Protein AF-0000000067862935 (afdb_homodimer)

Foldseek 3Di:
DADDLVNLLVCLLVLLVVCLVCLVVQLVVVCVQLVQDWAEEEEEEDALLLLLCLLQQLLLVVQANHHYHYDHLQCLLPPDDDDLRGAEYEYEDAALWFPSSQNSLQVCVVPHDHAYEYEYCDCPHPSVVSGPYYHHLRSHDDQFPQDHSSSLSSNSSSNLSSLSSSDVNPSDDPVVSVVVSVQSNQLSVLSVVLLVLLVVLCVVCVVLLLQAQEEAEEEARSCQSLLSNLQSLLCVQVVHHYGRDYLVVCVVPVLVVQAQRYAYEYEAFDDPCRVVSVVVLVVSCVGYVRYAYEYEDDDDDSRYRYRDGDDHPSCCSSRSNSSSSSNSRVSSVSNPHDSLDDPCQCPCVVVVGPPPSPNHD/DADDLVNLLVCLLVLLVVCLVCLVVQLVVVCVQLVQDWAEEEEEEDALLLLLCLLQQLLLVVQANHHYHYDHLQCLLPPDDDDLRGAEYEYEDAALWFPSSQNSLQVCVVPHDHAYEYEYCDCPHPSVVSGPYYHHLRSHDDQFPQDHSSSLSSNSSSNLSSLSVSDSNPSDDPVVSVVVSVQSNQLSVLSVVLLVLLVVLCVVCVVLLLQAQEEAEEEARSCQSLLSNLQSLLCVQVVHHYGRDYLVVCVVPVLVVQAQRYAYEYEAFDDPCRVVSVVVLVVSCVGYVRYAYEYEDDDDDSRYRYRDGDDHPSCCSSRSNSSSSSCSRVSSVSNPHDSLDDPCQCPCVVVVGPPPSPNHD

Nearest PDB structures (foldseek):
  2aml-assembly1_B  TM=9.957E-01  e=7.061E-59  Listeria monocytogenes serotype 4b str. F2365
  7dnr-assembly1_B  TM=8.973E-01  e=6.728E-22  Escherichia coli K-12
  3tbf-assembly1_B  TM=8.989E-01  e=2.262E-21  Francisella tularensis subsp. tularensis
  3tbf-assembly4_H  TM=9.120E-01  e=1.965E-20  Francisella tularensis subsp. tularensis
  3tbf-assembly2_D  TM=9.013E-01  e=4.815E-20  Francisella tularensis subsp. tularensis

Solvent-accessible surface area (backbone atoms only — not comparable to full-atom values): 36641 Å² total; per-residue (Å²): 129,83,74,46,66,65,56,38,57,70,42,39,39,62,38,47,50,52,39,69,74,50,44,61,61,48,28,52,54,52,47,64,71,43,72,90,64,60,40,32,36,38,37,27,18,54,50,58,50,32,23,22,49,46,17,21,43,49,34,29,40,71,52,22,83,39,46,75,45,79,43,48,20,59,51,47,64,75,66,49,78,82,66,92,69,52,41,32,36,36,35,43,28,61,72,13,46,45,48,49,40,42,53,29,37,45,48,46,61,72,76,43,96,48,54,34,34,22,37,12,42,37,69,82,30,67,34,38,77,54,27,79,44,62,32,65,30,55,47,54,89,76,39,49,93,59,85,50,41,52,38,46,25,40,21,45,43,50,33,52,32,32,50,49,50,12,41,76,68,64,58,38,49,70,66,60,50,50,52,51,53,49,42,53,51,54,39,37,70,23,40,67,59,28,52,51,45,39,52,52,49,42,68,74,44,43,72,65,56,58,70,43,65,31,41,36,29,36,14,50,75,22,33,28,18,36,16,38,37,45,17,41,46,27,14,50,45,48,42,40,56,42,44,33,29,39,50,69,61,32,71,49,29,56,58,61,40,67,41,65,61,38,35,36,37,36,54,50,49,81,55,97,56,37,65,60,54,53,42,47,51,59,56,49,46,76,52,13,87,42,58,35,35,38,30,59,57,74,65,77,56,94,50,38,47,44,34,69,35,80,61,54,44,47,54,33,35,59,58,65,43,52,54,48,56,52,48,26,54,51,48,9,47,67,66,68,43,60,83,82,54,79,84,71,87,54,51,40,68,64,63,70,38,46,56,56,83,64,79,51,108,129,83,76,45,66,65,55,37,56,71,40,38,39,63,40,47,50,51,39,69,73,48,42,60,62,47,28,51,52,52,42,64,72,46,60,92,62,61,39,34,35,39,36,28,18,53,51,56,50,32,22,20,50,45,17,20,43,47,36,28,39,70,51,21,81,39,47,78,46,78,42,47,20,58,51,47,64,74,64,50,79,82,67,91,70,54,42,34,36,38,34,42,28,62,75,13,46,47,46,49,40,40,52,30,37,44,48,46,61,72,73,42,96,50,56,34,34,22,38,13,40,35,70,83,28,67,35,38,78,53,26,79,45,64,32,66,32,54,48,54,87,76,37,51,93,61,83,51,39,52,37,47,25,42,20,45,44,50,34,52,31,33,50,47,49,11,41,77,66,65,58,37,52,70,66,59,51,51,51,50,53,50,42,53,51,53,38,38,70,23,40,66,59,27,52,52,45,39,52,52,50,42,68,75,42,43,72,63,57,55,69,43,66,30,43,35,29,35,14,50,74,22,32,28,18,36,16,40,39,44,20,40,46,27,14,50,44,47,42,42,58,41,46,33,31,38,50,68,61,33,70,50,31,54,59,60,41,64,40,64,62,38,34,35,39,36,54,50,49,80,55,97,58,36,65,60,53,51,42,49,52,58,56,49,46,76,54,14,86,41,59,34,37,40,32,58,57,76,66,79,56,94,50,38,47,44,34,67,36,81,61,55,44,46,54,34,34,58,57,65,42,53,54,49,56,52,47,25,54,52,49,8,46,68,65,66,42,58,84,82,52,79,86,70,85,52,50,40,68,64,62,69,40,45,54,57,83,63,80,52,110

Radius of gyration: 24.46 Å; Cα contacts (8 Å, |Δi|>4): 1459; chains: 2; bounding box: 57×67×53 Å

Sequence (722 aa):
MKPTMMTYINEEEEMCRAILANFQTNAEKLESLVKNGAKEWLILATGSSLNAAQSAKYYIENIADVRITVEEPFNHLYYEKLSNHLDLVIGISQSGQSTSTISALERVKKEASVPVVALTSDVTSEIAEFADITLDIGSGKERVGYVTKGFTATVLTLMLTGLHFAYKTAQIDETKFNNEINAFSRATNAIPATIAETEAFYERWQEEFATAPKFTAIGYGPTVGTCKEFETKFSETVRVPSQGLDLEAFMHGPYLEVNPQHRIFFLETESAVTERLVALRNYESKYTPFTYTVKFGTAGNDRTLLIPADLDEYQAPFLMILPFQILAHHIAELKGNKLTERIYTDFGVAMKSKTKPGDYAMKPTMMTYINEEEEMCRAILANFQTNAEKLESLVKNGAKEWLILATGSSLNAAQSAKYYIENIADVRITVEEPFNHLYYEKLSNHLDLVIGISQSGQSTSTISALERVKKEASVPVVALTSDVTSEIAEFADITLDIGSGKERVGYVTKGFTATVLTLMLTGLHFAYKTAQIDETKFNNEINAFSRATNAIPATIAETEAFYERWQEEFATAPKFTAIGYGPTVGTCKEFETKFSETVRVPSQGLDLEAFMHGPYLEVNPQHRIFFLETESAVTERLVALRNYESKYTPFTYTVKFGTAGNDRTLLIPADLDEYQAPFLMILPFQILAHHIAELKGNKLTERIYTDFGVAMKSKTKPGDYA

Structure (mmCIF, N/CA/C/O backbone):
data_AF-0000000067862935-model_v1
#
loop_
_entity.id
_entity.type
_entity.pdbx_description
1 polymer 'Lmo0035 protein'
#
loop_
_atom_site.group_PDB
_atom_site.id
_atom_site.type_symbol
_atom_site.label_atom_id
_atom_site.label_alt_id
_atom_site.label_comp_id
_atom_site.label_asym_id
_atom_site.label_entity_id
_atom_site.label_seq_id
_atom_site.pdbx_PDB_ins_code
_atom_site.Cartn_x
_atom_site.Cartn_y
_atom_site.Cartn_z
_atom_site.occupancy
_atom_site.B_iso_or_equiv
_atom_site.auth_seq_id
_atom_site.auth_comp_id
_atom_site.auth_asym_id
_atom_site.auth_atom_id
_atom_site.pdbx_PDB_model_num
ATOM 1 N N . MET A 1 1 ? 19.234 -33 5.562 1 68 1 MET A N 1
ATOM 2 C CA . MET A 1 1 ? 19.719 -31.656 5.316 1 68 1 MET A CA 1
ATOM 3 C C . MET A 1 1 ? 18.625 -30.625 5.637 1 68 1 MET A C 1
ATOM 5 O O . MET A 1 1 ? 17.438 -30.906 5.465 1 68 1 MET A O 1
ATOM 9 N N . LYS A 1 2 ? 19.016 -29.578 6.27 1 85.12 2 LYS A N 1
ATOM 10 C CA . LYS A 1 2 ? 18.062 -28.516 6.582 1 85.12 2 LYS A CA 1
ATOM 11 C C . LYS A 1 2 ? 17.469 -27.922 5.309 1 85.12 2 LYS A C 1
ATOM 13 O O . LYS A 1 2 ? 18.172 -27.703 4.324 1 85.12 2 LYS A O 1
ATOM 18 N N . PRO A 1 3 ? 16.156 -27.812 5.25 1 91.31 3 PRO A N 1
ATOM 19 C CA . PRO A 1 3 ? 15.539 -27.234 4.055 1 91.31 3 PRO A CA 1
ATOM 20 C C . PRO A 1 3 ? 15.977 -25.797 3.795 1 91.31 3 PRO A C 1
ATOM 22 O O . PRO A 1 3 ? 16.297 -25.078 4.738 1 91.31 3 PRO A O 1
ATOM 25 N N . THR A 1 4 ? 16.094 -25.469 2.543 1 93 4 THR A N 1
ATOM 26 C CA . THR A 1 4 ? 16.344 -24.125 2.068 1 93 4 THR A CA 1
ATOM 27 C C . THR A 1 4 ? 15.172 -23.609 1.222 1 93 4 THR A C 1
ATOM 29 O O . THR A 1 4 ? 14.219 -24.359 0.97 1 93 4 THR A O 1
ATOM 32 N N . MET A 1 5 ? 15.234 -22.391 0.824 1 96.06 5 MET A N 1
ATOM 33 C CA . MET A 1 5 ? 14.227 -21.875 -0.094 1 96.06 5 MET A CA 1
ATOM 34 C C . MET A 1 5 ? 14.164 -22.703 -1.369 1 96.06 5 MET A C 1
ATOM 36 O O . MET A 1 5 ? 13.078 -22.984 -1.887 1 96.06 5 MET A O 1
ATOM 40 N N . MET A 1 6 ? 15.367 -23.156 -1.843 1 96.81 6 MET A N 1
ATOM 41 C CA . MET A 1 6 ? 15.414 -23.938 -3.074 1 96.81 6 MET A CA 1
ATOM 42 C C . MET A 1 6 ? 14.734 -25.281 -2.885 1 96.81 6 MET A C 1
ATOM 44 O O . MET A 1 6 ? 14.133 -25.828 -3.816 1 96.81 6 MET A O 1
ATOM 48 N N . THR A 1 7 ? 14.852 -25.812 -1.646 1 96.94 7 THR A N 1
ATOM 49 C CA . THR A 1 7 ? 14.125 -27.047 -1.346 1 96.94 7 THR A CA 1
ATOM 50 C C . THR A 1 7 ? 12.641 -26.875 -1.651 1 96.94 7 THR A C 1
ATOM 52 O O . THR A 1 7 ? 12.047 -27.703 -2.359 1 96.94 7 THR A O 1
ATOM 55 N N . TYR A 1 8 ? 12.07 -25.812 -1.199 1 97.31 8 TYR A N 1
ATOM 56 C CA . TYR A 1 8 ? 10.633 -25.578 -1.329 1 97.31 8 TYR A CA 1
ATOM 57 C C . TYR A 1 8 ? 10.281 -25.141 -2.746 1 97.31 8 TYR A C 1
ATOM 59 O O . TYR A 1 8 ? 9.203 -25.469 -3.248 1 97.31 8 TYR A O 1
ATOM 67 N N . ILE A 1 9 ? 11.164 -24.406 -3.422 1 98.38 9 ILE A N 1
ATOM 68 C CA . ILE A 1 9 ? 10.945 -24.047 -4.812 1 98.38 9 ILE A CA 1
ATOM 69 C C . ILE A 1 9 ? 10.852 -25.297 -5.676 1 98.38 9 ILE A C 1
ATOM 71 O O . ILE A 1 9 ? 9.961 -25.406 -6.523 1 98.38 9 ILE A O 1
ATOM 75 N N . ASN A 1 10 ? 11.633 -26.266 -5.426 1 98.19 10 ASN A N 1
ATOM 76 C CA . ASN A 1 10 ? 11.672 -27.5 -6.195 1 98.19 10 ASN A CA 1
ATOM 77 C C . ASN A 1 10 ? 10.461 -28.391 -5.895 1 98.19 10 ASN A C 1
ATOM 79 O O . ASN A 1 10 ? 10.172 -29.312 -6.641 1 98.19 10 ASN A O 1
ATOM 83 N N . GLU A 1 11 ? 9.773 -28.109 -4.844 1 98.25 11 GLU A N 1
ATOM 84 C CA . GLU A 1 11 ? 8.57 -28.859 -4.484 1 98.25 11 GLU A CA 1
ATOM 85 C C . GLU A 1 11 ? 7.328 -28.266 -5.133 1 98.25 11 GLU A C 1
ATOM 87 O O . GLU A 1 11 ? 6.254 -28.859 -5.102 1 98.25 11 GLU A O 1
ATOM 92 N N . GLU A 1 12 ? 7.434 -27.125 -5.742 1 98.75 12 GLU A N 1
ATOM 93 C CA . GLU A 1 12 ? 6.246 -26.359 -6.113 1 98.75 12 GLU A CA 1
ATOM 94 C C . GLU A 1 12 ? 5.477 -27.031 -7.238 1 98.75 12 GLU A C 1
ATOM 96 O O . GLU A 1 12 ? 4.246 -26.953 -7.289 1 98.75 12 GLU A O 1
ATOM 101 N N . GLU A 1 13 ? 6.199 -27.719 -8.18 1 98.81 13 GLU A N 1
ATOM 102 C CA . GLU A 1 13 ? 5.461 -28.422 -9.227 1 98.81 13 GLU A CA 1
ATOM 103 C C . GLU A 1 13 ? 4.516 -29.453 -8.633 1 98.81 13 GLU A C 1
ATOM 105 O O . GLU A 1 13 ? 3.314 -29.438 -8.914 1 98.81 13 GLU A O 1
ATOM 110 N N . GLU A 1 14 ? 5.078 -30.328 -7.836 1 98.62 14 GLU A N 1
ATOM 111 C CA . GLU A 1 14 ? 4.289 -31.391 -7.234 1 98.62 14 GLU A CA 1
ATOM 112 C C . GLU A 1 14 ? 3.205 -30.828 -6.32 1 98.62 14 GLU A C 1
ATOM 114 O O . GLU A 1 14 ? 2.076 -31.328 -6.305 1 98.62 14 GLU A O 1
ATOM 119 N N . MET A 1 15 ? 3.521 -29.859 -5.539 1 98.62 15 MET A N 1
ATOM 120 C CA . MET A 1 15 ? 2.564 -29.203 -4.652 1 98.62 15 MET A CA 1
ATOM 121 C C . MET A 1 15 ? 1.382 -28.656 -5.441 1 98.62 15 MET A C 1
ATOM 123 O O . MET A 1 15 ? 0.227 -28.875 -5.078 1 98.62 15 MET A O 1
ATOM 127 N N . CYS A 1 16 ? 1.69 -27.922 -6.523 1 98.88 16 CYS A N 1
ATOM 128 C CA . CYS A 1 16 ? 0.64 -27.312 -7.332 1 98.88 16 CYS A CA 1
ATOM 129 C C . CYS A 1 16 ? -0.213 -28.375 -8.008 1 98.88 16 CYS A C 1
ATOM 131 O O . CYS A 1 16 ? -1.428 -28.219 -8.141 1 98.88 16 CYS A O 1
ATOM 133 N N . ARG A 1 17 ? 0.424 -29.453 -8.469 1 98.69 17 ARG A N 1
ATOM 134 C CA . ARG A 1 17 ? -0.327 -30.562 -9.047 1 98.69 17 ARG A CA 1
ATOM 135 C C . ARG A 1 17 ? -1.317 -31.141 -8.031 1 98.69 17 ARG A C 1
ATOM 137 O O . ARG A 1 17 ? -2.453 -31.453 -8.383 1 98.69 17 ARG A O 1
ATOM 144 N N . ALA A 1 18 ? -0.859 -31.312 -6.832 1 98.62 18 ALA A N 1
ATOM 145 C CA . ALA A 1 18 ? -1.716 -31.844 -5.773 1 98.62 18 ALA A CA 1
ATOM 146 C C . ALA A 1 18 ? -2.867 -30.891 -5.473 1 98.62 18 ALA A C 1
ATOM 148 O O . ALA A 1 18 ? -4 -31.312 -5.258 1 98.62 18 ALA A O 1
ATOM 149 N N . ILE A 1 19 ? -2.605 -29.594 -5.43 1 98.69 19 ILE A N 1
ATOM 150 C CA . ILE A 1 19 ? -3.639 -28.594 -5.18 1 98.69 19 ILE A CA 1
ATOM 151 C C . ILE A 1 19 ? -4.68 -28.641 -6.297 1 98.69 19 ILE A C 1
ATOM 153 O O . ILE A 1 19 ? -5.883 -28.641 -6.031 1 98.69 19 ILE A O 1
ATOM 157 N N . LEU A 1 20 ? -4.223 -28.734 -7.547 1 98.62 20 LEU A N 1
ATOM 158 C CA . LEU A 1 20 ? -5.117 -28.781 -8.695 1 98.62 20 LEU A CA 1
ATOM 159 C C . LEU A 1 20 ? -6 -30.016 -8.641 1 98.62 20 LEU A C 1
ATOM 161 O O . LEU A 1 20 ? -7.18 -29.969 -8.992 1 98.62 20 LEU A O 1
ATOM 165 N N . ALA A 1 21 ? -5.438 -31.062 -8.156 1 97.81 21 ALA A N 1
ATOM 166 C CA . ALA A 1 21 ? -6.148 -32.344 -8.133 1 97.81 21 ALA A CA 1
ATOM 167 C C . ALA A 1 21 ? -7.211 -32.375 -7.039 1 97.81 21 ALA A C 1
ATOM 169 O O . ALA A 1 21 ? -8.211 -33.062 -7.148 1 97.81 21 ALA A O 1
ATOM 170 N N . ASN A 1 22 ? -7.035 -31.531 -5.992 1 97.19 22 ASN A N 1
ATOM 171 C CA . ASN A 1 22 ? -7.883 -31.672 -4.812 1 97.19 22 ASN A CA 1
ATOM 172 C C . ASN A 1 22 ? -8.602 -30.375 -4.465 1 97.19 22 ASN A C 1
ATOM 174 O O . ASN A 1 22 ? -9.211 -30.266 -3.398 1 97.19 22 ASN A O 1
ATOM 178 N N . PHE A 1 23 ? -8.531 -29.375 -5.32 1 97.25 23 PHE A N 1
ATOM 179 C CA . PHE A 1 23 ? -9.031 -28.047 -4.988 1 97.25 23 PHE A CA 1
ATOM 180 C C . PHE A 1 23 ? -10.531 -28.078 -4.754 1 97.25 23 PHE A C 1
ATOM 182 O O . PHE A 1 23 ? -11.078 -27.203 -4.086 1 97.25 23 PHE A O 1
ATOM 189 N N . GLN A 1 24 ? -11.273 -29.062 -5.262 1 96.44 24 GLN A N 1
ATOM 190 C CA . GLN A 1 24 ? -12.727 -29.156 -5.117 1 96.44 24 GLN A CA 1
ATOM 191 C C . GLN A 1 24 ? -13.125 -29.328 -3.654 1 96.44 24 GLN A C 1
ATOM 193 O O . GLN A 1 24 ? -14.203 -28.891 -3.244 1 96.44 24 GLN A O 1
ATOM 198 N N . THR A 1 25 ? -12.289 -29.938 -2.881 1 96.62 25 THR A N 1
ATOM 199 C CA . THR A 1 25 ? -12.57 -30.109 -1.46 1 96.62 25 THR A CA 1
ATOM 200 C C . THR A 1 25 ? -12.773 -28.766 -0.772 1 96.62 25 THR A C 1
ATOM 202 O O . THR A 1 25 ? -13.766 -28.562 -0.075 1 96.62 25 THR A O 1
ATOM 205 N N . ASN A 1 26 ? -11.836 -27.844 -0.952 1 96.19 26 ASN A N 1
ATOM 206 C CA . ASN A 1 26 ? -11.953 -26.484 -0.426 1 96.19 26 ASN A CA 1
ATOM 207 C C . ASN A 1 26 ? -13.156 -25.766 -1.025 1 96.19 26 ASN A C 1
ATOM 209 O O . ASN A 1 26 ? -13.93 -25.141 -0.302 1 96.19 26 ASN A O 1
ATOM 213 N N . ALA A 1 27 ? -13.266 -25.906 -2.328 1 95.44 27 ALA A N 1
ATOM 214 C CA . ALA A 1 27 ? -14.273 -25.156 -3.072 1 95.44 27 ALA A CA 1
ATOM 215 C C . ALA A 1 27 ? -15.68 -25.562 -2.65 1 95.44 27 ALA A C 1
ATOM 217 O O . ALA A 1 27 ? -16.562 -24.703 -2.527 1 95.44 27 ALA A O 1
ATOM 218 N N . GLU A 1 28 ? -15.922 -26.797 -2.455 1 95.81 28 GLU A N 1
ATOM 219 C CA . GLU A 1 28 ? -17.234 -27.297 -2.051 1 95.81 28 GLU A CA 1
ATOM 220 C C . GLU A 1 28 ? -17.578 -26.859 -0.63 1 95.81 28 GLU A C 1
ATOM 222 O O . GLU A 1 28 ? -18.734 -26.594 -0.32 1 95.81 28 GLU A O 1
ATOM 227 N N . LYS A 1 29 ? -16.578 -26.828 0.23 1 96.62 29 LYS A N 1
ATOM 228 C CA . LYS A 1 29 ? -16.797 -26.297 1.571 1 96.62 29 LYS A CA 1
ATOM 229 C C . LYS A 1 29 ? -17.266 -24.844 1.517 1 96.62 29 LYS A C 1
ATOM 231 O O . LYS A 1 29 ? -18.234 -24.469 2.191 1 96.62 29 LYS A O 1
ATOM 236 N N . LEU A 1 30 ? -16.609 -24.047 0.741 1 96.81 30 LEU A N 1
ATOM 237 C CA . LEU A 1 30 ? -16.984 -22.656 0.609 1 96.81 30 LEU A CA 1
ATOM 238 C C . LEU A 1 30 ? -18.391 -22.531 0.023 1 96.81 30 LEU A C 1
ATOM 240 O O . LEU A 1 30 ? -19.188 -21.719 0.5 1 96.81 30 LEU A O 1
ATOM 244 N N . GLU A 1 31 ? -18.672 -23.344 -1.03 1 94.75 31 GLU A N 1
ATOM 245 C CA . GLU A 1 31 ? -20 -23.344 -1.658 1 94.75 31 GLU A CA 1
ATOM 246 C C . GLU A 1 31 ? -21.094 -23.609 -0.634 1 94.75 31 GLU A C 1
ATOM 248 O O . GLU A 1 31 ? -22.125 -22.938 -0.632 1 94.75 31 GLU A O 1
ATOM 253 N N . SER A 1 32 ? -20.844 -24.547 0.167 1 95.5 32 SER A N 1
ATOM 254 C CA . SER A 1 32 ? -21.828 -24.922 1.174 1 95.5 32 SER A CA 1
ATOM 255 C C . SER A 1 32 ? -22.047 -23.797 2.184 1 95.5 32 SER A C 1
ATOM 257 O O . SER A 1 32 ? -23.156 -23.609 2.682 1 95.5 32 SER A O 1
ATOM 259 N N . LEU A 1 33 ? -21.031 -23.062 2.492 1 96.19 33 LEU A N 1
ATOM 260 C CA . LEU A 1 33 ? -21.078 -22.016 3.5 1 96.19 33 LEU A CA 1
ATOM 261 C C . LEU A 1 33 ? -21.859 -20.812 2.988 1 96.19 33 LEU A C 1
ATOM 263 O O . LEU A 1 33 ? -22.625 -20.188 3.738 1 96.19 33 LEU A O 1
ATOM 267 N N . VAL A 1 34 ? -21.672 -20.422 1.709 1 93.5 34 VAL A N 1
ATOM 268 C CA . VAL A 1 34 ? -22.234 -19.156 1.226 1 93.5 34 VAL A CA 1
ATOM 269 C C . VAL A 1 34 ? -23.422 -19.438 0.318 1 93.5 34 VAL A C 1
ATOM 271 O O . VAL A 1 34 ? -24.031 -18.516 -0.23 1 93.5 34 VAL A O 1
ATOM 274 N N . LYS A 1 35 ? -24.078 -20.703 0.174 1 76.12 35 LYS A N 1
ATOM 275 C CA . LYS A 1 35 ? -25.219 -21.25 -0.567 1 76.12 35 LYS A CA 1
ATOM 276 C C . LYS A 1 35 ? -25.594 -20.344 -1.734 1 76.12 35 LYS A C 1
ATOM 278 O O . LYS A 1 35 ? -25.625 -20.781 -2.885 1 76.12 35 LYS A O 1
ATOM 283 N N . ASN A 1 36 ? -26.297 -19.109 -1.335 1 65.56 36 ASN A N 1
ATOM 284 C CA . ASN A 1 36 ? -27 -18.25 -2.283 1 65.56 36 ASN A CA 1
ATOM 285 C C . ASN A 1 36 ? -26.062 -17.203 -2.893 1 65.56 36 ASN A C 1
ATOM 287 O O . ASN A 1 36 ? -26.516 -16.281 -3.576 1 65.56 36 ASN A O 1
ATOM 291 N N . GLY A 1 37 ? -24.766 -17.344 -2.631 1 85.81 37 GLY A N 1
ATOM 292 C CA . GLY A 1 37 ? -23.875 -16.391 -3.268 1 85.81 37 GLY A CA 1
ATOM 293 C C . GLY A 1 37 ? -23.281 -15.391 -2.295 1 85.81 37 GLY A C 1
ATOM 294 O O . GLY A 1 37 ? -23.859 -15.125 -1.236 1 85.81 37 GLY A O 1
ATOM 295 N N . ALA A 1 38 ? -22.125 -14.922 -2.473 1 93.94 38 ALA A N 1
ATOM 296 C CA . ALA A 1 38 ? -21.391 -13.891 -1.755 1 93.94 38 ALA A CA 1
ATOM 297 C C . ALA A 1 38 ? -20.688 -12.938 -2.725 1 93.94 38 ALA A C 1
ATOM 299 O O . ALA A 1 38 ? -19.906 -13.375 -3.568 1 93.94 38 ALA A O 1
ATOM 300 N N . LYS A 1 39 ? -21 -11.664 -2.547 1 96.06 39 LYS A N 1
ATOM 301 C CA . LYS A 1 39 ? -20.469 -10.734 -3.537 1 96.06 39 LYS A CA 1
ATOM 302 C C . LYS A 1 39 ? -19.375 -9.852 -2.936 1 96.06 39 LYS A C 1
ATOM 304 O O . LYS A 1 39 ? -18.406 -9.523 -3.609 1 96.06 39 LYS A O 1
ATOM 309 N N . GLU A 1 40 ? -19.547 -9.43 -1.704 1 96.5 40 GLU A N 1
ATOM 310 C CA . GLU A 1 40 ? -18.594 -8.562 -1.025 1 96.5 40 GLU A CA 1
ATOM 311 C C . GLU A 1 40 ? -17.703 -9.359 -0.076 1 96.5 40 GLU A C 1
ATOM 313 O O . GLU A 1 40 ? -18.125 -9.734 1.018 1 96.5 40 GLU A O 1
ATOM 318 N N . TRP A 1 41 ? -16.391 -9.562 -0.448 1 97.38 41 TRP A N 1
ATOM 319 C CA . TRP A 1 41 ? -15.438 -10.344 0.344 1 97.38 41 TRP A CA 1
ATOM 320 C C . TRP A 1 41 ? -14.438 -9.43 1.038 1 97.38 41 TRP A C 1
ATOM 322 O O . TRP A 1 41 ? -13.93 -8.484 0.437 1 97.38 41 TRP A O 1
ATOM 332 N N . LEU A 1 42 ? -14.195 -9.68 2.281 1 97.81 42 LEU A N 1
ATOM 333 C CA . LEU A 1 42 ? -13.07 -9.094 3.006 1 97.81 42 LEU A CA 1
ATOM 334 C C . LEU A 1 42 ? -12.031 -10.156 3.338 1 97.81 42 LEU A C 1
ATOM 336 O O . LEU A 1 42 ? -12.344 -11.172 3.971 1 97.81 42 LEU A O 1
ATOM 340 N N . ILE A 1 43 ? -10.82 -9.945 2.881 1 98.69 43 ILE A N 1
ATOM 341 C CA . ILE A 1 43 ? -9.719 -10.844 3.221 1 98.69 43 ILE A CA 1
ATOM 342 C C . ILE A 1 43 ? -8.773 -10.148 4.195 1 98.69 43 ILE A C 1
ATOM 344 O O . ILE A 1 43 ? -8.297 -9.039 3.928 1 98.69 43 ILE A O 1
ATOM 348 N N . LEU A 1 44 ? -8.539 -10.781 5.312 1 98.31 44 LEU A N 1
ATOM 349 C CA . LEU A 1 44 ? -7.645 -10.297 6.355 1 98.31 44 LEU A CA 1
ATOM 350 C C . LEU A 1 44 ? -6.359 -11.109 6.391 1 98.31 44 LEU A C 1
ATOM 352 O O . LEU A 1 44 ? -6.395 -12.32 6.633 1 98.31 44 LEU A O 1
ATOM 356 N N . ALA A 1 45 ? -5.273 -10.477 6.098 1 97.62 45 ALA A N 1
ATOM 357 C CA . ALA A 1 45 ? -3.984 -11.156 6.055 1 97.62 45 ALA A CA 1
ATOM 358 C C . ALA A 1 45 ? -2.838 -10.172 6.27 1 97.62 45 ALA A C 1
ATOM 360 O O . ALA A 1 45 ? -3.043 -8.953 6.242 1 97.62 45 ALA A O 1
ATOM 361 N N . THR A 1 46 ? -1.633 -10.711 6.484 1 94.75 46 THR A N 1
ATOM 362 C CA . THR A 1 46 ? -0.43 -9.906 6.652 1 94.75 46 THR A CA 1
ATOM 363 C C . THR A 1 46 ? 0.715 -10.461 5.809 1 94.75 46 THR A C 1
ATOM 365 O O . THR A 1 46 ? 0.684 -11.617 5.395 1 94.75 46 THR A O 1
ATOM 368 N N . GLY A 1 47 ? 1.664 -9.641 5.477 1 94.81 47 GLY A N 1
ATOM 369 C CA . GLY A 1 47 ? 2.893 -10.062 4.824 1 94.81 47 GLY A CA 1
ATOM 370 C C . GLY A 1 47 ? 2.648 -10.812 3.525 1 94.81 47 GLY A C 1
ATOM 371 O O . GLY A 1 47 ? 1.921 -10.336 2.654 1 94.81 47 GLY A O 1
ATOM 372 N N . SER A 1 48 ? 3.287 -11.984 3.453 1 96.94 48 SER A N 1
ATOM 373 C CA . SER A 1 48 ? 3.205 -12.773 2.23 1 96.94 48 SER A CA 1
ATOM 374 C C . SER A 1 48 ? 1.775 -13.234 1.969 1 96.94 48 SER A C 1
ATOM 376 O O . SER A 1 48 ? 1.355 -13.352 0.815 1 96.94 48 SER A O 1
ATOM 378 N N . SER A 1 49 ? 1.032 -13.492 3.021 1 97.69 49 SER A N 1
ATOM 379 C CA . SER A 1 49 ? -0.36 -13.898 2.852 1 97.69 49 SER A CA 1
ATOM 380 C C . SER A 1 49 ? -1.188 -12.773 2.236 1 97.69 49 SER A C 1
ATOM 382 O O . SER A 1 49 ? -2.041 -13.023 1.381 1 97.69 49 SER A O 1
ATOM 384 N N . LEU A 1 50 ? -0.939 -11.586 2.719 1 98.06 50 LEU A N 1
ATOM 385 C CA . LEU A 1 50 ? -1.62 -10.43 2.146 1 98.06 50 LEU A CA 1
ATOM 386 C C . LEU A 1 50 ? -1.251 -10.25 0.677 1 98.06 50 LEU A C 1
ATOM 388 O O . LEU A 1 50 ? -2.123 -10.008 -0.161 1 98.06 50 LEU A O 1
ATOM 392 N N . ASN A 1 51 ? 0.033 -10.336 0.374 1 98.56 51 ASN A N 1
ATOM 393 C CA . ASN A 1 51 ? 0.496 -10.227 -1.005 1 98.56 51 ASN A CA 1
ATOM 394 C C . ASN A 1 51 ? -0.134 -11.289 -1.896 1 98.56 51 ASN A C 1
ATOM 396 O O . ASN A 1 51 ? -0.463 -11.023 -3.053 1 98.56 51 ASN A O 1
ATOM 400 N N . ALA A 1 52 ? -0.253 -12.461 -1.349 1 98.88 52 ALA A N 1
ATOM 401 C CA . ALA A 1 52 ? -0.867 -13.555 -2.098 1 98.88 52 ALA A CA 1
ATOM 402 C C . ALA A 1 52 ? -2.336 -13.258 -2.395 1 98.88 52 ALA A C 1
ATOM 404 O O . ALA A 1 52 ? -2.812 -13.508 -3.504 1 98.88 52 ALA A O 1
ATOM 405 N N . ALA A 1 53 ? -3.027 -12.766 -1.388 1 98.88 53 ALA A N 1
ATOM 406 C CA . ALA A 1 53 ? -4.422 -12.391 -1.584 1 98.88 53 ALA A CA 1
ATOM 407 C C . ALA A 1 53 ? -4.555 -11.328 -2.674 1 98.88 53 ALA A C 1
ATOM 409 O O . ALA A 1 53 ? -5.426 -11.422 -3.541 1 98.88 53 ALA A O 1
ATOM 410 N N . GLN A 1 54 ? -3.662 -10.375 -2.629 1 98.69 54 GLN A N 1
ATOM 411 C CA . GLN A 1 54 ? -3.66 -9.336 -3.656 1 98.69 54 GLN A CA 1
ATOM 412 C C . GLN A 1 54 ? -3.375 -9.93 -5.035 1 98.69 54 GLN A C 1
ATOM 414 O O . GLN A 1 54 ? -3.92 -9.469 -6.039 1 98.69 54 GLN A O 1
ATOM 419 N N . SER A 1 55 ? -2.592 -10.891 -5.09 1 98.88 55 SER A N 1
ATOM 420 C CA . SER A 1 55 ? -2.191 -11.531 -6.34 1 98.88 55 SER A CA 1
ATOM 421 C C . SER A 1 55 ? -3.342 -12.336 -6.941 1 98.88 55 SER A C 1
ATOM 423 O O . SER A 1 55 ? -3.393 -12.539 -8.156 1 98.88 55 SER A O 1
ATOM 425 N N . ALA A 1 56 ? -4.246 -12.797 -6.109 1 98.88 56 ALA A N 1
ATOM 426 C CA . ALA A 1 56 ? -5.359 -13.617 -6.582 1 98.88 56 ALA A CA 1
ATOM 427 C C . ALA A 1 56 ? -6.598 -12.758 -6.844 1 98.88 56 ALA A C 1
ATOM 429 O O . ALA A 1 56 ? -7.516 -13.188 -7.551 1 98.88 56 ALA A O 1
ATOM 430 N N . LYS A 1 57 ? -6.648 -11.602 -6.273 1 98.69 57 LYS A N 1
ATOM 431 C CA . LYS A 1 57 ? -7.832 -10.75 -6.191 1 98.69 57 LYS A CA 1
ATOM 432 C C . LYS A 1 57 ? -8.422 -10.5 -7.574 1 98.69 57 LYS A C 1
ATOM 434 O O . LYS A 1 57 ? -9.594 -10.805 -7.82 1 98.69 57 LYS A O 1
ATOM 439 N N . TYR A 1 58 ? -7.582 -10.016 -8.492 1 98.44 58 TYR A N 1
ATOM 440 C CA . TYR A 1 58 ? -8.125 -9.547 -9.758 1 98.44 58 TYR A CA 1
ATOM 441 C C . TYR A 1 58 ? -8.523 -10.719 -10.648 1 98.44 58 TYR A C 1
ATOM 443 O O . TYR A 1 58 ? -9.438 -10.602 -11.469 1 98.44 58 TYR A O 1
ATOM 451 N N . TYR A 1 59 ? -7.867 -11.852 -10.469 1 98.81 59 TYR A N 1
ATOM 452 C CA . TYR A 1 59 ? -8.328 -13.039 -11.18 1 98.81 59 TYR A CA 1
ATOM 453 C C . TYR A 1 59 ? -9.75 -13.414 -10.766 1 98.81 59 TYR A C 1
ATOM 455 O O . TYR A 1 59 ? -10.617 -13.602 -11.617 1 98.81 59 TYR A O 1
ATOM 463 N N . ILE A 1 60 ? -9.969 -13.5 -9.469 1 98.56 60 ILE A N 1
ATOM 464 C CA . ILE A 1 60 ? -11.266 -13.898 -8.93 1 98.56 60 ILE A CA 1
ATOM 465 C C . ILE A 1 60 ? -12.328 -12.875 -9.344 1 98.56 60 ILE A C 1
ATOM 467 O O . ILE A 1 60 ? -13.398 -13.242 -9.828 1 98.56 60 ILE A O 1
ATOM 471 N N . GLU A 1 61 ? -12.008 -11.617 -9.227 1 98.06 61 GLU A N 1
ATOM 472 C CA . GLU A 1 61 ? -12.969 -10.562 -9.555 1 98.06 61 GLU A CA 1
ATOM 473 C C . GLU A 1 61 ? -13.297 -10.562 -11.039 1 98.06 61 GLU A C 1
ATOM 475 O O . GLU A 1 61 ? -14.398 -10.172 -11.438 1 98.06 61 GLU A O 1
ATOM 480 N N . ASN A 1 62 ? -12.383 -10.992 -11.867 1 97.56 62 ASN A N 1
ATOM 481 C CA . ASN A 1 62 ? -12.578 -10.992 -13.312 1 97.56 62 ASN A CA 1
ATOM 482 C C . ASN A 1 62 ? -13.562 -12.07 -13.742 1 97.56 62 ASN A C 1
ATOM 484 O O . ASN A 1 62 ? -14.289 -11.898 -14.727 1 97.56 62 ASN A O 1
ATOM 488 N N . ILE A 1 63 ? -13.625 -13.164 -13.031 1 97.69 63 ILE A N 1
ATOM 489 C CA . ILE A 1 63 ? -14.406 -14.289 -13.523 1 97.69 63 ILE A CA 1
ATOM 490 C C . ILE A 1 63 ? -15.664 -14.461 -12.672 1 97.69 63 ILE A C 1
ATOM 492 O O . ILE A 1 63 ? -16.609 -15.125 -13.086 1 97.69 63 ILE A O 1
ATOM 496 N N . ALA A 1 64 ? -15.633 -13.93 -11.453 1 96.12 64 ALA A N 1
ATOM 497 C CA . ALA A 1 64 ? -16.766 -14.039 -10.547 1 96.12 64 ALA A CA 1
ATOM 498 C C . ALA A 1 64 ? -17.406 -12.672 -10.289 1 96.12 64 ALA A C 1
ATOM 500 O O . ALA A 1 64 ? -16.766 -11.641 -10.5 1 96.12 64 ALA A O 1
ATOM 501 N N . ASP A 1 65 ? -18.656 -12.672 -9.945 1 95 65 ASP A N 1
ATOM 502 C CA . ASP A 1 65 ? -19.328 -11.445 -9.531 1 95 65 ASP A CA 1
ATOM 503 C C . ASP A 1 65 ? -19.078 -11.148 -8.055 1 95 65 ASP A C 1
ATOM 505 O O . ASP A 1 65 ? -20 -11.188 -7.242 1 95 65 ASP A O 1
ATOM 509 N N . VAL A 1 66 ? -17.781 -10.836 -7.754 1 96.31 66 VAL A N 1
ATOM 510 C CA . VAL A 1 66 ? -17.359 -10.57 -6.383 1 96.31 66 VAL A CA 1
ATOM 511 C C . VAL A 1 66 ? -16.469 -9.336 -6.348 1 96.31 66 VAL A C 1
ATOM 513 O O . VAL A 1 66 ? -15.852 -8.977 -7.355 1 96.31 66 VAL A O 1
ATOM 516 N N . ARG A 1 67 ? -16.484 -8.625 -5.305 1 96.44 67 ARG A N 1
ATOM 517 C CA . ARG A 1 67 ? -15.531 -7.578 -4.941 1 96.44 67 ARG A CA 1
ATOM 518 C C . ARG A 1 67 ? -14.727 -7.973 -3.703 1 96.44 67 ARG A C 1
ATOM 520 O O . ARG A 1 67 ? -15.305 -8.398 -2.699 1 96.44 67 ARG A O 1
ATOM 527 N N . ILE A 1 68 ? -13.453 -7.852 -3.816 1 97.56 68 ILE A N 1
ATOM 528 C CA . ILE A 1 68 ? -12.586 -8.312 -2.736 1 97.56 68 ILE A CA 1
ATOM 529 C C . ILE A 1 68 ? -11.82 -7.125 -2.152 1 97.56 68 ILE A C 1
ATOM 531 O O . ILE A 1 68 ? -11.172 -6.379 -2.885 1 97.56 68 ILE A O 1
ATOM 535 N N . THR A 1 69 ? -11.945 -6.895 -0.905 1 96.62 69 THR A N 1
ATOM 536 C CA . THR A 1 69 ? -11.094 -5.984 -0.15 1 96.62 69 THR A CA 1
ATOM 537 C C . THR A 1 69 ? -10.062 -6.758 0.667 1 96.62 69 THR A C 1
ATOM 539 O O . THR A 1 69 ? -10.398 -7.727 1.346 1 96.62 69 THR A O 1
ATOM 542 N N . VAL A 1 70 ? -8.812 -6.406 0.552 1 97.56 70 VAL A N 1
ATOM 543 C CA . VAL A 1 70 ? -7.742 -7.031 1.325 1 97.56 70 VAL A CA 1
ATOM 544 C C . VAL A 1 70 ? -7.207 -6.039 2.357 1 97.56 70 VAL A C 1
ATOM 546 O O . VAL A 1 70 ? -6.84 -4.914 2.014 1 97.56 70 VAL A O 1
ATOM 549 N N . GLU A 1 71 ? -7.16 -6.449 3.609 1 96.38 71 GLU A N 1
ATOM 550 C CA . GLU A 1 71 ? -6.742 -5.547 4.68 1 96.38 71 GLU A CA 1
ATOM 551 C C . GLU A 1 71 ? -5.852 -6.266 5.688 1 96.38 71 GLU A C 1
ATOM 553 O O . GLU A 1 71 ? -5.949 -7.484 5.855 1 96.38 71 GLU A O 1
ATOM 558 N N . GLU A 1 72 ? -5.023 -5.465 6.324 1 96.31 72 GLU A N 1
ATOM 559 C CA . GLU A 1 72 ? -4.258 -5.961 7.465 1 96.31 72 GLU A CA 1
ATOM 560 C C . GLU A 1 72 ? -5.152 -6.152 8.688 1 96.31 72 GLU A C 1
ATOM 562 O O . GLU A 1 72 ? -5.852 -5.227 9.102 1 96.31 72 GLU A O 1
ATOM 567 N N . PRO A 1 73 ? -5.023 -7.305 9.328 1 96.69 73 PRO A N 1
ATOM 568 C CA . PRO A 1 73 ? -5.891 -7.574 10.484 1 96.69 73 PRO A CA 1
ATOM 569 C C . PRO A 1 73 ? -5.68 -6.578 11.617 1 96.69 73 PRO A C 1
ATOM 571 O O . PRO A 1 73 ? -6.633 -6.227 12.32 1 96.69 73 PRO A O 1
ATOM 574 N N . PHE A 1 74 ? -4.488 -6.141 11.789 1 93.5 74 PHE A N 1
ATOM 575 C CA . PHE A 1 74 ? -4.164 -5.176 12.828 1 93.5 74 PHE A CA 1
ATOM 576 C C . PHE A 1 74 ? -4.953 -3.889 12.641 1 93.5 74 PHE A C 1
ATOM 578 O O . PHE A 1 74 ? -5.543 -3.369 13.594 1 93.5 74 PHE A O 1
ATOM 585 N N . ASN A 1 75 ? -4.977 -3.35 11.445 1 93.94 75 ASN A N 1
ATOM 586 C CA . ASN A 1 75 ? -5.73 -2.139 11.141 1 93.94 75 ASN A CA 1
ATOM 587 C C . ASN A 1 75 ? -7.234 -2.369 11.266 1 93.94 75 ASN A C 1
ATOM 589 O O . ASN A 1 75 ? -7.969 -1.484 11.703 1 93.94 75 ASN A O 1
ATOM 593 N N . HIS A 1 76 ? -7.629 -3.494 10.852 1 93.06 76 HIS A N 1
ATOM 594 C CA . HIS A 1 76 ? -9.031 -3.855 11 1 93.06 76 HIS A CA 1
ATOM 595 C C . HIS A 1 76 ? -9.453 -3.855 12.469 1 93.06 76 HIS A C 1
ATOM 597 O O . HIS A 1 76 ? -10.539 -3.385 12.812 1 93.06 76 HIS A O 1
ATOM 603 N N . LEU A 1 77 ? -8.578 -4.41 13.281 1 93.44 77 LEU A N 1
ATOM 604 C CA . LEU A 1 77 ? -8.859 -4.578 14.703 1 93.44 77 LEU A CA 1
ATOM 605 C C . LEU A 1 77 ? -8.938 -3.227 15.406 1 93.44 77 LEU A C 1
ATOM 607 O O . LEU A 1 77 ? -9.812 -3.012 16.25 1 93.44 77 LEU A O 1
ATOM 611 N N . TYR A 1 78 ? -8.141 -2.287 14.977 1 94.25 78 TYR A N 1
ATOM 612 C CA . TYR A 1 78 ? -7.98 -1.111 15.82 1 94.25 78 TYR A CA 1
ATOM 613 C C . TYR A 1 78 ? -8.586 0.124 15.164 1 94.25 78 TYR A C 1
ATOM 615 O O . TYR A 1 78 ? -8.938 1.089 15.844 1 94.25 78 TYR A O 1
ATOM 623 N N . TYR A 1 79 ? -8.789 0.071 13.844 1 95.19 79 TYR A N 1
ATOM 624 C CA . TYR A 1 79 ? -9.07 1.364 13.234 1 95.19 79 TYR A CA 1
ATOM 625 C C . TYR A 1 79 ? -10.195 1.252 12.211 1 95.19 79 TYR A C 1
ATOM 627 O O . TYR A 1 79 ? -10.883 2.238 11.922 1 95.19 79 TYR A O 1
ATOM 635 N N . GLU A 1 80 ? -10.438 0.048 11.711 1 93.38 80 GLU A N 1
ATOM 636 C CA . GLU A 1 80 ? -11.398 -0.07 10.625 1 93.38 80 GLU A CA 1
ATOM 637 C C . GLU A 1 80 ? -12.797 -0.38 11.156 1 93.38 80 GLU A C 1
ATOM 639 O O . GLU A 1 80 ? -12.938 -1.028 12.195 1 93.38 80 GLU A O 1
ATOM 644 N N . LYS A 1 81 ? -13.773 0.148 10.414 1 90.44 81 LYS A N 1
ATOM 645 C CA . LYS A 1 81 ? -15.164 -0.237 10.664 1 90.44 81 LYS A CA 1
ATOM 646 C C . LYS A 1 81 ? -15.586 -1.385 9.75 1 90.44 81 LYS A C 1
ATOM 648 O O . LYS A 1 81 ? -15.211 -1.425 8.578 1 90.44 81 LYS A O 1
ATOM 653 N N . LEU A 1 82 ? -16.281 -2.289 10.32 1 91.19 82 LEU A N 1
ATOM 654 C CA . LEU A 1 82 ? -16.812 -3.389 9.516 1 91.19 82 LEU A CA 1
ATOM 655 C C . LEU A 1 82 ? -17.984 -2.926 8.656 1 91.19 82 LEU A C 1
ATOM 657 O O . LEU A 1 82 ? -18.922 -2.318 9.172 1 91.19 82 LEU A O 1
ATOM 661 N N . SER A 1 83 ? -17.891 -3.201 7.398 1 92.5 83 SER A N 1
ATOM 662 C CA . SER A 1 83 ? -18.984 -2.854 6.504 1 92.5 83 SER A CA 1
ATOM 663 C C . SER A 1 83 ? -20.203 -3.746 6.75 1 92.5 83 SER A C 1
ATOM 665 O O . SER A 1 83 ? -20.062 -4.957 6.934 1 92.5 83 SER A O 1
ATOM 667 N N . ASN A 1 84 ? -21.391 -3.141 6.676 1 92.44 84 ASN A N 1
ATOM 668 C CA . ASN A 1 84 ? -22.625 -3.91 6.797 1 92.44 84 ASN A CA 1
ATOM 669 C C . ASN A 1 84 ? -22.984 -4.621 5.492 1 92.44 84 ASN A C 1
ATOM 671 O O . ASN A 1 84 ? -23.953 -5.371 5.434 1 92.44 84 ASN A O 1
ATOM 675 N N . HIS A 1 85 ? -22.109 -4.457 4.512 1 94.12 85 HIS A N 1
ATOM 676 C CA . HIS A 1 85 ? -22.406 -5.02 3.201 1 94.12 85 HIS A CA 1
ATOM 677 C C . HIS A 1 85 ? -21.562 -6.258 2.926 1 94.12 85 HIS A C 1
ATOM 679 O O . HIS A 1 85 ? -21.672 -6.863 1.856 1 94.12 85 HIS A O 1
ATOM 685 N N . LEU A 1 86 ? -20.812 -6.684 3.92 1 94.88 86 LEU A N 1
ATOM 686 C CA . LEU A 1 86 ? -19.953 -7.852 3.752 1 94.88 86 LEU A CA 1
ATOM 687 C C . LEU A 1 86 ? -20.781 -9.125 3.66 1 94.88 86 LEU A C 1
ATOM 689 O O . LEU A 1 86 ? -21.766 -9.281 4.387 1 94.88 86 LEU A O 1
ATOM 693 N N . ASP A 1 87 ? -20.328 -9.961 2.77 1 96.5 87 ASP A N 1
ATOM 694 C CA . ASP A 1 87 ? -21 -11.25 2.605 1 96.5 87 ASP A CA 1
ATOM 695 C C . ASP A 1 87 ? -20.109 -12.398 3.055 1 96.5 87 ASP A C 1
ATOM 697 O O . ASP A 1 87 ? -20.578 -13.508 3.287 1 96.5 87 ASP A O 1
ATOM 701 N N . LEU A 1 88 ? -18.828 -12.141 3.154 1 97.56 88 LEU A N 1
ATOM 702 C CA . LEU A 1 88 ? -17.844 -13.18 3.467 1 97.56 88 LEU A CA 1
ATOM 703 C C . LEU A 1 88 ? -16.562 -12.578 4 1 97.56 88 LEU A C 1
ATOM 705 O O . LEU A 1 88 ? -16.078 -11.57 3.475 1 97.56 88 LEU A O 1
ATOM 709 N N . VAL A 1 89 ? -16.016 -13.109 5.059 1 98.12 89 VAL A N 1
ATOM 710 C CA . VAL A 1 89 ? -14.711 -12.719 5.574 1 98.12 89 VAL A CA 1
ATOM 711 C C . VAL A 1 89 ? -13.773 -13.922 5.566 1 98.12 89 VAL A C 1
ATOM 713 O O . VAL A 1 89 ? -14.133 -15.008 6.023 1 98.12 89 VAL A O 1
ATOM 716 N N . ILE A 1 90 ? -12.562 -13.766 5 1 98.69 90 ILE A N 1
ATOM 717 C CA . ILE A 1 90 ? -11.539 -14.805 4.961 1 98.69 90 ILE A CA 1
ATOM 718 C C . ILE A 1 90 ? -10.297 -14.328 5.703 1 98.69 90 ILE A C 1
ATOM 720 O O . ILE A 1 90 ? -9.75 -13.266 5.398 1 98.69 90 ILE A O 1
ATOM 724 N N . GLY A 1 91 ? -9.898 -15.031 6.73 1 98.69 91 GLY A N 1
ATOM 725 C CA . GLY A 1 91 ? -8.609 -14.805 7.367 1 98.69 91 GLY A CA 1
ATOM 726 C C . GLY A 1 91 ? -7.535 -15.773 6.891 1 98.69 91 GLY A C 1
ATOM 727 O O . GLY A 1 91 ? -7.762 -16.984 6.836 1 98.69 91 GLY A O 1
ATOM 728 N N . ILE A 1 92 ? -6.348 -15.266 6.488 1 98.69 92 ILE A N 1
ATOM 729 C CA . ILE A 1 92 ? -5.281 -16.125 5.996 1 98.69 92 ILE A CA 1
ATOM 730 C C . ILE A 1 92 ? -4.102 -16.094 6.961 1 98.69 92 ILE A C 1
ATOM 732 O O . ILE A 1 92 ? -3.584 -15.016 7.285 1 98.69 92 ILE A O 1
ATOM 736 N N . SER A 1 93 ? -3.662 -17.156 7.406 1 96.5 93 SER A N 1
ATOM 737 C CA . SER A 1 93 ? -2.443 -17.375 8.172 1 96.5 93 SER A CA 1
ATOM 738 C C . SER A 1 93 ? -1.826 -18.734 7.84 1 96.5 93 SER A C 1
ATOM 740 O O . SER A 1 93 ? -2.383 -19.781 8.188 1 96.5 93 SER A O 1
ATOM 742 N N . GLN A 1 94 ? -0.716 -18.688 7.188 1 94.94 94 GLN A N 1
ATOM 743 C CA . GLN A 1 94 ? -0.117 -19.953 6.785 1 94.94 94 GLN A CA 1
ATOM 744 C C . GLN A 1 94 ? 0.119 -20.859 7.988 1 94.94 94 GLN A C 1
ATOM 746 O O . GLN A 1 94 ? -0.173 -22.062 7.938 1 94.94 94 GLN A O 1
ATOM 751 N N . SER A 1 95 ? 0.627 -20.297 9.07 1 91.69 95 SER A N 1
ATOM 752 C CA . SER A 1 95 ? 0.896 -21.078 10.266 1 91.69 95 SER A CA 1
ATOM 753 C C . SER A 1 95 ? -0.391 -21.406 11.016 1 91.69 95 SER A C 1
ATOM 755 O O . SER A 1 95 ? -0.426 -22.328 11.828 1 91.69 95 SER A O 1
ATOM 757 N N . GLY A 1 96 ? -1.342 -20.578 10.852 1 94.44 96 GLY A N 1
ATOM 758 C CA . GLY A 1 96 ? -2.594 -20.688 11.586 1 94.44 96 GLY A CA 1
ATOM 759 C C . GLY A 1 96 ? -2.512 -20.141 12.992 1 94.44 96 GLY A C 1
ATOM 760 O O . GLY A 1 96 ? -3.406 -20.375 13.812 1 94.44 96 GLY A O 1
ATOM 761 N N . GLN A 1 97 ? -1.427 -19.328 13.211 1 91.81 97 GLN A N 1
ATOM 762 C CA . GLN A 1 97 ? -1.195 -18.906 14.586 1 91.81 97 GLN A CA 1
ATOM 763 C C . GLN A 1 97 ? -1.028 -17.391 14.664 1 91.81 97 GLN A C 1
ATOM 765 O O . GLN A 1 97 ? -0.686 -16.844 15.719 1 91.81 97 GLN A O 1
ATOM 770 N N . SER A 1 98 ? -1.22 -16.703 13.562 1 91.12 98 SER A N 1
ATOM 771 C CA . SER A 1 98 ? -1.091 -15.25 13.578 1 91.12 98 SER A CA 1
ATOM 772 C C . SER A 1 98 ? -2.076 -14.609 14.547 1 91.12 98 SER A C 1
ATOM 774 O O . SER A 1 98 ? -3.283 -14.609 14.305 1 91.12 98 SER A O 1
ATOM 776 N N . THR A 1 99 ? -1.572 -14 15.586 1 90.62 99 THR A N 1
ATOM 777 C CA . THR A 1 99 ? -2.4 -13.453 16.656 1 90.62 99 THR A CA 1
ATOM 778 C C . THR A 1 99 ? -3.295 -12.336 16.125 1 90.62 99 THR A C 1
ATOM 780 O O . THR A 1 99 ? -4.469 -12.25 16.484 1 90.62 99 THR A O 1
ATOM 783 N N . SER A 1 100 ? -2.729 -11.523 15.305 1 91.94 100 SER A N 1
ATOM 784 C CA . SER A 1 100 ? -3.506 -10.406 14.773 1 91.94 100 SER A CA 1
ATOM 785 C C . SER A 1 100 ? -4.66 -10.906 13.906 1 91.94 100 SER A C 1
ATOM 787 O O . SER A 1 100 ? -5.77 -10.375 13.984 1 91.94 100 SER A O 1
ATOM 789 N N . THR A 1 101 ? -4.406 -11.906 13.094 1 96.06 101 THR A N 1
ATOM 790 C CA . THR A 1 101 ? -5.449 -12.453 12.227 1 96.06 101 THR A CA 1
ATOM 791 C C . THR A 1 101 ? -6.535 -13.133 13.055 1 96.06 101 THR A C 1
ATOM 793 O O . THR A 1 101 ? -7.727 -12.922 12.812 1 96.06 101 THR A O 1
ATOM 796 N N . ILE A 1 102 ? -6.102 -13.852 14.031 1 96.75 102 ILE A N 1
ATOM 797 C CA . ILE A 1 102 ? -7.035 -14.57 14.891 1 96.75 102 ILE A CA 1
ATOM 798 C C . ILE A 1 102 ? -7.91 -13.562 15.648 1 96.75 102 ILE A C 1
ATOM 800 O O . ILE A 1 102 ? -9.141 -13.695 15.664 1 96.75 102 ILE A O 1
ATOM 804 N N . SER A 1 103 ? -7.301 -12.57 16.219 1 95.88 103 SER A N 1
ATOM 805 C CA . SER A 1 103 ? -8.047 -11.547 16.953 1 95.88 103 SER A CA 1
ATOM 806 C C . SER A 1 103 ? -9.039 -10.836 16.047 1 95.88 103 SER A C 1
ATOM 808 O O . SER A 1 103 ? -10.156 -10.516 16.469 1 95.88 103 SER A O 1
ATOM 810 N N . ALA A 1 104 ? -8.625 -10.555 14.844 1 96.69 104 ALA A N 1
ATOM 811 C CA . ALA A 1 104 ? -9.508 -9.883 13.891 1 96.69 104 ALA A CA 1
ATOM 812 C C . ALA A 1 104 ? -10.703 -10.766 13.539 1 96.69 104 ALA A C 1
ATOM 814 O O . ALA A 1 104 ? -11.836 -10.273 13.453 1 96.69 104 ALA A O 1
ATOM 815 N N . LEU A 1 105 ? -10.477 -12.031 13.305 1 97.5 105 LEU A N 1
ATOM 816 C CA . LEU A 1 105 ? -11.578 -12.945 13.016 1 97.5 105 LEU A CA 1
ATOM 817 C C . LEU A 1 105 ? -12.539 -13.031 14.195 1 97.5 105 LEU A C 1
ATOM 819 O O . LEU A 1 105 ? -13.758 -13.07 14.016 1 97.5 105 LEU A O 1
ATOM 823 N N . GLU A 1 106 ? -11.961 -13.117 15.359 1 96.88 106 GLU A N 1
ATOM 824 C CA . GLU A 1 106 ? -12.781 -13.133 16.562 1 96.88 106 GLU A CA 1
ATOM 825 C C . GLU A 1 106 ? -13.688 -11.906 16.641 1 96.88 106 GLU A C 1
ATOM 827 O O . GLU A 1 106 ? -14.875 -12.023 16.953 1 96.88 106 GLU A O 1
ATOM 832 N N . ARG A 1 107 ? -13.133 -10.797 16.344 1 96.25 107 ARG A N 1
ATOM 833 C CA . ARG A 1 107 ? -13.914 -9.562 16.328 1 96.25 107 ARG A CA 1
ATOM 834 C C . ARG A 1 107 ? -15.055 -9.641 15.32 1 96.25 107 ARG A C 1
ATOM 836 O O . ARG A 1 107 ? -16.188 -9.258 15.625 1 96.25 107 ARG A O 1
ATOM 843 N N . VAL A 1 108 ? -14.742 -10.117 14.141 1 96.44 108 VAL A N 1
ATOM 844 C CA . VAL A 1 108 ? -15.75 -10.227 13.086 1 96.44 108 VAL A CA 1
ATOM 845 C C . VAL A 1 108 ? -16.906 -11.109 13.57 1 96.44 108 VAL A C 1
ATOM 847 O O . VAL A 1 108 ? -18.062 -10.742 13.43 1 96.44 108 VAL A O 1
ATOM 850 N N . LYS A 1 109 ? -16.594 -12.156 14.148 1 95.06 109 LYS A N 1
ATOM 851 C CA . LYS A 1 109 ? -17.609 -13.102 14.625 1 95.06 109 LYS A CA 1
ATOM 852 C C . LYS A 1 109 ? -18.484 -12.469 15.695 1 95.06 109 LYS A C 1
ATOM 854 O O . LYS A 1 109 ? -19.672 -12.758 15.781 1 95.06 109 LYS A O 1
ATOM 859 N N . LYS A 1 110 ? -17.906 -11.672 16.453 1 94 110 LYS A N 1
ATOM 860 C CA . LYS A 1 110 ? -18.625 -11.023 17.547 1 94 110 LYS A CA 1
ATOM 861 C C . LYS A 1 110 ? -19.5 -9.883 17.031 1 94 110 LYS A C 1
ATOM 863 O O . LYS A 1 110 ? -20.609 -9.672 17.547 1 94 110 LYS A O 1
ATOM 868 N N . GLU A 1 111 ? -19.062 -9.219 16.031 1 93.25 111 GLU A N 1
ATOM 869 C CA . GLU A 1 111 ? -19.688 -7.941 15.672 1 93.25 111 GLU A CA 1
ATOM 870 C C . GLU A 1 111 ? -20.594 -8.094 14.461 1 93.25 111 GLU A C 1
ATOM 872 O O . GLU A 1 111 ? -21.438 -7.223 14.195 1 93.25 111 GLU A O 1
ATOM 877 N N . ALA A 1 112 ? -20.391 -9.109 13.703 1 91.5 112 ALA A N 1
ATOM 878 C CA . ALA A 1 112 ? -21.141 -9.227 12.461 1 91.5 112 ALA A CA 1
ATOM 879 C C . ALA A 1 112 ? -21.672 -10.648 12.273 1 91.5 112 ALA A C 1
ATOM 881 O O . ALA A 1 112 ? -21.078 -11.609 12.766 1 91.5 112 ALA A O 1
ATOM 882 N N . SER A 1 113 ? -22.828 -10.719 11.602 1 92 113 SER A N 1
ATOM 883 C CA . SER A 1 113 ? -23.375 -12.016 11.195 1 92 113 SER A CA 1
ATOM 884 C C . SER A 1 113 ? -23.016 -12.336 9.75 1 92 113 SER A C 1
ATOM 886 O O . SER A 1 113 ? -23.875 -12.328 8.867 1 92 113 SER A O 1
ATOM 888 N N . VAL A 1 114 ? -21.812 -12.617 9.492 1 95.38 114 VAL A N 1
ATOM 889 C CA . VAL A 1 114 ? -21.281 -12.938 8.172 1 95.38 114 VAL A CA 1
ATOM 890 C C . VAL A 1 114 ? -20.453 -14.219 8.242 1 95.38 114 VAL A C 1
ATOM 892 O O . VAL A 1 114 ? -19.797 -14.484 9.242 1 95.38 114 VAL A O 1
ATOM 895 N N . PRO A 1 115 ? -20.547 -15.07 7.223 1 96.88 115 PRO A N 1
ATOM 896 C CA . PRO A 1 115 ? -19.688 -16.25 7.211 1 96.88 115 PRO A CA 1
ATOM 897 C C . PRO A 1 115 ? -18.203 -15.906 7.312 1 96.88 115 PRO A C 1
ATOM 899 O O . PRO A 1 115 ? -17.75 -14.945 6.688 1 96.88 115 PRO A O 1
ATOM 902 N N . VAL A 1 116 ? -17.484 -16.672 8.125 1 97.94 116 VAL A N 1
ATOM 903 C CA . VAL A 1 116 ? -16.062 -16.453 8.352 1 97.94 116 VAL A CA 1
ATOM 904 C C . VAL A 1 116 ? -15.273 -17.719 7.973 1 97.94 116 VAL A C 1
ATOM 906 O O . VAL A 1 116 ? -15.594 -18.812 8.43 1 97.94 116 VAL A O 1
ATOM 909 N N . VAL A 1 117 ? -14.234 -17.562 7.145 1 98.44 117 VAL A N 1
ATOM 910 C CA . VAL A 1 117 ? -13.414 -18.656 6.652 1 98.44 117 VAL A CA 1
ATOM 911 C C . VAL A 1 117 ? -11.961 -18.453 7.098 1 98.44 117 VAL A C 1
ATOM 913 O O . VAL A 1 117 ? -11.438 -17.344 7.059 1 98.44 117 VAL A O 1
ATOM 916 N N . ALA A 1 118 ? -11.32 -19.516 7.582 1 98.62 118 ALA A N 1
ATOM 917 C CA . ALA A 1 118 ? -9.875 -19.531 7.793 1 98.62 118 ALA A CA 1
ATOM 918 C C . ALA A 1 118 ? -9.164 -20.281 6.668 1 98.62 118 ALA A C 1
ATOM 920 O O . ALA A 1 118 ? -9.602 -21.344 6.246 1 98.62 118 ALA A O 1
ATOM 921 N N . LEU A 1 119 ? -8.164 -19.734 6.109 1 98.69 119 LEU A N 1
ATOM 922 C CA . LEU A 1 119 ? -7.266 -20.359 5.148 1 98.69 119 LEU A CA 1
ATOM 923 C C . LEU A 1 119 ? -5.875 -20.531 5.746 1 98.69 119 LEU A C 1
ATOM 925 O O . LEU A 1 119 ? -5.215 -19.562 6.098 1 98.69 119 LEU A O 1
ATOM 929 N N . THR A 1 120 ? -5.402 -21.781 5.871 1 98.19 120 THR A N 1
ATOM 930 C CA . THR A 1 120 ? -4.16 -22.062 6.582 1 98.19 120 THR A CA 1
ATOM 931 C C . THR A 1 120 ? -3.525 -23.344 6.055 1 98.19 120 THR A C 1
ATOM 933 O O . THR A 1 120 ? -4.18 -24.141 5.363 1 98.19 120 THR A O 1
ATOM 936 N N . SER A 1 121 ? -2.18 -23.484 6.293 1 96.94 121 SER A N 1
ATOM 937 C CA . SER A 1 121 ? -1.499 -24.719 5.918 1 96.94 121 SER A CA 1
ATOM 938 C C . SER A 1 121 ? -1.714 -25.812 6.961 1 96.94 121 SER A C 1
ATOM 940 O O . SER A 1 121 ? -1.468 -26.984 6.695 1 96.94 121 SER A O 1
ATOM 942 N N . ASP A 1 122 ? -2.139 -25.438 8.141 1 95.81 122 ASP A N 1
ATOM 943 C CA . ASP A 1 122 ? -2.453 -26.359 9.234 1 95.81 122 ASP A CA 1
ATOM 944 C C . ASP A 1 122 ? -3.895 -26.172 9.703 1 95.81 122 ASP A C 1
ATOM 946 O O . ASP A 1 122 ? -4.164 -25.375 10.602 1 95.81 122 ASP A O 1
ATOM 950 N N . VAL A 1 123 ? -4.758 -27.047 9.258 1 96.12 123 VAL A N 1
ATOM 951 C CA . VAL A 1 123 ? -6.195 -26.891 9.453 1 96.12 123 VAL A CA 1
ATOM 952 C C . VAL A 1 123 ? -6.562 -27.203 10.898 1 96.12 123 VAL A C 1
ATOM 954 O O . VAL A 1 123 ? -7.699 -26.984 11.32 1 96.12 123 VAL A O 1
ATOM 957 N N . THR A 1 124 ? -5.613 -27.641 11.664 1 95.31 124 THR A N 1
ATOM 958 C CA . THR A 1 124 ? -5.863 -27.953 13.07 1 95.31 124 THR A CA 1
ATOM 959 C C . THR A 1 124 ? -5.34 -26.844 13.969 1 95.31 124 THR A C 1
ATOM 961 O O . THR A 1 124 ? -5.461 -26.906 15.195 1 95.31 124 THR A O 1
ATOM 964 N N . SER A 1 125 ? -4.758 -25.875 13.344 1 95.06 125 SER A N 1
ATOM 965 C CA . SER A 1 125 ? -4.156 -24.781 14.109 1 95.06 125 SER A CA 1
ATOM 966 C C . SER A 1 125 ? -5.227 -23.906 14.75 1 95.06 125 SER A C 1
ATOM 968 O O . SER A 1 125 ? -6.418 -24.094 14.508 1 95.06 125 SER A O 1
ATOM 970 N N . GLU A 1 126 ? -4.816 -22.938 15.57 1 95.31 126 GLU A N 1
ATOM 971 C CA . GLU A 1 126 ? -5.664 -22.094 16.406 1 95.31 126 GLU A CA 1
ATOM 972 C C . GLU A 1 126 ? -6.672 -21.312 15.57 1 95.31 126 GLU A C 1
ATOM 974 O O . GLU A 1 126 ? -7.816 -21.125 15.992 1 95.31 126 GLU A O 1
ATOM 979 N N . ILE A 1 127 ? -6.348 -20.891 14.398 1 97.06 127 ILE A N 1
ATOM 980 C CA . ILE A 1 127 ? -7.184 -20.016 13.586 1 97.06 127 ILE A CA 1
ATOM 981 C C . ILE A 1 127 ? -8.484 -20.719 13.227 1 97.06 127 ILE A C 1
ATOM 983 O O . ILE A 1 127 ? -9.516 -20.078 13 1 97.06 127 ILE A O 1
ATOM 987 N N . ALA A 1 128 ? -8.469 -22.016 13.188 1 97 128 ALA A N 1
ATOM 988 C CA . ALA A 1 128 ? -9.633 -22.812 12.828 1 97 128 ALA A CA 1
ATOM 989 C C . ALA A 1 128 ? -10.766 -22.641 13.836 1 97 128 ALA A C 1
ATOM 991 O O . ALA A 1 128 ? -11.945 -22.734 13.484 1 97 128 ALA A O 1
ATOM 992 N N . GLU A 1 129 ? -10.453 -22.312 15.039 1 96.75 129 GLU A N 1
ATOM 993 C CA . GLU A 1 129 ? -11.438 -22.156 16.109 1 96.75 129 GLU A CA 1
ATOM 994 C C . GLU A 1 129 ? -12.258 -20.875 15.914 1 96.75 129 GLU A C 1
ATOM 996 O O . GLU A 1 129 ? -13.328 -20.734 16.5 1 96.75 129 GLU A O 1
ATOM 1001 N N . PHE A 1 130 ? -11.805 -20.047 15.117 1 96.62 130 PHE A N 1
ATOM 1002 C CA . PHE A 1 130 ? -12.445 -18.75 14.992 1 96.62 130 PHE A CA 1
ATOM 1003 C C . PHE A 1 130 ? -13.078 -18.578 13.617 1 96.62 130 PHE A C 1
ATOM 1005 O O . PHE A 1 130 ? -13.328 -17.469 13.172 1 96.62 130 PHE A O 1
ATOM 1012 N N . ALA A 1 131 ? -13.305 -19.656 12.914 1 97.75 131 ALA A N 1
ATOM 1013 C CA . ALA A 1 131 ? -13.906 -19.641 11.578 1 97.75 131 ALA A CA 1
ATOM 1014 C C . ALA A 1 131 ? -15.047 -20.641 11.484 1 97.75 131 ALA A C 1
ATOM 1016 O O . ALA A 1 131 ? -15.117 -21.594 12.273 1 97.75 131 ALA A O 1
ATOM 1017 N N . ASP A 1 132 ? -15.969 -20.422 10.594 1 97.69 132 ASP A N 1
ATOM 1018 C CA . ASP A 1 132 ? -17.047 -21.359 10.344 1 97.69 132 ASP A CA 1
ATOM 1019 C C . ASP A 1 132 ? -16.547 -22.594 9.594 1 97.69 132 ASP A C 1
ATOM 1021 O O . ASP A 1 132 ? -17.016 -23.703 9.82 1 97.69 132 ASP A O 1
ATOM 1025 N N . ILE A 1 133 ? -15.617 -22.375 8.695 1 97.81 133 ILE A N 1
ATOM 1026 C CA . ILE A 1 133 ? -14.914 -23.453 8.023 1 97.81 133 ILE A CA 1
ATOM 1027 C C . ILE A 1 133 ? -13.43 -23.109 7.879 1 97.81 133 ILE A C 1
ATOM 1029 O O . ILE A 1 133 ? -13.055 -21.938 7.988 1 97.81 133 ILE A O 1
ATOM 1033 N N . THR A 1 134 ? -12.664 -24.125 7.68 1 98.44 134 THR A N 1
ATOM 1034 C CA . THR A 1 134 ? -11.234 -23.969 7.445 1 98.44 134 THR A CA 1
ATOM 1035 C C . THR A 1 134 ? -10.828 -24.609 6.121 1 98.44 134 THR A C 1
ATOM 1037 O O . THR A 1 134 ? -11.195 -25.75 5.844 1 98.44 134 THR A O 1
ATOM 1040 N N . LEU A 1 135 ? -10.156 -23.844 5.312 1 98.56 135 LEU A N 1
ATOM 1041 C CA . LEU A 1 135 ? -9.633 -24.312 4.031 1 98.56 135 LEU A CA 1
ATOM 1042 C C . LEU A 1 135 ? -8.125 -24.531 4.109 1 98.56 135 LEU A C 1
ATOM 1044 O O . LEU A 1 135 ? -7.41 -23.766 4.758 1 98.56 135 LEU A O 1
ATOM 1048 N N . ASP A 1 136 ? -7.688 -25.547 3.416 1 98.5 136 ASP A N 1
ATOM 1049 C CA . ASP A 1 136 ? -6.27 -25.906 3.391 1 98.5 136 ASP A CA 1
ATOM 1050 C C . ASP A 1 136 ? -5.551 -25.203 2.24 1 98.5 136 ASP A C 1
ATOM 1052 O O . ASP A 1 136 ? -5.926 -25.359 1.077 1 98.5 136 ASP A O 1
ATOM 1056 N N . ILE A 1 137 ? -4.531 -24.5 2.568 1 97.94 137 ILE A N 1
ATOM 1057 C CA . ILE A 1 137 ? -3.715 -23.828 1.56 1 97.94 137 ILE A CA 1
ATOM 1058 C C . ILE A 1 137 ? -3.111 -24.859 0.614 1 97.94 137 ILE A C 1
ATOM 1060 O O . ILE A 1 137 ? -2.959 -24.609 -0.583 1 97.94 137 ILE A O 1
ATOM 1064 N N . GLY A 1 138 ? -2.699 -26 1.183 1 97.44 138 GLY A N 1
ATOM 1065 C CA . GLY A 1 138 ? -2.174 -27.078 0.372 1 97.44 138 GLY A CA 1
ATOM 1066 C C . GLY A 1 138 ? -0.661 -27.078 0.277 1 97.44 138 GLY A C 1
ATOM 1067 O O . GLY A 1 138 ? -0.076 -27.906 -0.431 1 97.44 138 GLY A O 1
ATOM 1068 N N . SER A 1 139 ? 0.013 -26.203 0.988 1 96.75 139 SER A N 1
ATOM 1069 C CA . SER A 1 139 ? 1.462 -26.078 0.863 1 96.75 139 SER A CA 1
ATOM 1070 C C . SER A 1 139 ? 2.18 -27.125 1.711 1 96.75 139 SER A C 1
ATOM 1072 O O . SER A 1 139 ? 3.379 -27.359 1.537 1 96.75 139 SER A O 1
ATOM 1074 N N . GLY A 1 140 ? 1.487 -27.719 2.639 1 93 140 GLY A N 1
ATOM 1075 C CA . GLY A 1 140 ? 2.193 -28.5 3.639 1 93 140 GLY A CA 1
ATOM 1076 C C . GLY A 1 140 ? 3.082 -27.656 4.539 1 93 140 GLY A C 1
ATOM 1077 O O . GLY A 1 140 ? 2.84 -26.469 4.719 1 93 140 GLY A O 1
ATOM 1078 N N . LYS A 1 141 ? 4.031 -28.375 5.145 1 89.75 141 LYS A N 1
ATOM 1079 C CA . LYS A 1 141 ? 4.898 -27.688 6.102 1 89.75 141 LYS A CA 1
ATOM 1080 C C . LYS A 1 141 ? 6.027 -26.953 5.391 1 89.75 141 LYS A C 1
ATOM 1082 O O . LYS A 1 141 ? 6.613 -27.469 4.438 1 89.75 141 LYS A O 1
ATOM 1087 N N . GLU A 1 142 ? 6.203 -25.766 5.695 1 91.44 142 GLU A N 1
ATOM 1088 C CA . GLU A 1 142 ? 7.336 -24.922 5.297 1 91.44 142 GLU A CA 1
ATOM 1089 C C . GLU A 1 142 ? 8.109 -24.422 6.512 1 91.44 142 GLU A C 1
ATOM 1091 O O . GLU A 1 142 ? 7.574 -23.656 7.316 1 91.44 142 GLU A O 1
ATOM 1096 N N . ARG A 1 143 ? 9.367 -24.781 6.605 1 87.56 143 ARG A N 1
ATOM 1097 C CA . ARG A 1 143 ? 10.086 -24.578 7.855 1 87.56 143 ARG A CA 1
ATOM 1098 C C . ARG A 1 143 ? 11.203 -23.547 7.68 1 87.56 143 ARG A C 1
ATOM 1100 O O . ARG A 1 143 ? 12 -23.328 8.594 1 87.56 143 ARG A O 1
ATOM 1107 N N . VAL A 1 144 ? 11.367 -23.094 6.484 1 86.25 144 VAL A N 1
ATOM 1108 C CA . VAL A 1 144 ? 12.281 -21.969 6.27 1 86.25 144 VAL A CA 1
ATOM 1109 C C . VAL A 1 144 ? 11.578 -20.656 6.609 1 86.25 144 VAL A C 1
ATOM 1111 O O . VAL A 1 144 ? 10.391 -20.5 6.328 1 86.25 144 VAL A O 1
ATOM 1114 N N . GLY A 1 145 ? 12.195 -19.75 7.27 1 81.94 145 GLY A N 1
ATOM 1115 C CA . GLY A 1 145 ? 11.625 -18.516 7.824 1 81.94 145 GLY A CA 1
ATOM 1116 C C . GLY A 1 145 ? 11.18 -17.531 6.758 1 81.94 145 GLY A C 1
ATOM 1117 O O . GLY A 1 145 ? 10.578 -16.516 7.07 1 81.94 145 GLY A O 1
ATOM 1118 N N . TYR A 1 146 ? 11.484 -17.828 5.512 1 90.62 146 TYR A N 1
ATOM 1119 C CA . TYR A 1 146 ? 11.078 -17 4.387 1 90.62 146 TYR A CA 1
ATOM 1120 C C . TYR A 1 146 ? 10.016 -17.688 3.549 1 90.62 146 TYR A C 1
ATOM 1122 O O . TYR A 1 146 ? 10.312 -18.625 2.797 1 90.62 146 TYR A O 1
ATOM 1130 N N . VAL A 1 147 ? 8.781 -17.234 3.668 1 94.06 147 VAL A N 1
ATOM 1131 C CA . VAL A 1 147 ? 7.68 -17.859 2.943 1 94.06 147 VAL A CA 1
ATOM 1132 C C . VAL A 1 147 ? 8.055 -18.016 1.473 1 94.06 147 VAL A C 1
ATOM 1134 O O . VAL A 1 147 ? 8.5 -17.062 0.829 1 94.06 147 VAL A O 1
ATOM 1137 N N . THR A 1 148 ? 7.977 -19.234 0.95 1 96.94 148 THR A N 1
ATOM 1138 C CA . THR A 1 148 ? 8.344 -19.547 -0.426 1 96.94 148 THR A CA 1
ATOM 1139 C C . THR A 1 148 ? 7.203 -20.266 -1.136 1 96.94 148 THR A C 1
ATOM 1141 O O . THR A 1 148 ? 6.348 -19.641 -1.755 1 96.94 148 THR A O 1
ATOM 1144 N N . LYS A 1 149 ? 7.133 -21.609 -0.946 1 98.06 149 LYS A N 1
ATOM 1145 C CA . LYS A 1 149 ? 6.078 -22.344 -1.632 1 98.06 149 LYS A CA 1
ATOM 1146 C C . LYS A 1 149 ? 4.707 -22.016 -1.058 1 98.06 149 LYS A C 1
ATOM 1148 O O . LYS A 1 149 ? 3.695 -22.109 -1.756 1 98.06 149 LYS A O 1
ATOM 1153 N N . GLY A 1 150 ? 4.645 -21.562 0.196 1 98 150 GLY A N 1
ATOM 1154 C CA . GLY A 1 150 ? 3.396 -21.141 0.814 1 98 150 GLY A CA 1
ATOM 1155 C C . GLY A 1 150 ? 2.707 -20.016 0.075 1 98 150 GLY A C 1
ATOM 1156 O O . GLY A 1 150 ? 1.478 -19.953 0.02 1 98 150 GLY A O 1
ATOM 1157 N N . PHE A 1 151 ? 3.51 -19.078 -0.455 1 98.5 151 PHE A N 1
ATOM 1158 C CA . PHE A 1 151 ? 2.947 -17.984 -1.242 1 98.5 151 PHE A CA 1
ATOM 1159 C C . PHE A 1 151 ? 2.24 -18.531 -2.482 1 98.5 151 PHE A C 1
ATOM 1161 O O . PHE A 1 151 ? 1.074 -18.203 -2.725 1 98.5 151 PHE A O 1
ATOM 1168 N N . THR A 1 152 ? 2.932 -19.328 -3.254 1 98.88 152 THR A N 1
ATOM 1169 C CA . THR A 1 152 ? 2.398 -19.891 -4.492 1 98.88 152 THR A CA 1
ATOM 1170 C C . THR A 1 152 ? 1.153 -20.719 -4.219 1 98.88 152 THR A C 1
ATOM 1172 O O . THR A 1 152 ? 0.161 -20.625 -4.941 1 98.88 152 THR A O 1
ATOM 1175 N N . ALA A 1 153 ? 1.236 -21.484 -3.197 1 98.81 153 ALA A N 1
ATOM 1176 C CA . ALA A 1 153 ? 0.101 -22.312 -2.818 1 98.81 153 ALA A CA 1
ATOM 1177 C C . ALA A 1 153 ? -1.121 -21.469 -2.486 1 98.81 153 ALA A C 1
ATOM 1179 O O . ALA A 1 153 ? -2.238 -21.781 -2.904 1 98.81 153 ALA A O 1
ATOM 1180 N N . THR A 1 154 ? -0.917 -20.438 -1.683 1 98.88 154 THR A N 1
ATOM 1181 C CA . THR A 1 154 ? -2.016 -19.562 -1.289 1 98.88 154 THR A CA 1
ATOM 1182 C C . THR A 1 154 ? -2.652 -18.922 -2.514 1 98.88 154 THR A C 1
ATOM 1184 O O . THR A 1 154 ? -3.879 -18.875 -2.633 1 98.88 154 THR A O 1
ATOM 1187 N N . VAL A 1 155 ? -1.825 -18.406 -3.463 1 98.94 155 VAL A N 1
ATOM 1188 C CA . VAL A 1 155 ? -2.318 -17.766 -4.68 1 98.94 155 VAL A CA 1
ATOM 1189 C C . VAL A 1 155 ? -3.166 -18.75 -5.477 1 98.94 155 VAL A C 1
ATOM 1191 O O . VAL A 1 155 ? -4.312 -18.469 -5.82 1 98.94 155 VAL A O 1
ATOM 1194 N N . LEU A 1 156 ? -2.619 -19.906 -5.707 1 98.94 156 LEU A N 1
ATOM 1195 C CA . LEU A 1 156 ? -3.295 -20.906 -6.535 1 98.94 156 LEU A CA 1
ATOM 1196 C C . LEU A 1 156 ? -4.59 -21.375 -5.879 1 98.94 156 LEU A C 1
ATOM 1198 O O . LEU A 1 156 ? -5.629 -21.453 -6.535 1 98.94 156 LEU A O 1
ATOM 1202 N N . THR A 1 157 ? -4.535 -21.656 -4.609 1 98.88 157 THR A N 1
ATOM 1203 C CA . THR A 1 157 ? -5.711 -22.125 -3.885 1 98.88 157 THR A CA 1
ATOM 1204 C C . THR A 1 157 ? -6.824 -21.078 -3.932 1 98.88 157 THR A C 1
ATOM 1206 O O . THR A 1 157 ? -7.984 -21.406 -4.172 1 98.88 157 THR A O 1
ATOM 1209 N N . LEU A 1 158 ? -6.484 -19.828 -3.713 1 98.81 158 LEU A N 1
ATOM 1210 C CA . LEU A 1 158 ? -7.477 -18.766 -3.795 1 98.81 158 LEU A CA 1
ATOM 1211 C C . LEU A 1 158 ? -8.062 -18.672 -5.199 1 98.81 158 LEU A C 1
ATOM 1213 O O . LEU A 1 158 ? -9.281 -18.562 -5.363 1 98.81 158 LEU A O 1
ATOM 1217 N N . MET A 1 159 ? -7.215 -18.703 -6.227 1 98.88 159 MET A N 1
ATOM 1218 C CA . MET A 1 159 ? -7.672 -18.594 -7.609 1 98.88 159 MET A CA 1
ATOM 1219 C C . MET A 1 159 ? -8.609 -19.734 -7.973 1 98.88 159 MET A C 1
ATOM 1221 O O . MET A 1 159 ? -9.672 -19.516 -8.547 1 98.88 159 MET A O 1
ATOM 1225 N N . LEU A 1 160 ? -8.25 -20.953 -7.57 1 98.81 160 LEU A N 1
ATOM 1226 C CA . LEU A 1 160 ? -9.055 -22.125 -7.902 1 98.81 160 LEU A CA 1
ATOM 1227 C C . LEU A 1 160 ? -10.375 -22.109 -7.133 1 98.81 160 LEU A C 1
ATOM 1229 O O . LEU A 1 160 ? -11.406 -22.516 -7.668 1 98.81 160 LEU A O 1
ATOM 1233 N N . THR A 1 161 ? -10.312 -21.703 -5.875 1 97.69 161 THR A N 1
ATOM 1234 C CA . THR A 1 161 ? -11.539 -21.578 -5.098 1 97.69 161 THR A CA 1
ATOM 1235 C C . THR A 1 161 ? -12.469 -20.547 -5.73 1 97.69 161 THR A C 1
ATOM 1237 O O . THR A 1 161 ? -13.672 -20.781 -5.852 1 97.69 161 THR A O 1
ATOM 1240 N N . GLY A 1 162 ? -11.914 -19.375 -6.168 1 97.31 162 GLY A N 1
ATOM 1241 C CA . GLY A 1 162 ? -12.688 -18.375 -6.879 1 97.31 162 GLY A CA 1
ATOM 1242 C C . GLY A 1 162 ? -13.25 -18.875 -8.195 1 97.31 162 GLY A C 1
ATOM 1243 O O . GLY A 1 162 ? -14.383 -18.562 -8.555 1 97.31 162 GLY A O 1
ATOM 1244 N N . LEU A 1 163 ? -12.461 -19.672 -8.914 1 98.31 163 LEU A N 1
ATOM 1245 C CA . LEU A 1 163 ? -12.883 -20.25 -10.188 1 98.31 163 LEU A CA 1
ATOM 1246 C C . LEU A 1 163 ? -14.094 -21.156 -10 1 98.31 163 LEU A C 1
ATOM 1248 O O . LEU A 1 163 ? -15.078 -21.047 -10.742 1 98.31 163 LEU A O 1
ATOM 1252 N N . HIS A 1 164 ? -14.008 -22.016 -9.023 1 97.25 164 HIS A N 1
ATOM 1253 C CA . HIS A 1 164 ? -15.133 -22.891 -8.719 1 97.25 164 HIS A CA 1
ATOM 1254 C C . HIS A 1 164 ? -16.359 -22.094 -8.305 1 97.25 164 HIS A C 1
ATOM 1256 O O . HIS A 1 164 ? -17.484 -22.406 -8.719 1 97.25 164 HIS A O 1
ATOM 1262 N N . PHE A 1 165 ? -16.156 -21.109 -7.5 1 96.69 165 PHE A N 1
ATOM 1263 C CA . PHE A 1 165 ? -17.25 -20.234 -7.074 1 96.69 165 PHE A CA 1
ATOM 1264 C C . PHE A 1 165 ? -17.922 -19.594 -8.273 1 96.69 165 PHE A C 1
ATOM 1266 O O . PHE A 1 165 ? -19.156 -19.562 -8.352 1 96.69 165 PHE A O 1
ATOM 1273 N N . ALA A 1 166 ? -17.141 -19.062 -9.219 1 97 166 ALA A N 1
ATOM 1274 C CA . ALA A 1 166 ? -17.672 -18.438 -10.43 1 97 166 ALA A CA 1
ATOM 1275 C C . ALA A 1 166 ? -18.5 -19.438 -11.242 1 97 166 ALA A C 1
ATOM 1277 O O . ALA A 1 166 ? -19.562 -19.078 -11.773 1 97 166 ALA A O 1
ATOM 1278 N N . TYR A 1 167 ? -18.031 -20.609 -11.344 1 96.81 167 TYR A N 1
ATOM 1279 C CA . TYR A 1 167 ? -18.734 -21.656 -12.078 1 96.81 167 TYR A CA 1
ATOM 1280 C C . TYR A 1 167 ? -20.062 -22 -11.414 1 96.81 167 TYR A C 1
ATOM 1282 O O . TYR A 1 167 ? -21.094 -22.047 -12.07 1 96.81 167 TYR A O 1
ATOM 1290 N N . LYS A 1 168 ? -20.062 -22.172 -10.109 1 94.81 168 LYS A N 1
ATOM 1291 C CA . LYS A 1 168 ? -21.234 -22.625 -9.375 1 94.81 168 LYS A CA 1
ATOM 1292 C C . LYS A 1 168 ? -22.281 -21.516 -9.289 1 94.81 168 LYS A C 1
ATOM 1294 O O . LYS A 1 168 ? -23.469 -21.797 -9.125 1 94.81 168 LYS A O 1
ATOM 1299 N N . THR A 1 169 ? -21.828 -20.312 -9.391 1 94.56 169 THR A N 1
ATOM 1300 C CA . THR A 1 169 ? -22.766 -19.203 -9.375 1 94.56 169 THR A CA 1
ATOM 1301 C C . THR A 1 169 ? -23.141 -18.781 -10.797 1 94.56 169 THR A C 1
ATOM 1303 O O . THR A 1 169 ? -23.672 -17.703 -11.016 1 94.56 169 THR A O 1
ATOM 1306 N N . ALA A 1 170 ? -22.703 -19.531 -11.812 1 95.31 170 ALA A N 1
ATOM 1307 C CA . ALA A 1 170 ? -23.109 -19.438 -13.219 1 95.31 170 ALA A CA 1
ATOM 1308 C C . ALA A 1 170 ? -22.547 -18.188 -13.875 1 95.31 170 ALA A C 1
ATOM 1310 O O . ALA A 1 170 ? -23.156 -17.625 -14.781 1 95.31 170 ALA A O 1
ATOM 1311 N N . GLN A 1 171 ? -21.453 -17.703 -13.32 1 96.19 171 GLN A N 1
ATOM 1312 C CA . GLN A 1 171 ? -20.781 -16.578 -13.961 1 96.19 171 GLN A CA 1
ATOM 1313 C C . GLN A 1 171 ? -19.984 -17.031 -15.172 1 96.19 171 GLN A C 1
ATOM 1315 O O . GLN A 1 171 ? -19.688 -16.234 -16.062 1 96.19 171 GLN A O 1
ATOM 1320 N N . ILE A 1 172 ? -19.547 -18.266 -15.141 1 97.75 172 ILE A N 1
ATOM 1321 C CA . ILE A 1 172 ? -18.828 -18.844 -16.281 1 97.75 172 ILE A CA 1
ATOM 1322 C C . ILE A 1 172 ? -19.406 -20.219 -16.578 1 97.75 172 ILE A C 1
ATOM 1324 O O . ILE A 1 172 ? -20.031 -20.859 -15.719 1 97.75 172 ILE A O 1
ATOM 1328 N N . ASP A 1 173 ? -19.188 -20.656 -17.812 1 98.31 173 ASP A N 1
ATOM 1329 C CA . ASP A 1 173 ? -19.719 -21.969 -18.188 1 98.31 173 ASP A CA 1
ATOM 1330 C C . ASP A 1 173 ? -18.641 -23.047 -18.031 1 98.31 173 ASP A C 1
ATOM 1332 O O . ASP A 1 173 ? -17.516 -22.766 -17.609 1 98.31 173 ASP A O 1
ATOM 1336 N N . GLU A 1 174 ? -19.047 -24.234 -18.281 1 98.19 174 GLU A N 1
ATOM 1337 C CA . GLU A 1 174 ? -18.172 -25.391 -18.094 1 98.19 174 GLU A CA 1
ATOM 1338 C C . GLU A 1 174 ? -16.953 -25.312 -19.016 1 98.19 174 GLU A C 1
ATOM 1340 O O . GLU A 1 174 ? -15.859 -25.719 -18.625 1 98.19 174 GLU A O 1
ATOM 1345 N N . THR A 1 175 ? -17.141 -24.812 -20.203 1 98.5 175 THR A N 1
ATOM 1346 C CA . THR A 1 175 ? -16.047 -24.672 -21.156 1 98.5 175 THR A CA 1
ATOM 1347 C C . THR A 1 175 ? -14.969 -23.75 -20.609 1 98.5 175 THR A C 1
ATOM 1349 O O . THR A 1 175 ? -13.781 -24.094 -20.609 1 98.5 175 THR A O 1
ATOM 1352 N N . LYS A 1 176 ? -15.438 -22.547 -20.188 1 98.5 176 LYS A N 1
ATOM 1353 C CA . LYS A 1 176 ? -14.5 -21.594 -19.594 1 98.5 176 LYS A CA 1
ATOM 1354 C C . LYS A 1 176 ? -13.828 -22.188 -18.359 1 98.5 176 LYS A C 1
ATOM 1356 O O . LYS A 1 176 ? -12.617 -22.031 -18.156 1 98.5 176 LYS A O 1
ATOM 1361 N N . PHE A 1 177 ? -14.594 -22.859 -17.531 1 98.56 177 PHE A N 1
ATOM 1362 C CA . PHE A 1 177 ? -14.07 -23.5 -16.328 1 98.56 177 PHE A CA 1
ATOM 1363 C C . PHE A 1 177 ? -12.953 -24.469 -16.688 1 98.56 177 PHE A C 1
ATOM 1365 O O . PHE A 1 177 ? -11.852 -24.391 -16.125 1 98.56 177 PHE A O 1
ATOM 1372 N N . ASN A 1 178 ? -13.164 -25.344 -17.594 1 98.44 178 ASN A N 1
ATOM 1373 C CA . ASN A 1 178 ? -12.195 -26.359 -17.984 1 98.44 178 ASN A CA 1
ATOM 1374 C C . ASN A 1 178 ? -10.969 -25.734 -18.656 1 98.44 178 ASN A C 1
ATOM 1376 O O . ASN A 1 178 ? -9.852 -26.219 -18.469 1 98.44 178 ASN A O 1
ATOM 1380 N N . ASN A 1 179 ? -11.188 -24.719 -19.438 1 98.5 179 ASN A N 1
ATOM 1381 C CA . ASN A 1 179 ? -10.07 -24.016 -20.062 1 98.5 179 ASN A CA 1
ATOM 1382 C C . ASN A 1 179 ? -9.117 -23.438 -19.016 1 98.5 179 ASN A C 1
ATOM 1384 O O . ASN A 1 179 ? -7.898 -23.5 -19.172 1 98.5 179 ASN A O 1
ATOM 1388 N N . GLU A 1 180 ? -9.727 -22.859 -17.969 1 98.62 180 GLU A N 1
ATOM 1389 C CA . GLU A 1 180 ? -8.906 -22.312 -16.891 1 98.62 180 GLU A CA 1
ATOM 1390 C C . GLU A 1 180 ? -8.125 -23.406 -16.188 1 98.62 180 GLU A C 1
ATOM 1392 O O . GLU A 1 180 ? -6.926 -23.266 -15.93 1 98.62 180 GLU A O 1
ATOM 1397 N N . ILE A 1 181 ? -8.773 -24.5 -15.844 1 98.56 181 ILE A N 1
ATOM 1398 C CA . ILE A 1 181 ? -8.117 -25.625 -15.172 1 98.56 181 ILE A CA 1
ATOM 1399 C C . ILE A 1 181 ? -6.957 -26.125 -16.031 1 98.56 181 ILE A C 1
ATOM 1401 O O . ILE A 1 181 ? -5.863 -26.375 -15.516 1 98.56 181 ILE A O 1
ATOM 1405 N N . ASN A 1 182 ? -7.191 -26.25 -17.266 1 98.44 182 ASN A N 1
ATOM 1406 C CA . ASN A 1 182 ? -6.16 -26.719 -18.188 1 98.44 182 ASN A CA 1
ATOM 1407 C C . ASN A 1 182 ? -4.98 -25.75 -18.25 1 98.44 182 ASN A C 1
ATOM 1409 O O . ASN A 1 182 ? -3.826 -26.188 -18.328 1 98.44 182 ASN A O 1
ATOM 1413 N N . ALA A 1 183 ? -5.277 -24.453 -18.266 1 98.5 183 ALA A N 1
ATOM 1414 C CA . ALA A 1 183 ? -4.215 -23.453 -18.297 1 98.5 183 ALA A CA 1
ATOM 1415 C C . ALA A 1 183 ? -3.334 -23.562 -17.047 1 98.5 183 ALA A C 1
ATOM 1417 O O . ALA A 1 183 ? -2.104 -23.531 -17.156 1 98.5 183 ALA A O 1
ATOM 1418 N N . PHE A 1 184 ? -3.959 -23.703 -15.867 1 98.75 184 PHE A N 1
ATOM 1419 C CA . PHE A 1 184 ? -3.199 -23.844 -14.633 1 98.75 184 PHE A CA 1
ATOM 1420 C C . PHE A 1 184 ? -2.4 -25.141 -14.633 1 98.75 184 PHE A C 1
ATOM 1422 O O . PHE A 1 184 ? -1.278 -25.188 -14.117 1 98.75 184 PHE A O 1
ATOM 1429 N N . SER A 1 185 ? -3.01 -26.203 -15.164 1 98.69 185 SER A N 1
ATOM 1430 C CA . SER A 1 185 ? -2.316 -27.484 -15.25 1 98.69 185 SER A CA 1
ATOM 1431 C C . SER A 1 185 ? -1.076 -27.375 -16.141 1 98.69 185 SER A C 1
ATOM 1433 O O . SER A 1 185 ? 0.004 -27.828 -15.75 1 98.69 185 SER A O 1
ATOM 1435 N N . ARG A 1 186 ? -1.222 -26.812 -17.297 1 98.44 186 ARG A N 1
ATOM 1436 C CA . ARG A 1 186 ? -0.092 -26.641 -18.203 1 98.44 186 ARG A CA 1
ATOM 1437 C C . ARG A 1 186 ? 0.991 -25.766 -17.562 1 98.44 186 ARG A C 1
ATOM 1439 O O . ARG A 1 186 ? 2.182 -26.062 -17.703 1 98.44 186 ARG A O 1
ATOM 1446 N N . ALA A 1 187 ? 0.546 -24.688 -16.969 1 98.38 187 ALA A N 1
ATOM 1447 C CA . ALA A 1 187 ? 1.495 -23.797 -16.297 1 98.38 187 ALA A CA 1
ATOM 1448 C C . ALA A 1 187 ? 2.254 -24.531 -15.195 1 98.38 187 ALA A C 1
ATOM 1450 O O . ALA A 1 187 ? 3.449 -24.312 -14.992 1 98.38 187 ALA A O 1
ATOM 1451 N N . THR A 1 188 ? 1.52 -25.391 -14.414 1 98.81 188 THR A N 1
ATOM 1452 C CA . THR A 1 188 ? 2.146 -26.188 -13.367 1 98.81 188 THR A CA 1
ATOM 1453 C C . THR A 1 188 ? 3.24 -27.078 -13.953 1 98.81 188 THR A C 1
ATOM 1455 O O . THR A 1 188 ? 4.328 -27.188 -13.383 1 98.81 188 THR A O 1
ATOM 1458 N N . ASN A 1 189 ? 2.986 -27.625 -15.094 1 98.38 189 ASN A N 1
ATOM 1459 C CA . ASN A 1 189 ? 3.949 -28.5 -15.766 1 98.38 189 ASN A CA 1
ATOM 1460 C C . ASN A 1 189 ? 5.168 -27.719 -16.25 1 98.38 189 ASN A C 1
ATOM 1462 O O . ASN A 1 189 ? 6.215 -28.297 -16.531 1 98.38 189 ASN A O 1
ATOM 1466 N N . ALA A 1 190 ? 5.062 -26.391 -16.359 1 98 190 ALA A N 1
ATOM 1467 C CA . ALA A 1 190 ? 6.141 -25.547 -16.859 1 98 190 ALA A CA 1
ATOM 1468 C C . ALA A 1 190 ? 7.074 -25.109 -15.742 1 98 190 ALA A C 1
ATOM 1470 O O . ALA A 1 190 ? 8.102 -24.469 -15.992 1 98 190 ALA A O 1
ATOM 1471 N N . ILE A 1 191 ? 6.793 -25.406 -14.461 1 98.69 191 ILE A N 1
ATOM 1472 C CA . ILE A 1 191 ? 7.523 -24.906 -13.297 1 98.69 191 ILE A CA 1
ATOM 1473 C C . ILE A 1 191 ? 8.984 -25.344 -13.383 1 98.69 191 ILE A C 1
ATOM 1475 O O . ILE A 1 191 ? 9.891 -24.531 -13.219 1 98.69 191 ILE A O 1
ATOM 1479 N N . PRO A 1 192 ? 9.289 -26.688 -13.727 1 98.5 192 PRO A N 1
ATOM 1480 C CA . PRO A 1 192 ? 10.703 -27.047 -13.828 1 98.5 192 PRO A CA 1
ATOM 1481 C C . PRO A 1 192 ? 11.453 -26.25 -14.891 1 98.5 192 PRO A C 1
ATOM 1483 O O . PRO A 1 192 ? 12.586 -25.828 -14.664 1 98.5 192 PRO A O 1
ATOM 1486 N N . ALA A 1 193 ? 10.836 -26.047 -16.031 1 97.75 193 ALA A N 1
ATOM 1487 C CA . ALA A 1 193 ? 11.461 -25.25 -17.094 1 97.75 193 ALA A CA 1
ATOM 1488 C C . ALA A 1 193 ? 11.648 -23.797 -16.641 1 97.75 193 ALA A C 1
ATOM 1490 O O . ALA A 1 193 ? 12.625 -23.156 -17.016 1 97.75 193 ALA A O 1
ATOM 1491 N N . THR A 1 194 ? 10.703 -23.234 -15.906 1 98.19 194 THR A N 1
ATOM 1492 C CA . THR A 1 194 ? 10.805 -21.875 -15.367 1 98.19 194 THR A CA 1
ATOM 1493 C C . THR A 1 194 ? 11.992 -21.766 -14.422 1 98.19 194 THR A C 1
ATOM 1495 O O . THR A 1 194 ? 12.734 -20.781 -14.453 1 98.19 194 THR A O 1
ATOM 1498 N N . ILE A 1 195 ? 12.125 -22.781 -13.539 1 98.69 195 ILE A N 1
ATOM 1499 C CA . ILE A 1 195 ? 13.258 -22.812 -12.617 1 98.69 195 ILE A CA 1
ATOM 1500 C C . ILE A 1 195 ? 14.562 -22.797 -13.406 1 98.69 195 ILE A C 1
ATOM 1502 O O . ILE A 1 195 ? 15.453 -22 -13.125 1 98.69 195 ILE A O 1
ATOM 1506 N N . ALA A 1 196 ? 14.633 -23.641 -14.438 1 98.12 196 ALA A N 1
ATOM 1507 C CA . ALA A 1 196 ? 15.844 -23.75 -15.25 1 98.12 196 ALA A CA 1
ATOM 1508 C C . ALA A 1 196 ? 16.156 -22.438 -15.953 1 98.12 196 ALA A C 1
ATOM 1510 O O . ALA A 1 196 ? 17.312 -22 -15.992 1 98.12 196 ALA A O 1
ATOM 1511 N N . GLU A 1 197 ? 15.164 -21.812 -16.562 1 96.94 197 GLU A N 1
ATOM 1512 C CA . GLU A 1 197 ? 15.336 -20.531 -17.234 1 96.94 197 GLU A CA 1
ATOM 1513 C C . GLU A 1 197 ? 15.82 -19.453 -16.281 1 96.94 197 GLU A C 1
ATOM 1515 O O . GLU A 1 197 ? 16.6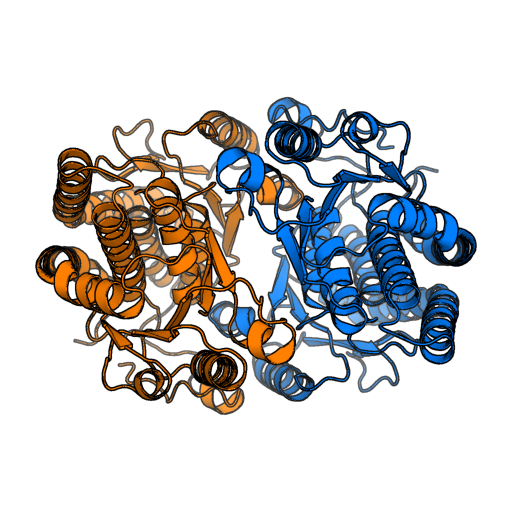56 -18.609 -16.641 1 96.94 197 GLU A O 1
ATOM 1520 N N . THR A 1 198 ? 15.32 -19.453 -15.078 1 98.38 198 THR A N 1
ATOM 1521 C CA . THR A 1 198 ? 15.688 -18.453 -14.086 1 98.38 198 THR A CA 1
ATOM 1522 C C . THR A 1 198 ? 17.125 -18.672 -13.617 1 98.38 198 THR A C 1
ATOM 1524 O O . THR A 1 198 ? 17.859 -17.703 -13.398 1 98.38 198 THR A O 1
ATOM 1527 N N . GLU A 1 199 ? 17.469 -19.969 -13.422 1 98.38 199 GLU A N 1
ATOM 1528 C CA . GLU A 1 199 ? 18.844 -20.297 -13.062 1 98.38 199 GLU A CA 1
ATOM 1529 C C . GLU A 1 199 ? 19.812 -19.781 -14.125 1 98.38 199 GLU A C 1
ATOM 1531 O O . GLU A 1 199 ? 20.844 -19.172 -13.789 1 98.38 199 GLU A O 1
ATOM 1536 N N . ALA A 1 200 ? 19.484 -19.984 -15.336 1 97.75 200 ALA A N 1
ATOM 1537 C CA . ALA A 1 200 ? 20.328 -19.531 -16.438 1 97.75 200 ALA A CA 1
ATOM 1538 C C . ALA A 1 200 ? 20.422 -18 -16.453 1 97.75 200 ALA A C 1
ATOM 1540 O O . ALA A 1 200 ? 21.484 -17.438 -16.703 1 97.75 200 ALA A O 1
ATOM 1541 N N . PHE A 1 201 ? 19.328 -17.359 -16.234 1 97.94 201 PHE A N 1
ATOM 1542 C CA . PHE A 1 201 ? 19.281 -15.898 -16.188 1 97.94 201 PHE A CA 1
ATOM 1543 C C . PHE A 1 201 ? 20.172 -15.367 -15.07 1 97.94 201 PHE A C 1
ATOM 1545 O O . PHE A 1 201 ? 20.922 -14.406 -15.273 1 97.94 201 PHE A O 1
ATOM 1552 N N . TYR A 1 202 ? 20.062 -16.016 -13.938 1 98.12 202 TYR A N 1
ATOM 1553 C CA . TYR A 1 202 ? 20.891 -15.633 -12.805 1 98.12 202 TYR A CA 1
ATOM 1554 C C . TYR A 1 202 ? 22.375 -15.781 -13.141 1 98.12 202 TYR A C 1
ATOM 1556 O O . TYR A 1 202 ? 23.172 -14.891 -12.844 1 98.12 202 TYR A O 1
ATOM 1564 N N . GLU A 1 203 ? 22.688 -16.891 -13.68 1 97.94 203 GLU A N 1
ATOM 1565 C CA . GLU A 1 203 ? 24.078 -17.141 -14.031 1 97.94 203 GLU A CA 1
ATOM 1566 C C . GLU A 1 203 ? 24.609 -16.078 -14.984 1 97.94 203 GLU A C 1
ATOM 1568 O O . GLU A 1 203 ? 25.75 -15.625 -14.859 1 97.94 203 GLU A O 1
ATOM 1573 N N . ARG A 1 204 ? 23.828 -15.648 -15.859 1 97.62 204 ARG A N 1
ATOM 1574 C CA . ARG A 1 204 ? 24.234 -14.672 -16.859 1 97.62 204 ARG A CA 1
ATOM 1575 C C . ARG A 1 204 ? 24.469 -13.305 -16.234 1 97.62 204 ARG A C 1
ATOM 1577 O O . ARG A 1 204 ? 25.391 -12.586 -16.625 1 97.62 204 ARG A O 1
ATOM 1584 N N . TRP A 1 205 ? 23.641 -12.93 -15.234 1 97.94 205 TRP A N 1
ATOM 1585 C CA . TRP A 1 205 ? 23.656 -11.547 -14.766 1 97.94 205 TRP A CA 1
ATOM 1586 C C . TRP A 1 205 ? 24.094 -11.469 -13.312 1 97.94 205 TRP A C 1
ATOM 1588 O O . TRP A 1 205 ? 23.953 -10.43 -12.664 1 97.94 205 TRP A O 1
ATOM 1598 N N . GLN A 1 206 ? 24.609 -12.539 -12.695 1 97.75 206 GLN A N 1
ATOM 1599 C CA . GLN A 1 206 ? 24.906 -12.625 -11.273 1 97.75 206 GLN A CA 1
ATOM 1600 C C . GLN A 1 206 ? 25.875 -11.516 -10.852 1 97.75 206 GLN A C 1
ATOM 1602 O O . GLN A 1 206 ? 25.797 -11 -9.734 1 97.75 206 GLN A O 1
ATOM 1607 N N . GLU A 1 207 ? 26.797 -11.109 -11.727 1 97.44 207 GLU A N 1
ATOM 1608 C CA . GLU A 1 207 ? 27.734 -10.047 -11.383 1 97.44 207 GLU A CA 1
ATOM 1609 C C . GLU A 1 207 ? 27.016 -8.711 -11.188 1 97.44 207 GLU A C 1
ATOM 1611 O O . GLU A 1 207 ? 27.344 -7.949 -10.273 1 97.44 207 GLU A O 1
ATOM 1616 N N . GLU A 1 208 ? 26.016 -8.461 -12.039 1 97.44 208 GLU A N 1
ATOM 1617 C CA . GLU A 1 208 ? 25.203 -7.254 -11.891 1 97.44 208 GLU A CA 1
ATOM 1618 C C . GLU A 1 208 ? 24.406 -7.285 -10.594 1 97.44 208 GLU A C 1
ATOM 1620 O O . GLU A 1 208 ? 24.219 -6.254 -9.945 1 97.44 208 GLU A O 1
ATOM 1625 N N . PHE A 1 209 ? 23.938 -8.438 -10.234 1 98.25 209 PHE A N 1
ATOM 1626 C CA . PHE A 1 209 ? 23.125 -8.578 -9.031 1 98.25 209 PHE A CA 1
ATOM 1627 C C . PHE A 1 209 ? 23.984 -8.469 -7.777 1 98.25 209 PHE A C 1
ATOM 1629 O O . PHE A 1 209 ? 23.547 -7.902 -6.773 1 98.25 209 PHE A O 1
ATOM 1636 N N . ALA A 1 210 ? 25.219 -8.93 -7.848 1 96.19 210 ALA A N 1
ATOM 1637 C CA . ALA A 1 210 ? 26.125 -8.93 -6.707 1 96.19 210 ALA A CA 1
ATOM 1638 C C . ALA A 1 210 ? 26.391 -7.508 -6.219 1 96.19 210 ALA A C 1
ATOM 1640 O O . ALA A 1 210 ? 26.531 -7.273 -5.016 1 96.19 210 ALA A O 1
ATOM 1641 N N . THR A 1 211 ? 26.453 -6.574 -7.09 1 95.81 211 THR A N 1
ATOM 1642 C CA . THR A 1 211 ? 26.875 -5.219 -6.758 1 95.81 211 THR A CA 1
ATOM 1643 C C . THR A 1 211 ? 25.672 -4.305 -6.582 1 95.81 211 THR A C 1
ATOM 1645 O O . THR A 1 211 ? 25.812 -3.109 -6.316 1 95.81 211 THR A O 1
ATOM 1648 N N . ALA A 1 212 ? 24.469 -4.828 -6.758 1 96.31 212 ALA A N 1
ATOM 1649 C CA . ALA A 1 212 ? 23.281 -4 -6.746 1 96.31 212 ALA A CA 1
ATOM 1650 C C . ALA A 1 212 ? 23.047 -3.383 -5.367 1 96.31 212 ALA A C 1
ATOM 1652 O O . ALA A 1 212 ? 22.938 -4.098 -4.371 1 96.31 212 ALA A O 1
ATOM 1653 N N . PRO A 1 213 ? 22.938 -2.1 -5.285 1 94.81 213 PRO A N 1
ATOM 1654 C CA . PRO A 1 213 ? 22.641 -1.455 -4.004 1 94.81 213 PRO A CA 1
ATOM 1655 C C . PRO A 1 213 ? 21.141 -1.363 -3.727 1 94.81 213 PRO A C 1
ATOM 1657 O O . PRO A 1 213 ? 20.734 -1.06 -2.602 1 94.81 213 PRO A O 1
ATOM 1660 N N . LYS A 1 214 ? 20.328 -1.563 -4.723 1 95.69 214 LYS A N 1
ATOM 1661 C CA . LYS A 1 214 ? 18.875 -1.437 -4.629 1 95.69 214 LYS A CA 1
ATOM 1662 C C . LYS A 1 214 ? 18.188 -2.199 -5.754 1 95.69 214 LYS A C 1
ATOM 1664 O O . LYS A 1 214 ? 18.672 -2.221 -6.887 1 95.69 214 LYS A O 1
ATOM 1669 N N . PHE A 1 215 ? 17.109 -2.82 -5.414 1 97.81 215 PHE A N 1
ATOM 1670 C CA . PHE A 1 215 ? 16.266 -3.502 -6.398 1 97.81 215 PHE A CA 1
ATOM 1671 C C . PHE A 1 215 ? 14.859 -2.918 -6.406 1 97.81 215 PHE A C 1
ATOM 1673 O O . PHE A 1 215 ? 14.328 -2.541 -5.359 1 97.81 215 PHE A O 1
ATOM 1680 N N . THR A 1 216 ? 14.266 -2.832 -7.559 1 98.12 216 THR A N 1
ATOM 1681 C CA . THR A 1 216 ? 12.875 -2.42 -7.719 1 98.12 216 THR A CA 1
ATOM 1682 C C . THR A 1 216 ? 12.141 -3.344 -8.688 1 98.12 216 THR A C 1
ATOM 1684 O O . THR A 1 216 ? 12.695 -3.748 -9.711 1 98.12 216 THR A O 1
ATOM 1687 N N . ALA A 1 217 ? 10.984 -3.771 -8.352 1 98.75 217 ALA A N 1
ATOM 1688 C CA . ALA A 1 217 ? 10.078 -4.453 -9.273 1 98.75 217 ALA A CA 1
ATOM 1689 C C . ALA A 1 217 ? 8.828 -3.611 -9.547 1 98.75 217 ALA A C 1
ATOM 1691 O O . ALA A 1 217 ? 8.219 -3.082 -8.617 1 98.75 217 ALA A O 1
ATOM 1692 N N . ILE A 1 218 ? 8.484 -3.453 -10.789 1 98.5 218 ILE A N 1
ATOM 1693 C CA . ILE A 1 218 ? 7.348 -2.637 -11.195 1 98.5 218 ILE A CA 1
ATOM 1694 C C . ILE A 1 218 ? 6.367 -3.482 -12 1 98.5 218 ILE A C 1
ATOM 1696 O O . ILE A 1 218 ? 6.766 -4.191 -12.93 1 98.5 218 ILE A O 1
ATOM 1700 N N . GLY A 1 219 ? 5.172 -3.471 -11.664 1 98.19 219 GLY A N 1
ATOM 1701 C CA . GLY A 1 219 ? 4.082 -4.113 -12.375 1 98.19 219 GLY A CA 1
ATOM 1702 C C . GLY A 1 219 ? 2.775 -3.344 -12.297 1 98.19 219 GLY A C 1
ATOM 1703 O O . GLY A 1 219 ? 2.77 -2.156 -11.969 1 98.19 219 GLY A O 1
ATOM 1704 N N . TYR A 1 220 ? 1.685 -3.943 -12.742 1 97.25 220 TYR A N 1
ATOM 1705 C CA . TYR A 1 220 ? 0.359 -3.334 -12.734 1 97.25 220 TYR A CA 1
ATOM 1706 C C . TYR A 1 220 ? -0.727 -4.395 -12.594 1 97.25 220 TYR A C 1
ATOM 1708 O O . TYR A 1 220 ? -0.482 -5.578 -12.836 1 97.25 220 TYR A O 1
ATOM 1716 N N . GLY A 1 221 ? -1.859 -3.918 -12.086 1 96.88 221 GLY A N 1
ATOM 1717 C CA . GLY A 1 221 ? -3.01 -4.801 -11.977 1 96.88 221 GLY A CA 1
ATOM 1718 C C . GLY A 1 221 ? -2.717 -6.07 -11.203 1 96.88 221 GLY A C 1
ATOM 1719 O O . GLY A 1 221 ? -2.264 -6.016 -10.062 1 96.88 221 GLY A O 1
ATOM 1720 N N . PRO A 1 222 ? -2.91 -7.207 -11.859 1 98.19 222 PRO A N 1
ATOM 1721 C CA . PRO A 1 222 ? -2.799 -8.492 -11.18 1 98.19 222 PRO A CA 1
ATOM 1722 C C . PRO A 1 222 ? -1.382 -8.781 -10.688 1 98.19 222 PRO A C 1
ATOM 1724 O O . PRO A 1 222 ? -1.194 -9.578 -9.758 1 98.19 222 PRO A O 1
ATOM 1727 N N . THR A 1 223 ? -0.399 -8.047 -11.227 1 98.5 223 THR A N 1
ATOM 1728 C CA . THR A 1 223 ? 0.977 -8.406 -10.891 1 98.5 223 THR A CA 1
ATOM 1729 C C . THR A 1 223 ? 1.481 -7.578 -9.719 1 98.5 223 THR A C 1
ATOM 1731 O O . THR A 1 223 ? 2.594 -7.793 -9.227 1 98.5 223 THR A O 1
ATOM 1734 N N . VAL A 1 224 ? 0.696 -6.648 -9.203 1 98.31 224 VAL A N 1
ATOM 1735 C CA . VAL A 1 224 ? 1.156 -5.773 -8.133 1 98.31 224 VAL A CA 1
ATOM 1736 C C . VAL A 1 224 ? 1.401 -6.594 -6.863 1 98.31 224 VAL A C 1
ATOM 1738 O O . VAL A 1 224 ? 2.359 -6.34 -6.129 1 98.31 224 VAL A O 1
ATOM 1741 N N . GLY A 1 225 ? 0.487 -7.547 -6.613 1 98.69 225 GLY A N 1
ATOM 1742 C CA . GLY A 1 225 ? 0.737 -8.438 -5.496 1 98.69 225 GLY A CA 1
ATOM 1743 C C . GLY A 1 225 ? 2.062 -9.172 -5.602 1 98.69 225 GLY A C 1
ATOM 1744 O O . GLY A 1 225 ? 2.752 -9.367 -4.598 1 98.69 225 GLY A O 1
ATOM 1745 N N . THR A 1 226 ? 2.432 -9.555 -6.777 1 98.88 226 THR A N 1
ATOM 1746 C CA . THR A 1 226 ? 3.711 -10.203 -7.027 1 98.88 226 THR A CA 1
ATOM 1747 C C . THR A 1 226 ? 4.867 -9.242 -6.766 1 98.88 226 THR A C 1
ATOM 1749 O O . THR A 1 226 ? 5.879 -9.633 -6.176 1 98.88 226 THR A O 1
ATOM 1752 N N . CYS A 1 227 ? 4.738 -8 -7.172 1 98.75 227 CYS A N 1
ATOM 1753 C CA . CYS A 1 227 ? 5.754 -6.988 -6.91 1 98.75 227 CYS A CA 1
ATOM 1754 C C . CYS A 1 227 ? 5.957 -6.793 -5.41 1 98.75 227 CYS A C 1
ATOM 1756 O O . CYS A 1 227 ? 7.09 -6.656 -4.945 1 98.75 227 CYS A O 1
ATOM 1758 N N . LYS A 1 228 ? 4.84 -6.793 -4.727 1 98.31 228 LYS A N 1
ATOM 1759 C CA . LYS A 1 228 ? 4.934 -6.633 -3.277 1 98.31 228 LYS A CA 1
ATOM 1760 C C . LYS A 1 228 ? 5.609 -7.836 -2.631 1 98.31 228 LYS A C 1
ATOM 1762 O O . LYS A 1 228 ? 6.352 -7.691 -1.656 1 98.31 228 LYS A O 1
ATOM 1767 N N . GLU A 1 229 ? 5.348 -8.992 -3.125 1 98.62 229 GLU A N 1
ATOM 1768 C CA . GLU A 1 229 ? 6.016 -10.18 -2.604 1 98.62 229 GLU A CA 1
ATOM 1769 C C . GLU A 1 229 ? 7.504 -10.172 -2.943 1 98.62 229 GLU A C 1
ATOM 1771 O O . GLU A 1 229 ? 8.336 -10.586 -2.133 1 98.62 229 GLU A O 1
ATOM 1776 N N . PHE A 1 230 ? 7.844 -9.758 -4.164 1 98.5 230 PHE A N 1
ATOM 1777 C CA . PHE A 1 230 ? 9.234 -9.5 -4.504 1 98.5 230 PHE A CA 1
ATOM 1778 C C . PHE A 1 230 ? 9.898 -8.625 -3.447 1 98.5 230 PHE A C 1
ATOM 1780 O O . PHE A 1 230 ? 10.984 -8.945 -2.955 1 98.5 230 PHE A O 1
ATOM 1787 N N . GLU A 1 231 ? 9.266 -7.492 -3.137 1 97.56 231 GLU A N 1
ATOM 1788 C CA . GLU A 1 231 ? 9.781 -6.574 -2.125 1 97.56 231 GLU A CA 1
ATOM 1789 C C . GLU A 1 231 ? 10.039 -7.293 -0.804 1 97.56 231 GLU A C 1
ATOM 1791 O O . GLU A 1 231 ? 11.102 -7.141 -0.204 1 97.56 231 GLU A O 1
ATOM 1796 N N . THR A 1 232 ? 9.07 -8.102 -0.412 1 96.56 232 THR A N 1
ATOM 1797 C CA . THR A 1 232 ? 9.172 -8.828 0.848 1 96.56 232 THR A CA 1
ATOM 1798 C C . THR A 1 232 ? 10.336 -9.812 0.809 1 96.56 232 THR A C 1
ATOM 1800 O O . THR A 1 232 ? 11.18 -9.82 1.71 1 96.56 232 THR A O 1
ATOM 1803 N N . LYS A 1 233 ? 10.477 -10.555 -0.232 1 96.75 233 LYS A N 1
ATOM 1804 C CA . LYS A 1 233 ? 11.5 -11.586 -0.345 1 96.75 233 LYS A CA 1
ATOM 1805 C C . LYS A 1 233 ? 12.898 -10.977 -0.383 1 96.75 233 LYS A C 1
ATOM 1807 O O . LYS A 1 233 ? 13.805 -11.438 0.324 1 96.75 233 LYS A O 1
ATOM 1812 N N . PHE A 1 234 ? 13.039 -9.977 -1.207 1 97.38 234 PHE A N 1
ATOM 1813 C CA . PHE A 1 234 ? 14.359 -9.375 -1.351 1 97.38 234 PHE A CA 1
ATOM 1814 C C . PHE A 1 234 ? 14.766 -8.648 -0.074 1 97.38 234 PHE A C 1
ATOM 1816 O O . PHE A 1 234 ? 15.922 -8.703 0.336 1 97.38 234 PHE A O 1
ATOM 1823 N N . SER A 1 235 ? 13.828 -7.992 0.545 1 93.94 235 SER A N 1
ATOM 1824 C CA . SER A 1 235 ? 14.125 -7.301 1.795 1 93.94 235 SER A CA 1
ATOM 1825 C C . SER A 1 235 ? 14.57 -8.281 2.875 1 93.94 235 SER A C 1
ATOM 1827 O O . SER A 1 235 ? 15.531 -8.016 3.602 1 93.94 235 SER A O 1
ATOM 1829 N N . GLU A 1 236 ? 13.984 -9.43 2.924 1 92.81 236 GLU A N 1
ATOM 1830 C CA . GLU A 1 236 ? 14.234 -10.383 4.004 1 92.81 236 GLU A CA 1
ATOM 1831 C C . GLU A 1 236 ? 15.508 -11.18 3.748 1 92.81 236 GLU A C 1
ATOM 1833 O O . GLU A 1 236 ? 16.188 -11.594 4.691 1 92.81 236 GLU A O 1
ATOM 1838 N N . THR A 1 237 ? 15.82 -11.352 2.52 1 95.56 237 THR A N 1
ATOM 1839 C CA . THR A 1 237 ? 16.891 -12.289 2.201 1 95.56 237 THR A CA 1
ATOM 1840 C C . THR A 1 237 ? 18.125 -11.547 1.672 1 95.56 237 THR A C 1
ATOM 1842 O O . THR A 1 237 ? 19.203 -11.664 2.232 1 95.56 237 THR A O 1
ATOM 1845 N N . VAL A 1 238 ? 17.859 -10.688 0.673 1 96 238 VAL A N 1
ATOM 1846 C CA . VAL A 1 238 ? 18.969 -9.977 0.048 1 96 238 VAL A CA 1
ATOM 1847 C C . VAL A 1 238 ? 19.422 -8.836 0.956 1 96 238 VAL A C 1
ATOM 1849 O O . VAL A 1 238 ? 20.625 -8.539 1.031 1 96 238 VAL A O 1
ATOM 1852 N N . ARG A 1 239 ? 18.484 -8.211 1.624 1 93.44 239 ARG A N 1
ATOM 1853 C CA . ARG A 1 239 ? 18.688 -7.238 2.693 1 93.44 239 ARG A CA 1
ATOM 1854 C C . ARG A 1 239 ? 19.375 -5.98 2.164 1 93.44 239 ARG A C 1
ATOM 1856 O O . ARG A 1 239 ? 20.281 -5.445 2.805 1 93.44 239 ARG A O 1
ATOM 1863 N N . VAL A 1 240 ? 19.125 -5.562 0.953 1 93.75 240 VAL A N 1
ATOM 1864 C CA . VAL A 1 240 ? 19.312 -4.219 0.418 1 93.75 240 VAL A CA 1
ATOM 1865 C C . VAL A 1 240 ? 17.969 -3.58 0.117 1 93.75 240 VAL A C 1
ATOM 1867 O O . VAL A 1 240 ? 16.953 -4.281 -0.021 1 93.75 240 VAL A O 1
ATOM 1870 N N . PRO A 1 241 ? 17.938 -2.254 0.091 1 94.38 241 PRO A N 1
ATOM 1871 C CA . PRO A 1 241 ? 16.656 -1.609 -0.191 1 94.38 241 PRO A CA 1
ATOM 1872 C C . PRO A 1 241 ? 15.969 -2.182 -1.427 1 94.38 241 PRO A C 1
ATOM 1874 O O . PRO A 1 241 ? 16.547 -2.182 -2.516 1 94.38 241 PRO A O 1
ATOM 1877 N N . SER A 1 242 ? 14.797 -2.729 -1.255 1 95.94 242 SER A N 1
ATOM 1878 C CA . SER A 1 242 ? 14.008 -3.344 -2.314 1 95.94 242 SER A CA 1
ATOM 1879 C C . SER A 1 242 ? 12.562 -2.852 -2.287 1 95.94 242 SER A C 1
ATOM 1881 O O . SER A 1 242 ? 11.945 -2.777 -1.221 1 95.94 242 SER A O 1
ATOM 1883 N N . GLN A 1 243 ? 12.039 -2.469 -3.461 1 96.12 243 GLN A N 1
ATOM 1884 C CA . GLN A 1 243 ? 10.68 -1.949 -3.531 1 96.12 243 GLN A CA 1
ATOM 1885 C C . GLN A 1 243 ? 9.891 -2.629 -4.645 1 96.12 243 GLN A C 1
ATOM 1887 O O . GLN A 1 243 ? 10.422 -2.877 -5.73 1 96.12 243 GLN A O 1
ATOM 1892 N N . GLY A 1 244 ? 8.742 -3.115 -4.352 1 97.56 244 GLY A N 1
ATOM 1893 C CA . GLY A 1 244 ? 7.742 -3.549 -5.316 1 97.56 244 GLY A CA 1
ATOM 1894 C C . GLY A 1 244 ? 6.598 -2.568 -5.465 1 97.56 244 GLY A C 1
ATOM 1895 O O . GLY A 1 244 ? 5.875 -2.299 -4.504 1 97.56 244 GLY A O 1
ATOM 1896 N N . LEU A 1 245 ? 6.41 -2.066 -6.699 1 97.06 245 LEU A N 1
ATOM 1897 C CA . LEU A 1 245 ? 5.5 -0.935 -6.832 1 97.06 245 LEU A CA 1
ATOM 1898 C C . LEU A 1 245 ? 4.555 -1.133 -8.016 1 97.06 245 LEU A C 1
ATOM 1900 O O . LEU A 1 245 ? 4.93 -1.752 -9.016 1 97.06 245 LEU A O 1
ATOM 1904 N N . ASP A 1 246 ? 3.365 -0.566 -7.785 1 96.88 246 ASP A N 1
ATOM 1905 C CA . ASP A 1 246 ? 2.465 -0.323 -8.906 1 96.88 246 ASP A CA 1
ATOM 1906 C C . ASP A 1 246 ? 3.061 0.69 -9.883 1 96.88 246 ASP A C 1
ATOM 1908 O O . ASP A 1 246 ? 3.664 1.68 -9.461 1 96.88 246 ASP A O 1
ATOM 1912 N N . LEU A 1 247 ? 2.818 0.414 -11.172 1 96 247 LEU A N 1
ATOM 1913 C CA . LEU A 1 247 ? 3.34 1.249 -12.242 1 96 247 LEU A CA 1
ATOM 1914 C C . LEU A 1 247 ? 3.008 2.717 -12 1 96 247 LEU A C 1
ATOM 1916 O O . LEU A 1 247 ? 3.885 3.58 -12.094 1 96 247 LEU A O 1
ATOM 1920 N N . GLU A 1 248 ? 1.78 2.992 -11.641 1 92.25 248 GLU A N 1
ATOM 1921 C CA . GLU A 1 248 ? 1.347 4.371 -11.43 1 92.25 248 GLU A CA 1
ATOM 1922 C C . GLU A 1 248 ? 1.981 4.969 -10.18 1 92.25 248 GLU A C 1
ATOM 1924 O O . GLU A 1 248 ? 2.387 6.133 -10.18 1 92.25 248 GLU A O 1
ATOM 1929 N N . ALA A 1 249 ? 1.981 4.188 -9.148 1 92.19 249 ALA A N 1
ATOM 1930 C CA . ALA A 1 249 ? 2.607 4.645 -7.906 1 92.19 249 ALA A CA 1
ATOM 1931 C C . ALA A 1 249 ? 4.078 4.992 -8.133 1 92.19 249 ALA A C 1
ATOM 1933 O O . ALA A 1 249 ? 4.574 5.988 -7.602 1 92.19 249 ALA A O 1
ATOM 1934 N N . PHE A 1 250 ? 4.758 4.223 -8.953 1 94 250 PHE A N 1
ATOM 1935 C CA . PHE A 1 250 ? 6.168 4.453 -9.242 1 94 250 PHE A CA 1
ATOM 1936 C C . PHE A 1 250 ? 6.367 5.797 -9.938 1 94 250 PHE A C 1
ATOM 1938 O O . PHE A 1 250 ? 7.324 6.516 -9.641 1 94 250 PHE A O 1
ATOM 1945 N N . MET A 1 251 ? 5.469 6.105 -10.773 1 91.25 251 MET A N 1
ATOM 1946 C CA . MET A 1 251 ? 5.605 7.293 -11.609 1 91.25 251 MET A CA 1
ATOM 1947 C C . MET A 1 251 ? 5.266 8.555 -10.82 1 91.25 251 MET A C 1
ATOM 1949 O O . MET A 1 251 ? 5.473 9.672 -11.305 1 91.25 251 MET A O 1
ATOM 1953 N N . HIS A 1 252 ? 4.82 8.406 -9.586 1 87.56 252 HIS A N 1
ATOM 1954 C CA . HIS A 1 252 ? 4.41 9.547 -8.773 1 87.56 252 HIS A CA 1
ATOM 1955 C C . HIS A 1 252 ? 5.348 9.742 -7.586 1 87.56 252 HIS A C 1
ATOM 1957 O O . HIS A 1 252 ? 4.891 9.93 -6.453 1 87.56 252 HIS A O 1
ATOM 1963 N N . GLY A 1 253 ? 6.664 9.758 -7.941 1 86.12 253 GLY A N 1
ATOM 1964 C CA . GLY A 1 253 ? 7.633 10.055 -6.898 1 86.12 253 GLY A CA 1
ATOM 1965 C C . GLY A 1 253 ? 8.852 9.156 -6.941 1 86.12 253 GLY A C 1
ATOM 1966 O O . GLY A 1 253 ? 9.969 9.625 -7.176 1 86.12 253 GLY A O 1
ATOM 1967 N N . PRO A 1 254 ? 8.664 7.875 -6.785 1 89.19 254 PRO A N 1
ATOM 1968 C CA . PRO A 1 254 ? 9.781 6.938 -6.684 1 89.19 254 PRO A CA 1
ATOM 1969 C C . PRO A 1 254 ? 10.695 6.977 -7.902 1 89.19 254 PRO A C 1
ATOM 1971 O O . PRO A 1 254 ? 11.891 6.695 -7.793 1 89.19 254 PRO A O 1
ATOM 1974 N N . TYR A 1 255 ? 10.148 7.34 -9.062 1 90.44 255 TYR A N 1
ATOM 1975 C CA . TYR A 1 255 ? 10.977 7.371 -10.258 1 90.44 255 TYR A CA 1
ATOM 1976 C C . TYR A 1 255 ? 12.094 8.391 -10.125 1 90.44 255 TYR A C 1
ATOM 1978 O O . TYR A 1 255 ? 13.133 8.281 -10.781 1 90.44 255 TYR A O 1
ATOM 1986 N N . LEU A 1 256 ? 12 9.367 -9.25 1 89.69 256 LEU A N 1
ATOM 1987 C CA . LEU A 1 256 ? 12.992 10.422 -9.047 1 89.69 256 LEU A CA 1
ATOM 1988 C C . LEU A 1 256 ? 14.203 9.898 -8.289 1 89.69 256 LEU A C 1
ATOM 1990 O O . LEU A 1 256 ? 15.25 10.539 -8.266 1 89.69 256 LEU A O 1
ATOM 1994 N N . GLU A 1 257 ? 14.031 8.734 -7.699 1 91.12 257 GLU A N 1
ATOM 1995 C CA . GLU A 1 257 ? 15.133 8.125 -6.953 1 91.12 257 GLU A CA 1
ATOM 1996 C C . GLU A 1 257 ? 16.016 7.281 -7.863 1 91.12 257 GLU A C 1
ATOM 1998 O O . GLU A 1 257 ? 17.109 6.863 -7.461 1 91.12 257 GLU A O 1
ATOM 2003 N N . VAL A 1 258 ? 15.578 6.992 -9.078 1 92.06 258 VAL A N 1
ATOM 2004 C CA . VAL A 1 258 ? 16.312 6.098 -9.977 1 92.06 258 VAL A CA 1
ATOM 2005 C C . VAL A 1 258 ? 17.672 6.691 -10.297 1 92.06 258 VAL A C 1
ATOM 2007 O O . VAL A 1 258 ? 17.797 7.895 -10.539 1 92.06 258 VAL A O 1
ATOM 2010 N N . ASN A 1 259 ? 18.672 5.926 -10.234 1 92.25 259 ASN A N 1
ATOM 2011 C CA . ASN A 1 259 ? 20.031 6.309 -10.586 1 92.25 259 ASN A CA 1
ATOM 2012 C C . ASN A 1 259 ? 20.766 5.188 -11.32 1 92.25 259 ASN A C 1
ATOM 2014 O O . ASN A 1 259 ? 20.219 4.09 -11.477 1 92.25 259 ASN A O 1
ATOM 2018 N N . PRO A 1 260 ? 21.953 5.359 -11.742 1 95.5 260 PRO A N 1
ATOM 2019 C CA . PRO A 1 260 ? 22.625 4.422 -12.648 1 95.5 260 PRO A CA 1
ATOM 2020 C C . PRO A 1 260 ? 22.969 3.098 -11.969 1 95.5 260 PRO A C 1
ATOM 2022 O O . PRO A 1 260 ? 23.391 2.146 -12.633 1 95.5 260 PRO A O 1
ATOM 2025 N N . GLN A 1 261 ? 22.766 2.98 -10.664 1 95.19 261 GLN A N 1
ATOM 2026 C CA . GLN A 1 261 ? 23.125 1.764 -9.953 1 95.19 261 GLN A CA 1
ATOM 2027 C C . GLN A 1 261 ? 21.906 0.925 -9.617 1 95.19 261 GLN A C 1
ATOM 2029 O O . GLN A 1 261 ? 22.031 -0.195 -9.117 1 95.19 261 GLN A O 1
ATOM 2034 N N . HIS A 1 262 ? 20.719 1.431 -9.945 1 95.81 262 HIS A N 1
ATOM 2035 C CA . HIS A 1 262 ? 19.469 0.782 -9.562 1 95.81 262 HIS A CA 1
ATOM 2036 C C . HIS A 1 262 ? 19.156 -0.395 -10.477 1 95.81 262 HIS A C 1
ATOM 2038 O O . HIS A 1 262 ? 19.312 -0.291 -11.703 1 95.81 262 HIS A O 1
ATOM 2044 N N . ARG A 1 263 ? 18.906 -1.549 -9.945 1 98.31 263 ARG A N 1
ATOM 2045 C CA . ARG A 1 263 ? 18.391 -2.682 -10.711 1 98.31 263 ARG A CA 1
ATOM 2046 C C . ARG A 1 263 ? 16.859 -2.695 -10.719 1 98.31 263 ARG A C 1
ATOM 2048 O O . ARG A 1 263 ? 16.234 -2.723 -9.656 1 98.31 263 ARG A O 1
ATOM 2055 N N . ILE A 1 264 ? 16.266 -2.711 -11.859 1 98.56 264 ILE A N 1
ATOM 2056 C CA . ILE A 1 264 ? 14.812 -2.588 -11.945 1 98.56 264 ILE A CA 1
ATOM 2057 C C . ILE A 1 264 ? 14.25 -3.736 -12.781 1 98.56 264 ILE A C 1
ATOM 2059 O O . ILE A 1 264 ? 14.648 -3.934 -13.93 1 98.56 264 ILE A O 1
ATOM 2063 N N . PHE A 1 265 ? 13.305 -4.492 -12.203 1 98.81 265 PHE A N 1
ATOM 2064 C CA . PHE A 1 265 ? 12.562 -5.539 -12.891 1 98.81 265 PHE A CA 1
ATOM 2065 C C . PHE A 1 265 ? 11.195 -5.027 -13.336 1 98.81 265 PHE A C 1
ATOM 2067 O O . PHE A 1 265 ? 10.438 -4.477 -12.531 1 98.81 265 PHE A O 1
ATOM 2074 N N . PHE A 1 266 ? 10.859 -5.188 -14.586 1 98.5 266 PHE A N 1
ATOM 2075 C CA . PHE A 1 266 ? 9.539 -4.859 -15.125 1 98.5 266 PHE A CA 1
ATOM 2076 C C . PHE A 1 266 ? 8.734 -6.125 -15.398 1 98.5 266 PHE A C 1
ATOM 2078 O O . PHE A 1 266 ? 9.133 -6.957 -16.219 1 98.5 266 PHE A O 1
ATOM 2085 N N . LEU A 1 267 ? 7.637 -6.336 -14.695 1 98.56 267 LEU A N 1
ATOM 2086 C CA . LEU A 1 267 ? 6.738 -7.469 -14.914 1 98.56 267 LEU A CA 1
ATOM 2087 C C . LEU A 1 267 ? 5.762 -7.176 -16.047 1 98.56 267 LEU A C 1
ATOM 2089 O O . LEU A 1 267 ? 4.805 -6.418 -15.867 1 98.56 267 LEU A O 1
ATOM 2093 N N . GLU A 1 268 ? 5.992 -7.758 -17.172 1 97.5 268 GLU A N 1
ATOM 2094 C CA . GLU A 1 268 ? 5.262 -7.438 -18.391 1 97.5 268 GLU A CA 1
ATOM 2095 C C . GLU A 1 268 ? 4.27 -8.539 -18.75 1 97.5 268 GLU A C 1
ATOM 2097 O O . GLU A 1 268 ? 4.656 -9.703 -18.906 1 97.5 268 GLU A O 1
ATOM 2102 N N . THR A 1 269 ? 3.035 -8.266 -18.734 1 96.94 269 THR A N 1
ATOM 2103 C CA . THR A 1 269 ? 1.972 -9.125 -19.234 1 96.94 269 THR A CA 1
ATOM 2104 C C . THR A 1 269 ? 1.243 -8.469 -20.391 1 96.94 269 THR A C 1
ATOM 2106 O O . THR A 1 269 ? 1.285 -7.242 -20.547 1 96.94 269 THR A O 1
ATOM 2109 N N . GLU A 1 270 ? 0.64 -9.242 -21.266 1 95 270 GLU A N 1
ATOM 2110 C CA . GLU A 1 270 ? -0.21 -8.672 -22.312 1 95 270 GLU A CA 1
ATOM 2111 C C . GLU A 1 270 ? -1.487 -8.078 -21.719 1 95 270 GLU A C 1
ATOM 2113 O O . GLU A 1 270 ? -2.268 -8.789 -21.078 1 95 270 GLU A O 1
ATOM 2118 N N . SER A 1 271 ? -1.605 -6.797 -21.828 1 94.81 271 SER A N 1
ATOM 2119 C CA . SER A 1 271 ? -2.715 -6.082 -21.203 1 94.81 271 SER A CA 1
ATOM 2120 C C . SER A 1 271 ? -2.926 -4.715 -21.844 1 94.81 271 SER A C 1
ATOM 2122 O O . SER A 1 271 ? -2.125 -4.285 -22.688 1 94.81 271 SER A O 1
ATOM 2124 N N . ALA A 1 272 ? -4.012 -4.059 -21.5 1 91.5 272 ALA A N 1
ATOM 2125 C CA . ALA A 1 272 ? -4.301 -2.701 -21.969 1 91.5 272 ALA A CA 1
ATOM 2126 C C . ALA A 1 272 ? -3.26 -1.713 -21.453 1 91.5 272 ALA A C 1
ATOM 2128 O O . ALA A 1 272 ? -3.098 -0.625 -22.016 1 91.5 272 ALA A O 1
ATOM 2129 N N . VAL A 1 273 ? -2.449 -2.119 -20.5 1 93.06 273 VAL A N 1
ATOM 2130 C CA . VAL A 1 273 ? -1.542 -1.2 -19.828 1 93.06 273 VAL A CA 1
ATOM 2131 C C . VAL A 1 273 ? -0.102 -1.501 -20.234 1 93.06 273 VAL A C 1
ATOM 2133 O O . VAL A 1 273 ? 0.82 -0.771 -19.859 1 93.06 273 VAL A O 1
ATOM 2136 N N . THR A 1 274 ? 0.125 -2.445 -21.031 1 95.38 274 THR A N 1
ATOM 2137 C CA . THR 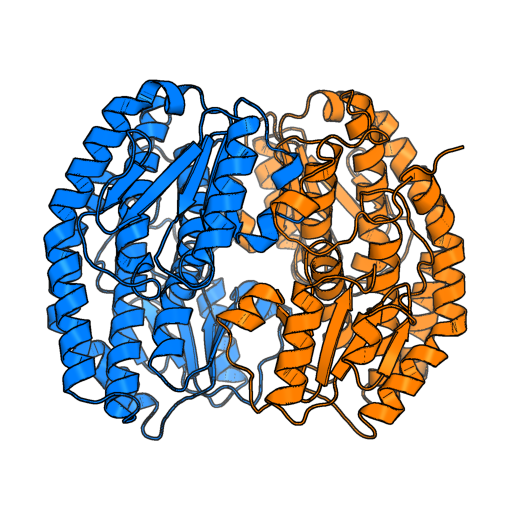A 1 274 ? 1.458 -2.92 -21.391 1 95.38 274 THR A CA 1
ATOM 2138 C C . THR A 1 274 ? 2.281 -1.8 -22.016 1 95.38 274 THR A C 1
ATOM 2140 O O . THR A 1 274 ? 3.467 -1.65 -21.719 1 95.38 274 THR A O 1
ATOM 2143 N N . GLU A 1 275 ? 1.679 -1.061 -22.828 1 94.81 275 GLU A N 1
ATOM 2144 C CA . GLU A 1 275 ? 2.393 -0.002 -23.547 1 94.81 275 GLU A CA 1
ATOM 2145 C C . GLU A 1 275 ? 2.973 1.019 -22.562 1 94.81 275 GLU A C 1
ATOM 2147 O O . GLU A 1 275 ? 4.062 1.547 -22.781 1 94.81 275 GLU A O 1
ATOM 2152 N N . ARG A 1 276 ? 2.182 1.292 -21.562 1 93.94 276 ARG A N 1
ATOM 2153 C CA . ARG A 1 276 ? 2.641 2.24 -20.547 1 93.94 276 ARG A CA 1
ATOM 2154 C C . ARG A 1 276 ? 3.857 1.701 -19.812 1 93.94 276 ARG A C 1
ATOM 2156 O O . ARG A 1 276 ? 4.793 2.449 -19.516 1 93.94 276 ARG A O 1
ATOM 2163 N N . LEU A 1 277 ? 3.848 0.467 -19.5 1 96.44 277 LEU A N 1
ATOM 2164 C CA . LEU A 1 277 ? 4.98 -0.167 -18.828 1 96.44 277 LEU A CA 1
ATOM 2165 C C . LEU A 1 277 ? 6.219 -0.137 -19.719 1 96.44 277 LEU A C 1
ATOM 2167 O O . LEU A 1 277 ? 7.324 0.143 -19.25 1 96.44 277 LEU A O 1
ATOM 2171 N N . VAL A 1 278 ? 6.031 -0.451 -20.953 1 95.56 278 VAL A N 1
ATOM 2172 C CA . VAL A 1 278 ? 7.137 -0.475 -21.906 1 95.56 278 VAL A CA 1
ATOM 2173 C C . VAL A 1 278 ? 7.719 0.928 -22.062 1 95.56 278 VAL A C 1
ATOM 2175 O O . VAL A 1 278 ? 8.938 1.099 -22.109 1 95.56 278 VAL A O 1
ATOM 2178 N N . ALA A 1 279 ? 6.848 1.892 -22.109 1 95.44 279 ALA A N 1
ATOM 2179 C CA . ALA A 1 279 ? 7.297 3.279 -22.188 1 95.44 279 ALA A CA 1
ATOM 2180 C C . ALA A 1 279 ? 8.148 3.652 -20.969 1 95.44 279 ALA A C 1
ATOM 2182 O O . ALA A 1 279 ? 9.188 4.305 -21.109 1 95.44 279 ALA A O 1
ATOM 2183 N N . LEU A 1 280 ? 7.715 3.232 -19.812 1 96.19 280 LEU A N 1
ATOM 2184 C CA . LEU A 1 280 ? 8.469 3.525 -18.594 1 96.19 280 LEU A CA 1
ATOM 2185 C C . LEU A 1 280 ? 9.82 2.822 -18.609 1 96.19 280 LEU A C 1
ATOM 2187 O O . LEU A 1 280 ? 10.836 3.42 -18.25 1 96.19 280 LEU A O 1
ATOM 2191 N N . ARG A 1 281 ? 9.781 1.562 -18.953 1 96.5 281 ARG A N 1
ATOM 2192 C CA . ARG A 1 281 ? 11.031 0.82 -19.047 1 96.5 281 ARG A CA 1
ATOM 2193 C C . ARG A 1 281 ? 12.016 1.513 -19.984 1 96.5 281 ARG A C 1
ATOM 2195 O O . ARG A 1 281 ? 13.195 1.677 -19.641 1 96.5 281 ARG A O 1
ATOM 2202 N N . ASN A 1 282 ? 11.531 1.915 -21.156 1 95.31 282 ASN A N 1
ATOM 2203 C CA . ASN A 1 282 ? 12.375 2.617 -22.125 1 95.31 282 ASN A CA 1
ATOM 2204 C C . ASN A 1 282 ? 12.914 3.922 -21.547 1 95.31 282 ASN A C 1
ATOM 2206 O O . ASN A 1 282 ? 14.078 4.266 -21.75 1 95.31 282 ASN A O 1
ATOM 2210 N N . TYR A 1 283 ? 12.102 4.594 -20.859 1 94.75 283 TYR A N 1
ATOM 2211 C CA . TYR A 1 283 ? 12.523 5.852 -20.25 1 94.75 283 TYR A CA 1
ATOM 2212 C C . TYR A 1 283 ? 13.602 5.617 -19.188 1 94.75 283 TYR A C 1
ATOM 2214 O O . TYR A 1 283 ? 14.633 6.293 -19.188 1 94.75 283 TYR A O 1
ATOM 2222 N N . GLU A 1 284 ? 13.359 4.672 -18.281 1 94.44 284 GLU A N 1
ATOM 2223 C CA . GLU A 1 284 ? 14.281 4.402 -17.188 1 94.44 284 GLU A CA 1
ATOM 2224 C C . GLU A 1 284 ? 15.609 3.855 -17.688 1 94.44 284 GLU A C 1
ATOM 2226 O O . GLU A 1 284 ? 16.641 4.031 -17.047 1 94.44 284 GLU A O 1
ATOM 2231 N N . SER A 1 285 ? 15.547 3.195 -18.812 1 94.88 285 SER A N 1
ATOM 2232 C CA . SER A 1 285 ? 16.75 2.629 -19.406 1 94.88 285 SER A CA 1
ATOM 2233 C C . SER A 1 285 ? 17.734 3.725 -19.812 1 94.88 285 SER A C 1
ATOM 2235 O O . SER A 1 285 ? 18.922 3.457 -20.031 1 94.88 285 SER A O 1
ATOM 2237 N N . LYS A 1 286 ? 17.281 4.949 -19.938 1 93.62 286 LYS A N 1
ATOM 2238 C CA . LYS A 1 286 ? 18.156 6.086 -20.219 1 93.62 286 LYS A CA 1
ATOM 2239 C C . LYS A 1 286 ? 18.984 6.457 -18.984 1 93.62 286 LYS A C 1
ATOM 2241 O O . LYS A 1 286 ? 20.031 7.098 -19.094 1 93.62 286 LYS A O 1
ATOM 2246 N N . TYR A 1 287 ? 18.531 6.031 -17.875 1 92.88 287 TYR A N 1
ATOM 2247 C CA . TYR A 1 287 ? 19.156 6.492 -16.625 1 92.88 287 TYR A CA 1
ATOM 2248 C C . TYR A 1 287 ? 19.906 5.359 -15.945 1 92.88 287 TYR A C 1
ATOM 2250 O O . TYR A 1 287 ? 20.844 5.602 -15.188 1 92.88 287 TYR A O 1
ATOM 2258 N N . THR A 1 288 ? 19.453 4.117 -16.156 1 96.06 288 THR A N 1
ATOM 2259 C CA . THR A 1 288 ? 20.172 2.961 -15.625 1 96.06 288 THR A CA 1
ATOM 2260 C C . THR A 1 288 ? 20.297 1.873 -16.688 1 96.06 288 THR A C 1
ATOM 2262 O O . THR A 1 288 ? 19.328 1.578 -17.406 1 96.06 288 THR A O 1
ATOM 2265 N N . PRO A 1 289 ? 21.469 1.302 -16.797 1 96.62 289 PRO A N 1
ATOM 2266 C CA . PRO A 1 289 ? 21.625 0.192 -17.75 1 96.62 289 PRO A CA 1
ATOM 2267 C C . PRO A 1 289 ? 21.109 -1.134 -17.188 1 96.62 289 PRO A C 1
ATOM 2269 O O . PRO A 1 289 ? 21.234 -2.172 -17.844 1 96.62 289 PRO A O 1
ATOM 2272 N N . PHE A 1 290 ? 20.531 -1.157 -15.969 1 97.88 290 PHE A N 1
ATOM 2273 C CA . PHE A 1 290 ? 20.188 -2.391 -15.273 1 97.88 290 PHE A CA 1
ATOM 2274 C C . PHE A 1 290 ? 18.672 -2.582 -15.219 1 97.88 290 PHE A C 1
ATOM 2276 O O . PHE A 1 290 ? 18.109 -2.803 -14.148 1 97.88 290 PHE A O 1
ATOM 2283 N N . THR A 1 291 ? 18.078 -2.551 -16.375 1 97.88 291 THR A N 1
ATOM 2284 C CA . THR A 1 291 ? 16.656 -2.869 -16.484 1 97.88 291 THR A CA 1
ATOM 2285 C C . THR A 1 291 ? 16.453 -4.297 -16.984 1 97.88 291 THR A C 1
ATOM 2287 O O . THR A 1 291 ? 17.188 -4.766 -17.859 1 97.88 291 THR A O 1
ATOM 2290 N N . TYR A 1 292 ? 15.516 -5.02 -16.391 1 98.31 292 TYR A N 1
ATOM 2291 C CA . TYR A 1 292 ? 15.18 -6.395 -16.734 1 98.31 292 TYR A CA 1
ATOM 2292 C C . TYR A 1 292 ? 13.68 -6.547 -16.953 1 98.31 292 TYR A C 1
ATOM 2294 O O . TYR A 1 292 ? 12.875 -5.828 -16.359 1 98.31 292 TYR A O 1
ATOM 2302 N N . THR A 1 293 ? 13.297 -7.469 -17.812 1 97.75 293 THR A N 1
ATOM 2303 C CA . THR A 1 293 ? 11.898 -7.773 -18.062 1 97.75 293 THR A CA 1
ATOM 2304 C C . THR A 1 293 ? 11.578 -9.219 -17.688 1 97.75 293 THR A C 1
ATOM 2306 O O . THR A 1 2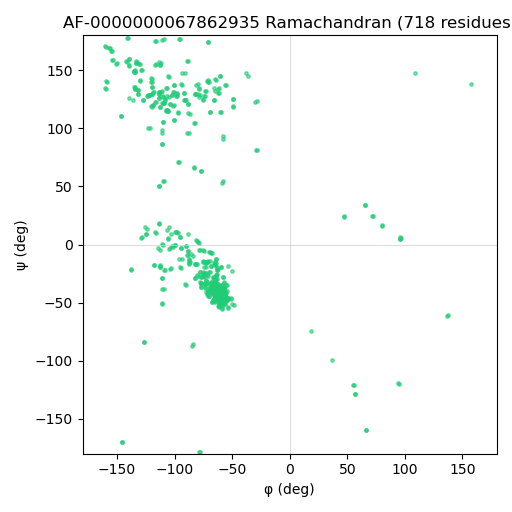93 ? 12.352 -10.125 -17.984 1 97.75 293 THR A O 1
ATOM 2309 N N . VAL A 1 294 ? 10.539 -9.453 -16.953 1 98.19 294 VAL A N 1
ATOM 2310 C CA . VAL A 1 294 ? 9.984 -10.773 -16.688 1 98.19 294 VAL A CA 1
ATOM 2311 C C . VAL A 1 294 ? 8.648 -10.93 -17.422 1 98.19 294 VAL A C 1
ATOM 2313 O O . VAL A 1 294 ? 7.723 -10.148 -17.203 1 98.19 294 VAL A O 1
ATOM 2316 N N . LYS A 1 295 ? 8.516 -11.859 -18.25 1 96.69 295 LYS A N 1
ATOM 2317 C CA . LYS A 1 295 ? 7.273 -12 -19 1 96.69 295 LYS A CA 1
ATOM 2318 C C . LYS A 1 295 ? 7.059 -13.445 -19.453 1 96.69 295 LYS A C 1
ATOM 2320 O O . LYS A 1 295 ? 7.953 -14.281 -19.297 1 96.69 295 LYS A O 1
ATOM 2325 N N . PHE A 1 296 ? 5.836 -13.727 -19.891 1 95.38 296 PHE A N 1
ATOM 2326 C CA . PHE A 1 296 ? 5.484 -15.008 -20.5 1 95.38 296 PHE A CA 1
ATOM 2327 C C . PHE A 1 296 ? 5.73 -14.984 -22 1 95.38 296 PHE A C 1
ATOM 2329 O O . PHE A 1 296 ? 5.805 -13.914 -22.609 1 95.38 296 PHE A O 1
ATOM 2336 N N . GLY A 1 297 ? 5.891 -16.156 -22.625 1 81.56 297 GLY A N 1
ATOM 2337 C CA . GLY A 1 297 ? 5.891 -16.297 -24.062 1 81.56 297 GLY A CA 1
ATOM 2338 C C . GLY A 1 297 ? 7.281 -16.25 -24.672 1 81.56 297 GLY A C 1
ATOM 2339 O O . GLY A 1 297 ? 8.164 -17.016 -24.266 1 81.56 297 GLY A O 1
ATOM 2340 N N . THR A 1 298 ? 7.52 -15.305 -25.516 1 72.25 298 THR A N 1
ATOM 2341 C CA . THR A 1 298 ? 8.766 -15.375 -26.266 1 72.25 298 THR A CA 1
ATOM 2342 C C . THR A 1 298 ? 9.727 -14.273 -25.828 1 72.25 298 THR A C 1
ATOM 2344 O O . THR A 1 298 ? 9.312 -13.141 -25.594 1 72.25 298 THR A O 1
ATOM 2347 N N . ALA A 1 299 ? 10.977 -14.891 -25.625 1 65.56 299 ALA A N 1
ATOM 2348 C CA . ALA A 1 299 ? 12.023 -13.977 -25.156 1 65.56 299 ALA A CA 1
ATOM 2349 C C . ALA A 1 299 ? 12.359 -12.945 -26.234 1 65.56 299 ALA A C 1
ATOM 2351 O O . ALA A 1 299 ? 12.32 -13.242 -27.422 1 65.56 299 ALA A O 1
ATOM 2352 N N . GLY A 1 300 ? 12.43 -11.773 -25.75 1 73.5 300 GLY A N 1
ATOM 2353 C CA . GLY A 1 300 ? 12.922 -10.703 -26.594 1 73.5 300 GLY A CA 1
ATOM 2354 C C . GLY A 1 300 ? 14.438 -10.594 -26.609 1 73.5 300 GLY A C 1
ATOM 2355 O O . GLY A 1 300 ? 15.125 -11.531 -27 1 73.5 300 GLY A O 1
ATOM 2356 N N . ASN A 1 301 ? 15.078 -9.852 -25.688 1 86.75 301 ASN A N 1
ATOM 2357 C CA . ASN A 1 301 ? 16.516 -9.609 -25.562 1 86.75 301 ASN A CA 1
ATOM 2358 C C . ASN A 1 301 ? 17.094 -10.32 -24.359 1 86.75 301 ASN A C 1
ATOM 2360 O O . ASN A 1 301 ? 16.375 -11.008 -23.625 1 86.75 301 ASN A O 1
ATOM 2364 N N . ASP A 1 302 ? 18.422 -10.266 -24.125 1 91.75 302 ASP A N 1
ATOM 2365 C CA . ASP A 1 302 ? 19.156 -11.008 -23.109 1 91.75 302 ASP A CA 1
ATOM 2366 C C . ASP A 1 302 ? 18.719 -10.586 -21.703 1 91.75 302 ASP A C 1
ATOM 2368 O O . ASP A 1 302 ? 18.953 -11.305 -20.734 1 91.75 302 ASP A O 1
ATOM 2372 N N . ARG A 1 303 ? 18.062 -9.477 -21.594 1 96.19 303 ARG A N 1
ATOM 2373 C CA . ARG A 1 303 ? 17.672 -8.977 -20.281 1 96.19 303 ARG A CA 1
ATOM 2374 C C . ARG A 1 303 ? 16.219 -9.32 -19.969 1 96.19 303 ARG A C 1
ATOM 2376 O O . ARG A 1 303 ? 15.656 -8.844 -18.984 1 96.19 303 ARG A O 1
ATOM 2383 N N . THR A 1 304 ? 15.711 -10.164 -20.812 1 96.88 304 THR A N 1
ATOM 2384 C CA . THR A 1 304 ? 14.359 -10.664 -20.594 1 96.88 304 THR A CA 1
ATOM 2385 C C . THR A 1 304 ? 14.398 -12.062 -19.984 1 96.88 304 THR A C 1
ATOM 2387 O O . THR A 1 304 ? 14.992 -12.984 -20.562 1 96.88 304 THR A O 1
ATOM 2390 N N . LEU A 1 305 ? 13.836 -12.227 -18.828 1 97.25 305 LEU A N 1
ATOM 2391 C CA . LEU A 1 305 ? 13.594 -13.531 -18.234 1 97.25 305 LEU A CA 1
ATOM 2392 C C . LEU A 1 305 ? 12.242 -14.086 -18.672 1 97.25 305 LEU A C 1
ATOM 2394 O O . LEU A 1 305 ? 11.195 -13.594 -18.266 1 97.25 305 LEU A O 1
ATOM 2398 N N . LEU A 1 306 ? 12.328 -15.125 -19.422 1 95.25 306 LEU A N 1
ATOM 2399 C CA . LEU A 1 306 ? 11.125 -15.734 -19.984 1 95.25 306 LEU A CA 1
ATOM 2400 C C . LEU A 1 306 ? 10.594 -16.828 -19.078 1 95.25 306 LEU A C 1
ATOM 2402 O O . LEU A 1 306 ? 11.352 -17.672 -18.594 1 95.25 306 LEU A O 1
ATOM 2406 N N . ILE A 1 307 ? 9.336 -16.781 -18.797 1 97.31 307 ILE A N 1
ATOM 2407 C CA . ILE A 1 307 ? 8.617 -17.891 -18.188 1 97.31 307 ILE A CA 1
ATOM 2408 C C . ILE A 1 307 ? 7.906 -18.703 -19.25 1 97.31 307 ILE A C 1
ATOM 2410 O O . ILE A 1 307 ? 7 -18.203 -19.922 1 97.31 307 ILE A O 1
ATOM 2414 N N . PRO A 1 308 ? 8.32 -19.922 -19.453 1 96.12 308 PRO A N 1
ATOM 2415 C CA . PRO A 1 308 ? 7.781 -20.734 -20.547 1 96.12 308 PRO A CA 1
ATOM 2416 C C . PRO A 1 308 ? 6.398 -21.297 -20.25 1 96.12 308 PRO A C 1
ATOM 2418 O O . PRO A 1 308 ? 6.215 -22.516 -20.219 1 96.12 308 PRO A O 1
ATOM 2421 N N . ALA A 1 309 ? 5.465 -20.484 -20.078 1 96.19 309 ALA A N 1
ATOM 2422 C CA . ALA A 1 309 ? 4.059 -20.797 -19.844 1 96.19 309 ALA A CA 1
ATOM 2423 C C . ALA A 1 309 ? 3.15 -19.797 -20.562 1 96.19 309 ALA A C 1
ATOM 2425 O O . ALA A 1 309 ? 3.604 -18.75 -21 1 96.19 309 ALA A O 1
ATOM 2426 N N . ASP A 1 310 ? 1.97 -20.25 -20.781 1 94.69 310 ASP A N 1
ATOM 2427 C CA . ASP A 1 310 ? 0.964 -19.422 -21.422 1 94.69 310 ASP A CA 1
ATOM 2428 C C . ASP A 1 310 ? -0.143 -19.031 -20.453 1 94.69 310 ASP A C 1
ATOM 2430 O O . ASP A 1 310 ? -1.179 -19.703 -20.375 1 94.69 310 ASP A O 1
ATOM 2434 N N . LEU A 1 311 ? 0.076 -17.984 -19.75 1 97.62 311 LEU A N 1
ATOM 2435 C CA . LEU A 1 311 ? -0.891 -17.438 -18.797 1 97.62 311 LEU A CA 1
ATOM 2436 C C . LEU A 1 311 ? -1.27 -16 -19.156 1 97.62 311 LEU A C 1
ATOM 2438 O O . LEU A 1 311 ? -0.425 -15.234 -19.609 1 97.62 311 LEU A O 1
ATOM 2442 N N . ASP A 1 312 ? -2.516 -15.664 -19.016 1 97.31 312 ASP A N 1
ATOM 2443 C CA . ASP A 1 312 ? -2.932 -14.289 -19.266 1 97.31 312 ASP A CA 1
ATOM 2444 C C . ASP A 1 312 ? -2.592 -13.383 -18.078 1 97.31 312 ASP A C 1
ATOM 2446 O O . ASP A 1 312 ? -1.988 -13.836 -17.109 1 97.31 312 ASP A O 1
ATOM 2450 N N . GLU A 1 313 ? -2.943 -12.125 -18.156 1 97.75 313 GLU A N 1
ATOM 2451 C CA . GLU A 1 313 ? -2.525 -11.141 -17.172 1 97.75 313 GLU A CA 1
ATOM 2452 C C . GLU A 1 313 ? -3.125 -11.445 -15.797 1 97.75 313 GLU A C 1
ATOM 2454 O O . GLU A 1 313 ? -2.514 -11.156 -14.766 1 97.75 313 GLU A O 1
ATOM 2459 N N . TYR A 1 314 ? -4.328 -12.047 -15.773 1 98.56 314 TYR A N 1
ATOM 2460 C CA . TYR A 1 314 ? -5.004 -12.32 -14.508 1 98.56 314 TYR A CA 1
ATOM 2461 C C . TYR A 1 314 ? -4.441 -13.578 -13.852 1 98.56 314 TYR A C 1
ATOM 2463 O O . TYR A 1 314 ? -4.422 -13.688 -12.625 1 98.56 314 TYR A O 1
ATOM 2471 N N . GLN A 1 315 ? -3.9 -14.492 -14.617 1 98.81 315 GLN A N 1
ATOM 2472 C CA . GLN A 1 315 ? -3.326 -15.742 -14.133 1 98.81 315 GLN A CA 1
ATOM 2473 C C . GLN A 1 315 ? -1.855 -15.57 -13.758 1 98.81 315 GLN A C 1
ATOM 2475 O O . GLN A 1 315 ? -1.297 -16.375 -13.016 1 98.81 315 GLN A O 1
ATOM 2480 N N . ALA A 1 316 ? -1.233 -14.539 -14.188 1 98.62 316 ALA A N 1
ATOM 2481 C CA . ALA A 1 316 ? 0.212 -14.32 -14.219 1 98.62 316 ALA A CA 1
ATOM 2482 C C . ALA A 1 316 ? 0.822 -14.484 -12.828 1 98.62 316 ALA A C 1
ATOM 2484 O O . ALA A 1 316 ? 1.875 -15.109 -12.68 1 98.62 316 ALA A O 1
ATOM 2485 N N . PRO A 1 317 ? 0.135 -13.945 -11.766 1 98.75 317 PRO A N 1
ATOM 2486 C CA . PRO A 1 317 ? 0.758 -14.008 -10.445 1 98.75 317 PRO A CA 1
ATOM 2487 C C . PRO A 1 317 ? 1.048 -15.43 -9.984 1 98.75 317 PRO A C 1
ATOM 2489 O O . PRO A 1 317 ? 1.931 -15.648 -9.156 1 98.75 317 PRO A O 1
ATOM 2492 N N . PHE A 1 318 ? 0.366 -16.406 -10.594 1 98.75 318 PHE A N 1
ATOM 2493 C CA . PHE A 1 318 ? 0.533 -17.797 -10.219 1 98.75 318 PHE A CA 1
ATOM 2494 C C . PHE A 1 318 ? 1.98 -18.234 -10.398 1 98.75 318 PHE A C 1
ATOM 2496 O O . PHE A 1 318 ? 2.557 -18.875 -9.516 1 98.75 318 PHE A O 1
ATOM 2503 N N . LEU A 1 319 ? 2.59 -17.812 -11.438 1 98.5 319 LEU A N 1
ATOM 2504 C CA . LEU A 1 319 ? 3.924 -18.328 -11.711 1 98.5 319 LEU A CA 1
ATOM 2505 C C . LEU A 1 319 ? 4.957 -17.203 -11.688 1 98.5 319 LEU A C 1
ATOM 2507 O O . LEU A 1 319 ? 6.16 -17.469 -11.578 1 98.5 319 LEU A O 1
ATOM 2511 N N . MET A 1 320 ? 4.547 -16.016 -11.797 1 98.44 320 MET A N 1
ATOM 2512 C CA . MET A 1 320 ? 5.484 -14.906 -12.008 1 98.44 320 MET A CA 1
ATOM 2513 C C . MET A 1 320 ? 6.316 -14.656 -10.758 1 98.44 320 MET A C 1
ATOM 2515 O O . MET A 1 320 ? 7.316 -13.938 -10.812 1 98.44 320 MET A O 1
ATOM 2519 N N . ILE A 1 321 ? 5.934 -15.203 -9.617 1 98.75 321 ILE A N 1
ATOM 2520 C CA . ILE A 1 321 ? 6.684 -15.031 -8.375 1 98.75 321 ILE A CA 1
ATOM 2521 C C . ILE A 1 321 ? 7.906 -15.945 -8.383 1 98.75 321 ILE A C 1
ATOM 2523 O O . ILE A 1 321 ? 8.898 -15.672 -7.703 1 98.75 321 ILE A O 1
ATOM 2527 N N . LEU A 1 322 ? 7.898 -17.031 -9.148 1 98.75 322 LEU A N 1
ATOM 2528 C CA . LEU A 1 322 ? 8.891 -18.094 -9.078 1 98.75 322 LEU A CA 1
ATOM 2529 C C . LEU A 1 322 ? 10.289 -17.547 -9.375 1 98.75 322 LEU A C 1
ATOM 2531 O O . LEU A 1 322 ? 11.234 -17.812 -8.625 1 98.75 322 LEU A O 1
ATOM 2535 N N . PRO A 1 323 ? 10.5 -16.75 -10.445 1 98.75 323 PRO A N 1
ATOM 2536 C CA . PRO A 1 323 ? 11.82 -16.172 -10.688 1 98.75 323 PRO A CA 1
ATOM 2537 C C . PRO A 1 323 ? 12.352 -15.391 -9.492 1 98.75 323 PRO A C 1
ATOM 2539 O O . PRO A 1 323 ? 13.539 -15.484 -9.172 1 98.75 323 PRO A O 1
ATOM 2542 N N . PHE A 1 324 ? 11.5 -14.664 -8.836 1 98.81 324 PHE A N 1
ATOM 2543 C CA . PHE A 1 324 ? 11.938 -13.789 -7.754 1 98.81 324 PHE A CA 1
ATOM 2544 C C . PHE A 1 324 ? 12.297 -14.602 -6.516 1 98.81 324 PHE A C 1
ATOM 2546 O O . PHE A 1 324 ? 13.195 -14.227 -5.758 1 98.81 324 PHE A O 1
ATOM 2553 N N . GLN A 1 325 ? 11.562 -15.758 -6.281 1 98.62 325 GLN A N 1
ATOM 2554 C CA . GLN A 1 325 ? 11.969 -16.656 -5.207 1 98.62 325 GLN A CA 1
ATOM 2555 C C . GLN A 1 325 ? 13.391 -17.172 -5.438 1 98.62 325 GLN A C 1
ATOM 2557 O O . GLN A 1 325 ? 14.219 -17.141 -4.527 1 98.62 325 GLN A O 1
ATOM 2562 N N . ILE A 1 326 ? 13.672 -17.578 -6.641 1 98.75 326 ILE A N 1
ATOM 2563 C CA . ILE A 1 326 ? 14.969 -18.156 -7.008 1 98.75 326 ILE A CA 1
ATOM 2564 C C . ILE A 1 326 ? 16.047 -17.094 -6.926 1 98.75 326 ILE A C 1
ATOM 2566 O O . ILE A 1 326 ? 17.094 -17.297 -6.301 1 98.75 326 ILE A O 1
ATOM 2570 N N . LEU A 1 327 ? 15.805 -15.945 -7.527 1 98.75 327 LEU A N 1
ATOM 2571 C CA . LEU A 1 327 ? 16.781 -14.859 -7.527 1 98.75 327 LEU A CA 1
ATOM 2572 C C . LEU A 1 327 ? 17.062 -14.383 -6.105 1 98.75 327 LEU A C 1
ATOM 2574 O O . LEU A 1 327 ? 18.203 -14.086 -5.762 1 98.75 327 LEU A O 1
ATOM 2578 N N . ALA A 1 328 ? 16 -14.266 -5.305 1 98.12 328 ALA A N 1
ATOM 2579 C CA . ALA A 1 328 ? 16.188 -13.844 -3.918 1 98.12 328 ALA A CA 1
ATOM 2580 C C . ALA A 1 328 ? 17.156 -14.773 -3.191 1 98.12 328 ALA A C 1
ATOM 2582 O O . ALA A 1 328 ? 18.062 -14.312 -2.494 1 98.12 328 ALA A O 1
ATOM 2583 N N . HIS A 1 329 ? 16.953 -16.094 -3.359 1 97.31 329 HIS A N 1
ATOM 2584 C CA . HIS A 1 329 ? 17.812 -17.078 -2.727 1 97.31 329 HIS A CA 1
ATOM 2585 C C . HIS A 1 329 ? 19.25 -16.938 -3.201 1 97.31 329 HIS A C 1
ATOM 2587 O O . HIS A 1 329 ? 20.172 -16.828 -2.385 1 97.31 329 HIS A O 1
ATOM 2593 N N . HIS A 1 330 ? 19.469 -16.875 -4.465 1 98.06 330 HIS A N 1
ATOM 2594 C CA . HIS A 1 330 ? 20.812 -16.891 -5.043 1 98.06 330 HIS A CA 1
ATOM 2595 C C . HIS A 1 330 ? 21.531 -15.57 -4.777 1 98.06 330 HIS A C 1
ATOM 2597 O O . HIS A 1 330 ? 22.719 -15.57 -4.441 1 98.06 330 HIS A O 1
ATOM 2603 N N . ILE A 1 331 ? 20.844 -14.453 -4.922 1 98.25 331 ILE A N 1
ATOM 2604 C CA . ILE A 1 331 ? 21.469 -13.148 -4.73 1 98.25 331 ILE A CA 1
ATOM 2605 C C . ILE A 1 331 ? 21.844 -12.961 -3.262 1 98.25 331 ILE A C 1
ATOM 2607 O O . ILE A 1 331 ? 22.891 -12.383 -2.947 1 98.25 331 ILE A O 1
ATOM 2611 N N . ALA A 1 332 ? 20.906 -13.414 -2.393 1 96.62 332 ALA A N 1
ATOM 2612 C CA . ALA A 1 332 ? 21.203 -13.344 -0.967 1 96.62 332 ALA A CA 1
ATOM 2613 C C . ALA A 1 332 ? 22.516 -14.078 -0.654 1 96.62 332 ALA A C 1
ATOM 2615 O O . ALA A 1 332 ? 23.391 -13.531 0.031 1 96.62 332 ALA A O 1
ATOM 2616 N N . GLU A 1 333 ? 22.641 -15.258 -1.169 1 94.88 333 GLU A N 1
ATOM 2617 C CA . GLU A 1 333 ? 23.844 -16.047 -0.948 1 94.88 333 GLU A CA 1
ATOM 2618 C C . GLU A 1 333 ? 25.062 -15.391 -1.593 1 94.88 333 GLU A C 1
ATOM 2620 O O . GLU A 1 333 ? 26.156 -15.391 -1.017 1 94.88 333 GLU A O 1
ATOM 2625 N N . LEU A 1 334 ? 24.828 -14.961 -2.762 1 95.88 334 LEU A N 1
ATOM 2626 C CA . LEU A 1 334 ? 25.891 -14.273 -3.492 1 95.88 334 LEU A CA 1
ATOM 2627 C C . LEU A 1 334 ? 26.422 -13.094 -2.686 1 95.88 334 LEU A C 1
ATOM 2629 O O . LEU A 1 334 ? 27.625 -12.805 -2.732 1 95.88 334 LEU A O 1
ATOM 2633 N N . LYS A 1 335 ? 25.609 -12.422 -1.944 1 94.69 335 LYS A N 1
ATOM 2634 C CA . LYS A 1 335 ? 25.984 -11.242 -1.168 1 94.69 335 LYS A CA 1
ATOM 2635 C C . LYS A 1 335 ? 26.453 -11.633 0.23 1 94.69 335 LYS A C 1
ATOM 2637 O O . LYS A 1 335 ? 26.734 -10.766 1.064 1 94.69 335 LYS A O 1
ATOM 2642 N N . GLY A 1 336 ? 26.438 -12.953 0.556 1 93.38 336 GLY A N 1
ATOM 2643 C CA . GLY A 1 336 ? 27.047 -13.461 1.775 1 93.38 336 GLY A CA 1
ATOM 2644 C C . GLY A 1 336 ? 26.062 -13.633 2.912 1 93.38 336 GLY A C 1
ATOM 2645 O O . GLY A 1 336 ? 26.453 -13.875 4.055 1 93.38 336 GLY A O 1
ATOM 2646 N N . ASN A 1 337 ? 24.797 -13.422 2.625 1 91.75 337 ASN A N 1
ATOM 2647 C CA . ASN A 1 337 ? 23.797 -13.625 3.654 1 91.75 337 ASN A CA 1
ATOM 2648 C C . ASN A 1 337 ? 23.531 -15.109 3.904 1 91.75 337 ASN A C 1
ATOM 2650 O O . ASN A 1 337 ? 23.234 -15.852 2.973 1 91.75 337 ASN A O 1
ATOM 2654 N N . LYS A 1 338 ? 23.672 -15.539 5.113 1 87.19 338 LYS A N 1
ATOM 2655 C CA . LYS A 1 338 ? 23.422 -16.938 5.48 1 87.19 338 LYS A CA 1
ATOM 2656 C C . LYS A 1 338 ? 21.953 -17.156 5.836 1 87.19 338 LYS A C 1
ATOM 2658 O O . LYS A 1 338 ? 21.562 -17.047 7.004 1 87.19 338 LYS A O 1
ATOM 2663 N N . LEU A 1 339 ? 21.203 -17.594 4.926 1 88.69 339 LEU A N 1
ATOM 2664 C CA . LEU A 1 339 ? 19.75 -17.688 5.07 1 88.69 339 LEU A CA 1
ATOM 2665 C C . LEU A 1 339 ? 19.359 -18.812 6.02 1 88.69 339 LEU A C 1
ATOM 2667 O O . LEU A 1 339 ? 18.234 -18.859 6.512 1 88.69 339 LEU A O 1
ATOM 2671 N N . THR A 1 340 ? 20.203 -19.625 6.289 1 81.19 340 THR A N 1
ATOM 2672 C CA . THR A 1 340 ? 19.906 -20.719 7.195 1 81.19 340 THR A CA 1
ATOM 2673 C C . THR A 1 340 ? 20.109 -20.297 8.648 1 81.19 340 THR A C 1
ATOM 2675 O O . THR A 1 340 ? 19.703 -21.016 9.57 1 81.19 340 THR A O 1
ATOM 2678 N N . GLU A 1 341 ? 20.641 -19.156 8.812 1 77.75 341 GLU A N 1
ATOM 2679 C CA . GLU A 1 341 ? 20.844 -18.609 10.148 1 77.75 341 GLU A CA 1
ATOM 2680 C C . GLU A 1 341 ? 19.844 -17.484 10.43 1 77.75 341 GLU A C 1
ATOM 2682 O O . GLU A 1 341 ? 19.781 -16.5 9.695 1 77.75 341 GLU A O 1
ATOM 2687 N N . ARG A 1 342 ? 19.234 -17.672 11.516 1 72.12 342 ARG A N 1
ATOM 2688 C CA . ARG A 1 342 ? 18.266 -16.641 11.883 1 72.12 342 ARG A CA 1
ATOM 2689 C C . ARG A 1 342 ? 18.969 -15.453 12.539 1 72.12 342 ARG A C 1
ATOM 2691 O O . ARG A 1 342 ? 19.828 -15.633 13.414 1 72.12 342 ARG A O 1
ATOM 2698 N N . ILE A 1 343 ? 18.719 -14.328 12.094 1 70 343 ILE A N 1
ATOM 2699 C CA . ILE A 1 343 ? 19.391 -13.148 12.641 1 70 343 ILE A CA 1
ATOM 2700 C C . ILE A 1 343 ? 18.578 -12.586 13.797 1 70 343 ILE A C 1
ATOM 2702 O O . ILE A 1 343 ? 19.125 -12 14.734 1 70 343 ILE A O 1
ATOM 2706 N N . TYR A 1 344 ? 17.281 -12.609 13.82 1 70.25 344 TYR A N 1
ATOM 2707 C CA . TYR A 1 344 ? 16.422 -12.148 14.898 1 70.25 344 TYR A CA 1
ATOM 2708 C C . TYR A 1 344 ? 15.711 -13.32 15.57 1 70.25 344 TYR A C 1
ATOM 2710 O O . TYR A 1 344 ? 14.664 -13.773 15.102 1 70.25 344 TYR A O 1
ATOM 2718 N N . THR A 1 345 ? 16.266 -13.789 16.656 1 69.81 345 THR A N 1
ATOM 2719 C CA . THR A 1 345 ? 15.766 -15.008 17.281 1 69.81 345 THR A CA 1
ATOM 2720 C C . THR A 1 345 ? 14.75 -14.68 18.375 1 69.81 345 THR A C 1
ATOM 2722 O O . THR A 1 345 ? 13.961 -15.539 18.766 1 69.81 345 THR A O 1
ATOM 2725 N N . ASP A 1 346 ? 14.742 -13.375 18.688 1 72.88 346 ASP A N 1
ATOM 2726 C CA . ASP A 1 346 ? 13.891 -13.023 19.812 1 72.88 346 ASP A CA 1
ATOM 2727 C C . ASP A 1 346 ? 12.875 -11.953 19.438 1 72.88 346 ASP A C 1
ATOM 2729 O O . ASP A 1 346 ? 12.266 -11.328 20.312 1 72.88 346 ASP A O 1
ATOM 2733 N N . PHE A 1 347 ? 12.758 -11.742 18.219 1 77.31 347 PHE A N 1
ATOM 2734 C CA . PHE A 1 347 ? 11.891 -10.664 17.766 1 77.31 347 PHE A CA 1
ATOM 2735 C C . PHE A 1 347 ? 10.438 -10.945 18.125 1 77.31 347 PHE A C 1
ATOM 2737 O O . PHE A 1 347 ? 9.75 -10.078 18.656 1 77.31 347 PHE A O 1
ATOM 2744 N N . GLY A 1 348 ? 9.969 -12.164 17.875 1 74.31 348 GLY A N 1
ATOM 2745 C CA . GLY A 1 348 ? 8.594 -12.531 18.172 1 74.31 348 GLY A CA 1
ATOM 2746 C C . GLY A 1 348 ? 8.234 -12.367 19.641 1 74.31 348 GLY A C 1
ATOM 2747 O O . GLY A 1 348 ? 7.145 -11.898 19.969 1 74.31 348 GLY A O 1
ATOM 2748 N N . VAL A 1 349 ? 9.164 -12.703 20.422 1 70.81 349 VAL A N 1
ATOM 2749 C CA . VAL A 1 349 ? 8.969 -12.602 21.859 1 70.81 349 VAL A CA 1
ATOM 2750 C C . VAL A 1 349 ? 8.945 -11.133 22.281 1 70.81 349 VAL A C 1
ATOM 2752 O O . VAL A 1 349 ? 8.07 -10.703 23.031 1 70.81 349 VAL A O 1
ATOM 2755 N N . ALA A 1 350 ? 9.805 -10.391 21.672 1 75.75 350 ALA A N 1
ATOM 2756 C CA . ALA A 1 350 ? 9.938 -8.977 22.016 1 75.75 350 ALA A CA 1
ATOM 2757 C C . ALA A 1 350 ? 8.703 -8.188 21.594 1 75.75 350 ALA A C 1
ATOM 2759 O O . ALA A 1 350 ? 8.297 -7.242 22.281 1 75.75 350 ALA A O 1
ATOM 2760 N N . MET A 1 351 ? 8.094 -8.586 20.547 1 76.75 351 MET A N 1
ATOM 2761 C CA . MET A 1 351 ? 6.961 -7.855 19.984 1 76.75 351 MET A CA 1
ATOM 2762 C C . MET A 1 351 ? 5.641 -8.477 20.438 1 76.75 351 MET A C 1
ATOM 2764 O O . MET A 1 351 ? 4.57 -8.039 20.016 1 76.75 351 MET A O 1
ATOM 2768 N N . LYS A 1 352 ? 5.793 -9.359 21.375 1 65.81 352 LYS A N 1
ATOM 2769 C CA . LYS A 1 352 ? 4.613 -10.07 21.859 1 65.81 352 LYS A CA 1
ATOM 2770 C C . LYS A 1 352 ? 3.76 -10.578 20.703 1 65.81 352 LYS A C 1
ATOM 2772 O O . LYS A 1 352 ? 2.535 -10.43 20.719 1 65.81 352 LYS A O 1
ATOM 2777 N N . SER A 1 353 ? 4.477 -10.719 19.703 1 60.69 353 SER A N 1
ATOM 2778 C CA . SER A 1 353 ? 3.791 -11.25 18.516 1 60.69 353 SER A CA 1
ATOM 2779 C C . SER A 1 353 ? 3.822 -12.773 18.5 1 60.69 353 SER A C 1
ATOM 2781 O O . SER A 1 353 ? 4.738 -13.391 19.047 1 60.69 353 SER A O 1
ATOM 2783 N N . LYS A 1 354 ? 2.615 -13.281 18.484 1 51.28 354 LYS A N 1
ATOM 2784 C CA . LYS A 1 354 ? 2.289 -14.688 18.688 1 51.28 354 LYS A CA 1
ATOM 2785 C C . LYS A 1 354 ? 3.148 -15.586 17.797 1 51.28 354 LYS A C 1
ATOM 2787 O O . LYS A 1 354 ? 2.934 -16.797 17.734 1 51.28 354 LYS A O 1
ATOM 2792 N N . THR A 1 355 ? 3.762 -15.203 16.656 1 49.16 355 THR A N 1
ATOM 2793 C CA . THR A 1 355 ? 4.145 -16.484 16.078 1 49.16 355 THR A CA 1
ATOM 2794 C C . THR A 1 355 ? 5.043 -17.266 17.031 1 49.16 355 THR A C 1
ATOM 2796 O O . THR A 1 355 ? 6.133 -16.797 17.391 1 49.16 355 THR A O 1
ATOM 2799 N N . LYS A 1 356 ? 4.367 -18.047 17.812 1 49.81 356 LYS A N 1
ATOM 2800 C CA . LYS A 1 356 ? 5.227 -19.016 18.484 1 49.81 356 LYS A CA 1
ATOM 2801 C C . LYS A 1 356 ? 6.457 -19.344 17.641 1 49.81 356 LYS A C 1
ATOM 2803 O O . LYS A 1 356 ? 6.391 -19.328 16.406 1 49.81 356 LYS A O 1
ATOM 2808 N N . PRO A 1 357 ? 7.602 -19.141 18.234 1 49.94 357 PRO A N 1
ATOM 2809 C CA . PRO A 1 357 ? 8.75 -19.562 17.422 1 49.94 357 PRO A CA 1
ATOM 2810 C C . PRO A 1 357 ? 8.422 -20.719 16.469 1 49.94 357 PRO A C 1
ATOM 2812 O O . PRO A 1 357 ? 7.973 -21.766 16.922 1 49.94 357 PRO A O 1
ATOM 2815 N N . GLY A 1 358 ? 7.855 -20.328 15.422 1 50.34 358 GLY A N 1
ATOM 2816 C CA . GLY A 1 358 ? 7.555 -21.391 14.469 1 50.34 358 GLY A CA 1
ATOM 2817 C C . GLY A 1 358 ? 8.617 -22.469 14.422 1 50.34 358 GLY A C 1
ATOM 2818 O O . GLY A 1 358 ? 9.727 -22.281 14.93 1 50.34 358 GLY A O 1
ATOM 2819 N N . ASP A 1 359 ? 8.141 -23.594 14.219 1 57.75 359 ASP A N 1
ATOM 2820 C CA . ASP A 1 359 ? 9.016 -24.734 14.008 1 57.75 359 ASP A CA 1
ATOM 2821 C C . ASP A 1 359 ? 9.945 -24.5 12.82 1 57.75 359 ASP A C 1
ATOM 2823 O O . ASP A 1 359 ? 9.789 -25.125 11.766 1 57.75 359 ASP A O 1
ATOM 2827 N N . TYR A 1 360 ? 10.641 -23.438 12.859 1 60.91 360 TYR A N 1
ATOM 2828 C CA . TYR A 1 360 ? 11.609 -23.219 11.789 1 60.91 360 TYR A CA 1
ATOM 2829 C C . TYR A 1 360 ? 12.867 -24.031 12.016 1 60.91 360 TYR A C 1
ATOM 2831 O O . TYR A 1 360 ? 13.242 -24.312 13.164 1 60.91 360 TYR A O 1
ATOM 2839 N N . ALA A 1 361 ? 13.344 -24.656 11.008 1 59.09 361 ALA A N 1
ATOM 2840 C CA . ALA A 1 361 ? 14.547 -25.484 11.102 1 59.09 361 ALA A CA 1
ATOM 2841 C C . ALA A 1 361 ? 15.781 -24.625 11.352 1 59.09 361 ALA A C 1
ATOM 2843 O O . ALA A 1 361 ? 15.844 -23.469 10.93 1 59.09 361 ALA A O 1
ATOM 2844 N N . MET B 1 1 ? 12.281 35.875 -6.051 1 68.12 1 MET B N 1
ATOM 2845 C CA . MET B 1 1 ? 13.023 34.625 -5.836 1 68.12 1 MET B CA 1
ATOM 2846 C C . MET B 1 1 ? 12.156 33.406 -6.125 1 68.12 1 MET B C 1
ATOM 2848 O O . MET B 1 1 ? 10.938 33.438 -5.918 1 68.12 1 MET B O 1
ATOM 2852 N N . LYS B 1 2 ? 12.711 32.438 -6.75 1 85.19 2 LYS B N 1
ATOM 2853 C CA . LYS B 1 2 ? 11.977 31.234 -7.043 1 85.19 2 LYS B CA 1
ATOM 2854 C C . LYS B 1 2 ? 11.539 30.531 -5.754 1 85.19 2 LYS B C 1
ATOM 2856 O O . LYS B 1 2 ? 12.305 30.453 -4.793 1 85.19 2 LYS B O 1
ATOM 2861 N N . PRO B 1 3 ? 10.289 30.188 -5.672 1 91.31 3 PRO B N 1
ATOM 2862 C CA . PRO B 1 3 ? 9.828 29.5 -4.461 1 91.31 3 PRO B CA 1
ATOM 2863 C C . PRO B 1 3 ? 10.547 28.172 -4.219 1 91.31 3 PRO B C 1
ATOM 2865 O O . PRO B 1 3 ? 10.984 27.531 -5.172 1 91.31 3 PRO B O 1
ATOM 2868 N N . THR B 1 4 ? 10.758 27.891 -2.982 1 93.06 4 THR B N 1
ATOM 2869 C CA . THR B 1 4 ? 11.281 26.609 -2.516 1 93.06 4 THR B CA 1
ATOM 2870 C C . THR B 1 4 ? 10.266 25.891 -1.634 1 93.06 4 THR B C 1
ATOM 2872 O O . THR B 1 4 ? 9.195 26.438 -1.351 1 93.06 4 THR B O 1
ATOM 2875 N N . MET B 1 5 ? 10.578 24.703 -1.244 1 96.12 5 MET B N 1
ATOM 2876 C CA . MET B 1 5 ? 9.719 24 -0.294 1 96.12 5 MET B CA 1
ATOM 2877 C C . MET B 1 5 ? 9.539 24.812 0.982 1 96.12 5 MET B C 1
ATOM 2879 O O . MET B 1 5 ? 8.438 24.875 1.536 1 96.12 5 MET B O 1
ATOM 2883 N N . MET B 1 6 ? 10.633 25.484 1.416 1 96.81 6 MET B N 1
ATOM 2884 C CA . MET B 1 6 ? 10.57 26.266 2.646 1 96.81 6 MET B CA 1
ATOM 2885 C C . MET B 1 6 ? 9.633 27.469 2.482 1 96.81 6 MET B C 1
ATOM 2887 O O . MET B 1 6 ? 8.977 27.875 3.436 1 96.81 6 MET B O 1
ATOM 2891 N N . THR B 1 7 ? 9.602 28 1.242 1 96.94 7 THR B N 1
ATOM 2892 C CA . THR B 1 7 ? 8.633 29.047 0.97 1 96.94 7 THR B CA 1
ATOM 2893 C C . THR B 1 7 ? 7.219 28.594 1.326 1 96.94 7 THR B C 1
ATOM 2895 O O . THR B 1 7 ? 6.504 29.297 2.051 1 96.94 7 THR B O 1
ATOM 2898 N N . TYR B 1 8 ? 6.867 27.438 0.896 1 97.31 8 TYR B N 1
ATOM 2899 C CA . TYR B 1 8 ? 5.508 26.922 1.076 1 97.31 8 TYR B CA 1
ATOM 2900 C C . TYR B 1 8 ? 5.293 26.438 2.504 1 97.31 8 TYR B C 1
ATOM 2902 O O . TYR B 1 8 ? 4.191 26.562 3.045 1 97.31 8 TYR B O 1
ATOM 2910 N N . ILE B 1 9 ? 6.324 25.906 3.139 1 98.44 9 ILE B N 1
ATOM 2911 C CA . ILE B 1 9 ? 6.23 25.5 4.539 1 98.44 9 ILE B CA 1
ATOM 2912 C C . ILE B 1 9 ? 5.922 26.719 5.406 1 98.44 9 ILE B C 1
ATOM 2914 O O . ILE B 1 9 ? 5.059 26.656 6.285 1 98.44 9 ILE B O 1
ATOM 2918 N N . ASN B 1 10 ? 6.496 27.812 5.129 1 98.19 10 ASN B N 1
ATOM 2919 C CA . ASN B 1 10 ? 6.312 29.047 5.902 1 98.19 10 ASN B CA 1
ATOM 2920 C C . ASN B 1 10 ? 4.945 29.672 5.645 1 98.19 10 ASN B C 1
ATOM 2922 O O . ASN B 1 10 ? 4.5 30.531 6.402 1 98.19 10 ASN B O 1
ATOM 2926 N N . GLU B 1 11 ? 4.289 29.25 4.617 1 98.31 11 GLU B N 1
ATOM 2927 C CA . GLU B 1 11 ? 2.955 29.75 4.297 1 98.31 11 GLU B CA 1
ATOM 2928 C C . GLU B 1 11 ? 1.875 28.922 4.988 1 98.31 11 GLU B C 1
ATOM 2930 O O . GLU B 1 11 ? 0.703 29.297 4.992 1 98.31 11 GLU B O 1
ATOM 2935 N N . GLU B 1 12 ? 2.219 27.828 5.594 1 98.75 12 GLU B N 1
ATOM 2936 C CA . GLU B 1 12 ? 1.219 26.844 6 1 98.75 12 GLU B CA 1
ATOM 2937 C C . GLU B 1 12 ? 0.366 27.375 7.152 1 98.75 12 GLU B C 1
ATOM 2939 O O . GLU B 1 12 ? -0.822 27.062 7.246 1 98.75 12 GLU B O 1
ATOM 2944 N N . GLU B 1 13 ? 0.973 28.188 8.07 1 98.81 13 GLU B N 1
ATOM 2945 C CA . GLU B 1 13 ? 0.148 28.734 9.148 1 98.81 13 GLU B CA 1
ATOM 2946 C C . GLU B 1 13 ? -1.004 29.562 8.586 1 98.81 13 GLU B C 1
ATOM 2948 O O . GLU B 1 13 ? -2.168 29.328 8.914 1 98.81 13 GLU B O 1
ATOM 2953 N N . GLU B 1 14 ? -0.645 30.531 7.773 1 98.62 14 GLU B N 1
ATOM 2954 C CA . GLU B 1 14 ? -1.649 31.422 7.199 1 98.62 14 GLU B CA 1
ATOM 2955 C C . GLU B 1 14 ? -2.631 30.641 6.32 1 98.62 14 GLU B C 1
ATOM 2957 O O . GLU B 1 14 ? -3.836 30.906 6.348 1 98.62 14 GLU B O 1
ATOM 2962 N N . MET B 1 15 ? -2.158 29.75 5.531 1 98.69 15 MET B N 1
ATOM 2963 C CA . MET B 1 15 ? -2.996 28.922 4.676 1 98.69 15 MET B CA 1
ATOM 2964 C C . MET B 1 15 ? -4.02 28.141 5.504 1 98.69 15 MET B C 1
ATOM 2966 O O . MET B 1 15 ? -5.211 28.141 5.18 1 98.69 15 MET B O 1
ATOM 2970 N N . CYS B 1 16 ? -3.541 27.5 6.574 1 98.88 16 CYS B N 1
ATOM 2971 C CA . CYS B 1 16 ? -4.426 26.703 7.414 1 98.88 16 CYS B CA 1
ATOM 2972 C C . CYS B 1 16 ? -5.445 27.578 8.125 1 98.88 16 CYS B C 1
ATOM 2974 O O . CYS B 1 16 ? -6.602 27.188 8.297 1 98.88 16 CYS B O 1
ATOM 2976 N N . ARG B 1 17 ? -5.012 28.75 8.562 1 98.69 17 ARG B N 1
ATOM 2977 C CA . ARG B 1 17 ? -5.945 29.703 9.164 1 98.69 17 ARG B CA 1
ATOM 2978 C C . ARG B 1 17 ? -7.062 30.062 8.188 1 98.69 17 ARG B C 1
ATOM 2980 O O . ARG B 1 17 ? -8.227 30.156 8.586 1 98.69 17 ARG B O 1
ATOM 2987 N N . ALA B 1 18 ? -6.688 30.328 6.977 1 98.69 18 ALA B N 1
ATOM 2988 C CA . ALA B 1 18 ? -7.668 30.672 5.949 1 98.69 18 ALA B CA 1
ATOM 2989 C C . ALA B 1 18 ? -8.617 29.516 5.684 1 98.69 18 ALA B C 1
ATOM 2991 O O . ALA B 1 18 ? -9.828 29.703 5.512 1 98.69 18 ALA B O 1
ATOM 2992 N N . ILE B 1 19 ? -8.117 28.297 5.629 1 98.69 19 ILE B N 1
ATOM 2993 C CA . ILE B 1 19 ? -8.938 27.109 5.41 1 98.69 19 ILE B CA 1
ATOM 2994 C C . ILE B 1 19 ? -9.93 26.953 6.562 1 98.69 19 ILE B C 1
ATOM 2996 O O . ILE B 1 19 ? -11.117 26.703 6.34 1 98.69 19 ILE B O 1
ATOM 3000 N N . LEU B 1 20 ? -9.453 27.141 7.801 1 98.62 20 LEU B N 1
ATOM 3001 C CA . LEU B 1 20 ? -10.297 27.016 8.984 1 98.62 20 LEU B CA 1
ATOM 3002 C C . LEU B 1 20 ? -11.414 28.062 8.961 1 98.62 20 LEU B C 1
ATOM 3004 O O . LEU B 1 20 ? -12.547 27.766 9.352 1 98.62 20 LEU B O 1
ATOM 3008 N N . ALA B 1 21 ? -11.086 29.188 8.469 1 97.88 21 ALA B N 1
ATOM 3009 C CA . ALA B 1 21 ? -12.031 30.297 8.477 1 97.88 21 ALA B CA 1
ATOM 3010 C C . ALA B 1 21 ? -13.109 30.109 7.418 1 97.88 21 ALA B C 1
ATOM 3012 O O . ALA B 1 21 ? -14.234 30.609 7.566 1 97.88 21 ALA B O 1
ATOM 3013 N N . ASN B 1 22 ? -12.812 29.328 6.359 1 97.25 22 ASN B N 1
ATOM 3014 C CA . ASN B 1 22 ? -13.719 29.312 5.211 1 97.25 22 ASN B CA 1
ATOM 3015 C C . ASN B 1 22 ? -14.18 27.891 4.883 1 97.25 22 ASN B C 1
ATOM 3017 O O . ASN B 1 22 ? -14.781 27.656 3.836 1 97.25 22 ASN B O 1
ATOM 3021 N N . PHE B 1 23 ? -13.883 26.922 5.738 1 97.31 23 PHE B N 1
ATOM 3022 C CA . PHE B 1 23 ? -14.125 25.516 5.422 1 97.31 23 PHE B CA 1
ATOM 3023 C C . PHE B 1 23 ? -15.609 25.25 5.23 1 97.31 23 PHE B C 1
ATOM 3025 O O . PHE B 1 23 ? -16 24.281 4.578 1 97.31 23 PHE B O 1
ATOM 3032 N N . GLN B 1 24 ? -16.516 26.078 5.766 1 96.62 24 GLN B N 1
ATOM 3033 C CA . GLN B 1 24 ? -17.953 25.891 5.668 1 96.62 24 GLN B CA 1
ATOM 3034 C C . GLN B 1 24 ? -18.422 25.969 4.219 1 96.62 24 GLN B C 1
ATOM 3036 O O . GLN B 1 24 ? -19.406 25.328 3.842 1 96.62 24 GLN B O 1
ATOM 3041 N N . THR B 1 25 ? -17.75 26.719 3.422 1 96.94 25 THR B N 1
ATOM 3042 C CA . THR B 1 25 ? -18.094 26.844 2.012 1 96.94 25 THR B CA 1
ATOM 3043 C C . THR B 1 25 ? -18.062 25.484 1.326 1 96.94 25 THR B C 1
ATOM 3045 O O . THR B 1 25 ? -19.016 25.078 0.659 1 96.94 25 THR B O 1
ATOM 3048 N N . ASN B 1 26 ? -16.953 24.75 1.473 1 96.44 26 ASN B N 1
ATOM 3049 C CA . ASN B 1 26 ? -16.828 23.391 0.945 1 96.44 26 ASN B CA 1
ATOM 3050 C C . ASN B 1 26 ? -17.844 22.453 1.583 1 96.44 26 ASN B C 1
ATOM 3052 O O . ASN B 1 26 ? -18.516 21.688 0.885 1 96.44 26 ASN B O 1
ATOM 3056 N N . ALA B 1 27 ? -17.938 22.578 2.896 1 95.69 27 ALA B N 1
ATOM 3057 C CA . ALA B 1 27 ? -18.75 21.641 3.672 1 95.69 27 ALA B CA 1
ATOM 3058 C C . ALA B 1 27 ? -20.234 21.75 3.303 1 95.69 27 ALA B C 1
ATOM 3060 O O . ALA B 1 27 ? -20.938 20.75 3.207 1 95.69 27 ALA B O 1
ATOM 3061 N N . GLU B 1 28 ? -20.719 22.938 3.119 1 96 28 GLU B N 1
ATOM 3062 C CA . GLU B 1 28 ? -22.109 23.156 2.764 1 96 28 GLU B CA 1
ATOM 3063 C C . GLU B 1 28 ? -22.406 22.656 1.354 1 96 28 GLU B C 1
ATOM 3065 O O . GLU B 1 28 ? -23.516 22.172 1.085 1 96 28 GLU B O 1
ATOM 3070 N N . LYS B 1 29 ? -21.453 22.828 0.46 1 96.75 29 LYS B N 1
ATOM 3071 C CA . LYS B 1 29 ? -21.609 22.266 -0.875 1 96.75 29 LYS B CA 1
ATOM 3072 C C . LYS B 1 29 ? -21.797 20.75 -0.811 1 96.75 29 LYS B C 1
ATOM 3074 O O . LYS B 1 29 ? -22.688 20.188 -1.455 1 96.75 29 LYS B O 1
ATOM 3079 N N . LEU B 1 30 ? -20.953 20.094 -0.06 1 96.94 30 LEU B N 1
ATOM 3080 C CA . LEU B 1 30 ? -21.047 18.656 0.079 1 96.94 30 LEU B CA 1
ATOM 3081 C C . LEU B 1 30 ? -22.375 18.25 0.715 1 96.94 30 LEU B C 1
ATOM 3083 O O . LEU B 1 30 ? -23.031 17.312 0.267 1 96.94 30 LEU B O 1
ATOM 3087 N N . GLU B 1 31 ? -22.797 19 1.78 1 94.88 31 GLU B N 1
ATOM 3088 C CA . GLU B 1 31 ? -24.062 18.75 2.453 1 94.88 31 GLU B CA 1
ATOM 3089 C C . GLU B 1 31 ? -25.219 18.797 1.471 1 94.88 31 GLU B C 1
ATOM 3091 O O . GLU B 1 31 ? -26.109 17.938 1.499 1 94.88 31 GLU B O 1
ATOM 3096 N N . SER B 1 32 ? -25.188 19.766 0.664 1 95.56 32 SER B N 1
ATOM 3097 C CA . SER B 1 32 ? -26.25 19.953 -0.308 1 95.56 32 SER B CA 1
ATOM 3098 C C . SER B 1 32 ? -26.281 18.797 -1.314 1 95.56 32 SER B C 1
ATOM 3100 O O . SER B 1 32 ? -27.359 18.391 -1.765 1 95.56 32 SER B O 1
ATOM 3102 N N . LEU B 1 33 ? -25.156 18.297 -1.678 1 96.25 33 LEU B N 1
ATOM 3103 C CA . LEU B 1 33 ? -25.031 17.25 -2.689 1 96.25 33 LEU B CA 1
ATOM 3104 C C . LEU B 1 33 ? -25.562 15.914 -2.16 1 96.25 33 LEU B C 1
ATOM 3106 O O . LEU B 1 33 ? -26.219 15.172 -2.885 1 96.25 33 LEU B O 1
ATOM 3110 N N . VAL B 1 34 ? -25.188 15.602 -0.926 1 93.94 34 VAL B N 1
ATOM 3111 C CA . VAL B 1 34 ? -25.5 14.258 -0.431 1 93.94 34 VAL B CA 1
ATOM 3112 C C . VAL B 1 34 ? -26.703 14.32 0.515 1 93.94 34 VAL B C 1
ATOM 3114 O O . VAL B 1 34 ? -27.172 13.289 0.996 1 93.94 34 VAL B O 1
ATOM 3117 N N . LYS B 1 35 ? -27.453 15.664 0.594 1 77.75 35 LYS B N 1
ATOM 3118 C CA . LYS B 1 35 ? -28.594 15.977 1.435 1 77.75 35 LYS B CA 1
ATOM 3119 C C . LYS B 1 35 ? -28.484 15.305 2.799 1 77.75 35 LYS B C 1
AT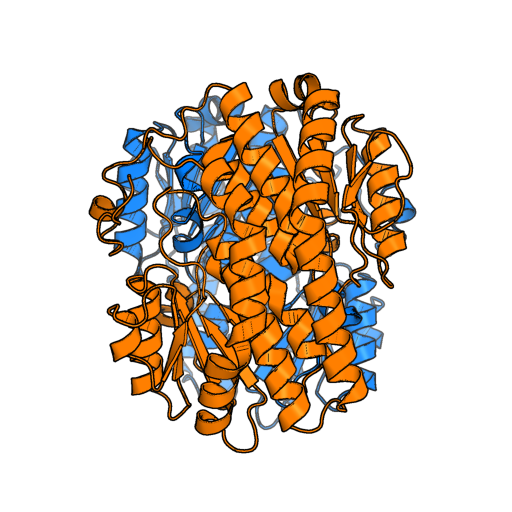OM 3121 O O . LYS B 1 35 ? -27.547 15.57 3.549 1 77.75 35 LYS B O 1
ATOM 3126 N N . ASN B 1 36 ? -29.266 13.992 3.061 1 64.69 36 ASN B N 1
ATOM 3127 C CA . ASN B 1 36 ? -29.344 13.547 4.445 1 64.69 36 ASN B CA 1
ATOM 3128 C C . ASN B 1 36 ? -28.422 12.359 4.707 1 64.69 36 ASN B C 1
ATOM 3130 O O . ASN B 1 36 ? -28.469 11.766 5.785 1 64.69 36 ASN B O 1
ATOM 3134 N N . GLY B 1 37 ? -27.406 12.141 3.623 1 84.5 37 GLY B N 1
ATOM 3135 C CA . GLY B 1 37 ? -26.531 11.109 4.164 1 84.5 37 GLY B CA 1
ATOM 3136 C C . GLY B 1 37 ? -25.781 10.352 3.09 1 84.5 37 GLY B C 1
ATOM 3137 O O . GLY B 1 37 ? -26.266 10.211 1.964 1 84.5 37 GLY B O 1
ATOM 3138 N N . ALA B 1 38 ? -24.516 10.078 3.307 1 93.88 38 ALA B N 1
ATOM 3139 C CA . ALA B 1 38 ? -23.609 9.203 2.559 1 93.88 38 ALA B CA 1
ATOM 3140 C C . ALA B 1 38 ? -22.719 8.414 3.498 1 93.88 38 ALA B C 1
ATOM 3142 O O . ALA B 1 38 ? -22.016 8.992 4.332 1 93.88 38 ALA B O 1
ATOM 3143 N N . LYS B 1 39 ? -22.75 7.121 3.324 1 96 39 LYS B N 1
ATOM 3144 C CA . LYS B 1 39 ? -22.016 6.32 4.297 1 96 39 LYS B CA 1
ATOM 3145 C C . LYS B 1 39 ? -20.797 5.664 3.654 1 96 39 LYS B C 1
ATOM 3147 O O . LYS B 1 39 ? -19.75 5.535 4.289 1 96 39 LYS B O 1
ATOM 3152 N N . GLU B 1 40 ? -20.922 5.215 2.441 1 96.5 40 GLU B N 1
ATOM 3153 C CA . GLU B 1 40 ? -19.844 4.547 1.728 1 96.5 40 GLU B CA 1
ATOM 3154 C C . GLU B 1 40 ? -19.156 5.496 0.749 1 96.5 40 GLU B C 1
ATOM 3156 O O . GLU B 1 40 ? -19.688 5.781 -0.326 1 96.5 40 GLU B O 1
ATOM 3161 N N . TRP B 1 41 ? -17.891 5.949 1.06 1 97.38 41 TRP B N 1
ATOM 3162 C CA . TRP B 1 41 ? -17.141 6.898 0.239 1 97.38 41 TRP B CA 1
ATOM 3163 C C . TRP B 1 41 ? -16 6.199 -0.491 1 97.38 41 TRP B C 1
ATOM 3165 O O . TRP B 1 41 ? -15.305 5.367 0.089 1 97.38 41 TRP B O 1
ATOM 3175 N N . LEU B 1 42 ? -15.844 6.48 -1.736 1 97.75 42 LEU B N 1
ATOM 3176 C CA . LEU B 1 42 ? -14.656 6.129 -2.502 1 97.75 42 LEU B CA 1
ATOM 3177 C C . LEU B 1 42 ? -13.852 7.375 -2.861 1 97.75 42 LEU B C 1
ATOM 3179 O O . LEU B 1 42 ? -14.383 8.305 -3.477 1 97.75 42 LEU B O 1
ATOM 3183 N N . ILE B 1 43 ? -12.609 7.406 -2.449 1 98.69 43 ILE B N 1
ATOM 3184 C CA . ILE B 1 43 ? -11.719 8.5 -2.822 1 98.69 43 ILE B CA 1
ATOM 3185 C C . ILE B 1 43 ? -10.68 8 -3.83 1 98.69 43 ILE B C 1
ATOM 3187 O O . ILE B 1 43 ? -9.992 7.012 -3.578 1 98.69 43 ILE B O 1
ATOM 3191 N N . LEU B 1 44 ? -10.617 8.656 -4.945 1 98.31 44 LEU B N 1
ATOM 3192 C CA . LEU B 1 44 ? -9.68 8.352 -6.02 1 98.31 44 LEU B CA 1
ATOM 3193 C C . LEU B 1 44 ? -8.578 9.406 -6.094 1 98.31 44 LEU B C 1
ATOM 3195 O O . LEU B 1 44 ? -8.859 10.586 -6.324 1 98.31 44 LEU B O 1
ATOM 3199 N N . ALA B 1 45 ? -7.379 9 -5.855 1 97.62 45 ALA B N 1
ATOM 3200 C CA . ALA B 1 45 ? -6.246 9.914 -5.855 1 97.62 45 ALA B CA 1
ATOM 3201 C C . ALA B 1 45 ? -4.938 9.172 -6.113 1 97.62 45 ALA B C 1
ATOM 3203 O O . ALA B 1 45 ? -4.898 7.941 -6.086 1 97.62 45 ALA B O 1
ATOM 3204 N N . THR B 1 46 ? -3.873 9.945 -6.363 1 94.69 46 THR B N 1
ATOM 3205 C CA . THR B 1 46 ? -2.543 9.383 -6.578 1 94.69 46 THR B CA 1
ATOM 3206 C C . THR B 1 46 ? -1.498 10.148 -5.77 1 94.69 46 THR B C 1
ATOM 3208 O O . THR B 1 46 ? -1.739 11.281 -5.344 1 94.69 46 THR B O 1
ATOM 3211 N N . GLY B 1 47 ? -0.392 9.523 -5.469 1 94.81 47 GLY B N 1
ATOM 3212 C CA . GLY B 1 47 ? 0.752 10.18 -4.855 1 94.81 47 GLY B CA 1
ATOM 3213 C C . GLY B 1 47 ? 0.413 10.875 -3.549 1 94.81 47 GLY B C 1
ATOM 3214 O O . GLY B 1 47 ? -0.181 10.266 -2.654 1 94.81 47 GLY B O 1
ATOM 3215 N N . SER B 1 48 ? 0.81 12.141 -3.498 1 96.94 48 SER B N 1
ATOM 3216 C CA . SER B 1 48 ? 0.615 12.906 -2.273 1 96.94 48 SER B CA 1
ATOM 3217 C C . SER B 1 48 ? -0.867 13.086 -1.96 1 96.94 48 SER B C 1
ATOM 3219 O O . SER B 1 48 ? -1.261 13.117 -0.792 1 96.94 48 SER B O 1
ATOM 3221 N N . SER B 1 49 ? -1.682 13.195 -2.986 1 97.75 49 SER B N 1
ATOM 3222 C CA . SER B 1 49 ? -3.119 13.32 -2.768 1 97.75 49 SER B CA 1
ATOM 3223 C C . SER B 1 49 ? -3.693 12.055 -2.131 1 97.75 49 SER B C 1
ATOM 3225 O O . SER B 1 49 ? -4.551 12.133 -1.25 1 97.75 49 SER B O 1
ATOM 3227 N N . LEU B 1 50 ? -3.234 10.938 -2.621 1 98.06 50 LEU B N 1
ATOM 3228 C CA . LEU B 1 50 ? -3.66 9.672 -2.031 1 98.06 50 LEU B CA 1
ATOM 3229 C C . LEU B 1 50 ? -3.215 9.578 -0.576 1 98.06 50 LEU B C 1
ATOM 3231 O O . LEU B 1 50 ? -3.994 9.172 0.289 1 98.06 50 LEU B O 1
ATOM 3235 N N . ASN B 1 51 ? -1.963 9.906 -0.317 1 98.56 51 ASN B N 1
ATOM 3236 C CA . ASN B 1 51 ? -1.442 9.891 1.046 1 98.56 51 ASN B CA 1
ATOM 3237 C C . ASN B 1 51 ? -2.238 10.82 1.961 1 98.56 51 ASN B C 1
ATOM 3239 O O . ASN B 1 51 ? -2.469 10.5 3.127 1 98.56 51 ASN B O 1
ATOM 3243 N N . ALA B 1 52 ? -2.596 11.945 1.418 1 98.88 52 ALA B N 1
ATOM 3244 C CA . ALA B 1 52 ? -3.387 12.898 2.189 1 98.88 52 ALA B CA 1
ATOM 3245 C C . ALA B 1 52 ? -4.758 12.328 2.533 1 98.88 52 ALA B C 1
ATOM 3247 O O . ALA B 1 52 ? -5.238 12.484 3.66 1 98.88 52 ALA B O 1
ATOM 3248 N N . ALA B 1 53 ? -5.375 11.695 1.552 1 98.88 53 ALA B N 1
ATOM 3249 C CA . ALA B 1 53 ? -6.664 11.055 1.795 1 98.88 53 ALA B CA 1
ATOM 3250 C C . ALA B 1 53 ? -6.551 10 2.889 1 98.88 53 ALA B C 1
ATOM 3252 O O . ALA B 1 53 ? -7.395 9.93 3.785 1 98.88 53 ALA B O 1
ATOM 3253 N N . GLN B 1 54 ? -5.492 9.234 2.811 1 98.69 54 GLN B N 1
ATOM 3254 C CA . GLN B 1 54 ? -5.254 8.219 3.836 1 98.69 54 GLN B CA 1
ATOM 3255 C C . GLN B 1 54 ? -5.043 8.867 5.203 1 98.69 54 GLN B C 1
ATOM 3257 O O . GLN B 1 54 ? -5.453 8.312 6.227 1 98.69 54 GLN B O 1
ATOM 3262 N N . SER B 1 55 ? -4.461 9.969 5.234 1 98.88 55 SER B N 1
ATOM 3263 C CA . SER B 1 55 ? -4.148 10.68 6.473 1 98.88 55 SER B CA 1
ATOM 3264 C C . SER B 1 55 ? -5.414 11.242 7.113 1 98.88 55 SER B C 1
ATOM 3266 O O . SER B 1 55 ? -5.457 11.445 8.328 1 98.88 55 SER B O 1
ATOM 3268 N N . ALA B 1 56 ? -6.426 11.508 6.32 1 98.88 56 ALA B N 1
ATOM 3269 C CA . ALA B 1 56 ? -7.656 12.094 6.832 1 98.88 56 ALA B CA 1
ATOM 3270 C C . ALA B 1 56 ? -8.695 11.016 7.137 1 98.88 56 ALA B C 1
ATOM 3272 O O . ALA B 1 56 ? -9.656 11.266 7.871 1 98.88 56 ALA B O 1
ATOM 3273 N N . LYS B 1 57 ? -8.531 9.867 6.566 1 98.69 57 LYS B N 1
ATOM 3274 C CA . LYS B 1 57 ? -9.523 8.797 6.52 1 98.69 57 LYS B CA 1
ATOM 3275 C C . LYS B 1 57 ? -10.016 8.445 7.922 1 98.69 57 LYS B C 1
ATOM 3277 O O . LYS B 1 57 ? -11.211 8.516 8.203 1 98.69 57 LYS B O 1
ATOM 3282 N N . TYR B 1 58 ? -9.062 8.133 8.805 1 98.44 58 TYR B N 1
ATOM 3283 C CA . TYR B 1 58 ? -9.461 7.574 10.094 1 98.44 58 TYR B CA 1
ATOM 3284 C C . TYR B 1 58 ? -10.055 8.648 10.992 1 98.44 58 TYR B C 1
ATOM 3286 O O . TYR B 1 58 ? -10.906 8.359 11.836 1 98.44 58 TYR B O 1
ATOM 3294 N N . TYR B 1 59 ? -9.648 9.891 10.805 1 98.81 59 TYR B N 1
ATOM 3295 C CA . TYR B 1 59 ? -10.305 10.969 11.531 1 98.81 59 TYR B CA 1
ATOM 3296 C C . TYR B 1 59 ? -11.781 11.055 11.164 1 98.81 59 TYR B C 1
ATOM 3298 O O . TYR B 1 59 ? -12.641 11.07 12.047 1 98.81 59 TYR B O 1
ATOM 3306 N N . ILE B 1 60 ? -12.047 11.086 9.867 1 98.56 60 ILE B N 1
ATOM 3307 C CA . ILE B 1 60 ? -13.414 11.227 9.383 1 98.56 60 ILE B CA 1
ATOM 3308 C C . ILE B 1 60 ? -14.242 10.016 9.82 1 98.56 60 ILE B C 1
ATOM 3310 O O . ILE B 1 60 ? -15.352 10.172 10.336 1 98.56 60 ILE B O 1
ATOM 3314 N N . GLU B 1 61 ? -13.695 8.844 9.695 1 98.06 61 GLU B N 1
ATOM 3315 C CA . GLU B 1 61 ? -14.422 7.629 10.047 1 98.06 61 GLU B CA 1
ATOM 3316 C C . GLU B 1 61 ? -14.695 7.562 11.547 1 98.06 61 GLU B C 1
ATOM 3318 O O . GLU B 1 61 ? -15.68 6.961 11.977 1 98.06 61 GLU B O 1
ATOM 3323 N N . ASN B 1 62 ? -13.852 8.164 12.336 1 97.5 62 ASN B N 1
ATOM 3324 C CA . ASN B 1 62 ? -13.992 8.125 13.789 1 97.5 62 ASN B CA 1
ATOM 3325 C C . ASN B 1 62 ? -15.156 8.992 14.258 1 97.5 62 ASN B C 1
ATOM 3327 O O . ASN B 1 62 ? -15.805 8.68 15.258 1 97.5 62 ASN B O 1
ATOM 3331 N N . ILE B 1 63 ? -15.445 10.062 13.555 1 97.75 63 ILE B N 1
ATOM 3332 C CA . ILE B 1 63 ? -16.422 11.016 14.078 1 97.75 63 ILE B CA 1
ATOM 3333 C C . ILE B 1 63 ? -17.719 10.93 13.273 1 97.75 63 ILE B C 1
ATOM 3335 O O . ILE B 1 63 ? -18.766 11.398 13.719 1 97.75 63 ILE B O 1
ATOM 3339 N N . ALA B 1 64 ? -17.625 10.422 12.039 1 96.25 64 ALA B N 1
ATOM 3340 C CA . ALA B 1 64 ? -18.797 10.305 11.172 1 96.25 64 ALA B CA 1
ATOM 3341 C C . ALA B 1 64 ? -19.156 8.836 10.938 1 96.25 64 ALA B C 1
ATOM 3343 O O . ALA B 1 64 ? -18.312 7.949 11.125 1 96.25 64 ALA B O 1
ATOM 3344 N N . ASP B 1 65 ? -20.391 8.586 10.641 1 95.06 65 ASP B N 1
ATOM 3345 C CA . ASP B 1 65 ? -20.828 7.242 10.25 1 95.06 65 ASP B CA 1
ATOM 3346 C C . ASP B 1 65 ? -20.562 6.992 8.766 1 95.06 65 ASP B C 1
ATOM 3348 O O . ASP B 1 65 ? -21.5 6.832 7.984 1 95.06 65 ASP B O 1
ATOM 3352 N N . VAL B 1 66 ? -19.25 6.953 8.414 1 96.31 66 VAL B N 1
ATOM 3353 C CA . VAL B 1 66 ? -18.844 6.762 7.031 1 96.31 66 VAL B CA 1
ATOM 3354 C C . VAL B 1 66 ? -17.719 5.727 6.961 1 96.31 66 VAL B C 1
ATOM 3356 O O . VAL B 1 66 ? -17.016 5.488 7.949 1 96.31 66 VAL B O 1
ATOM 3359 N N . ARG B 1 67 ? -17.625 5.02 5.914 1 96.31 67 ARG B N 1
ATOM 3360 C CA . ARG B 1 67 ? -16.5 4.176 5.516 1 96.31 67 ARG B CA 1
ATOM 3361 C C . ARG B 1 67 ? -15.828 4.711 4.254 1 96.31 67 ARG B C 1
ATOM 3363 O O . ARG B 1 67 ? -16.5 5.004 3.266 1 96.31 67 ARG B O 1
ATOM 3370 N N . ILE B 1 68 ? -14.555 4.848 4.328 1 97.56 68 ILE B N 1
ATOM 3371 C CA . ILE B 1 68 ? -13.828 5.465 3.221 1 97.56 68 ILE B CA 1
ATOM 3372 C C . ILE B 1 68 ? -12.867 4.453 2.605 1 97.56 68 ILE B C 1
ATOM 3374 O O . ILE B 1 68 ? -12.055 3.85 3.312 1 97.56 68 ILE B O 1
ATOM 3378 N N . THR B 1 69 ? -12.984 4.195 1.365 1 96.56 69 THR B N 1
ATOM 3379 C CA . THR B 1 69 ? -12 3.467 0.578 1 96.56 69 THR B CA 1
ATOM 3380 C C . THR B 1 69 ? -11.164 4.426 -0.27 1 96.56 69 THR B C 1
ATOM 3382 O O . THR B 1 69 ? -11.719 5.305 -0.939 1 96.56 69 THR B O 1
ATOM 3385 N N . VAL B 1 70 ? -9.875 4.332 -0.198 1 97.5 70 VAL B N 1
ATOM 3386 C CA . VAL B 1 70 ? -8.969 5.152 -1.001 1 97.5 70 VAL B CA 1
ATOM 3387 C C . VAL B 1 70 ? -8.281 4.285 -2.055 1 97.5 70 VAL B C 1
ATOM 3389 O O . VAL B 1 70 ? -7.688 3.256 -1.728 1 97.5 70 VAL B O 1
ATOM 3392 N N . GLU B 1 71 ? -8.352 4.695 -3.309 1 96.44 71 GLU B N 1
ATOM 3393 C CA . GLU B 1 71 ? -7.801 3.889 -4.391 1 96.44 71 GLU B CA 1
ATOM 3394 C C . GLU B 1 71 ? -7.102 4.762 -5.43 1 96.44 71 GLU B C 1
ATOM 3396 O O . GLU B 1 71 ? -7.438 5.938 -5.586 1 96.44 71 GLU B O 1
ATOM 3401 N N . GLU B 1 72 ? -6.168 4.133 -6.098 1 96.25 72 GLU B N 1
ATOM 3402 C CA . GLU B 1 72 ? -5.551 4.762 -7.262 1 96.25 72 GLU B CA 1
ATOM 3403 C C . GLU B 1 72 ? -6.504 4.766 -8.453 1 96.25 72 GLU B C 1
ATOM 3405 O O . GLU B 1 72 ? -7.016 3.717 -8.852 1 96.25 72 GLU B O 1
ATOM 3410 N N . PRO B 1 73 ? -6.629 5.926 -9.094 1 96.62 73 PRO B N 1
ATOM 3411 C CA . PRO B 1 73 ? -7.57 6.012 -10.211 1 96.62 73 PRO B CA 1
ATOM 3412 C C . PRO B 1 73 ? -7.211 5.074 -11.359 1 96.62 73 PRO B C 1
ATOM 3414 O O . PRO B 1 73 ? -8.102 4.539 -12.031 1 96.62 73 PRO B O 1
ATOM 3417 N N . PHE B 1 74 ? -5.965 4.871 -11.586 1 93.19 74 PHE B N 1
ATOM 3418 C CA . PHE B 1 74 ? -5.5 3.988 -12.648 1 93.19 74 PHE B CA 1
ATOM 3419 C C . PHE B 1 74 ? -6.012 2.568 -12.43 1 93.19 74 PHE B C 1
ATOM 3421 O O . PHE B 1 74 ? -6.523 1.94 -13.359 1 93.19 74 PHE B O 1
ATOM 3428 N N . ASN B 1 75 ? -5.891 2.041 -11.227 1 93.81 75 ASN B N 1
ATOM 3429 C CA . ASN B 1 75 ? -6.383 0.707 -10.898 1 93.81 75 ASN B CA 1
ATOM 3430 C C . ASN B 1 75 ? -7.906 0.64 -10.969 1 93.81 75 ASN B C 1
ATOM 3432 O O . ASN B 1 75 ? -8.469 -0.375 -11.383 1 93.81 75 ASN B O 1
ATOM 3436 N N . HIS B 1 76 ? -8.484 1.675 -10.531 1 93.12 76 HIS B N 1
ATOM 3437 C CA . HIS B 1 76 ? -9.938 1.752 -10.625 1 93.12 76 HIS B CA 1
ATOM 3438 C C . HIS B 1 76 ? -10.398 1.667 -12.078 1 93.12 76 HIS B C 1
ATOM 3440 O O . HIS B 1 76 ? -11.391 0.996 -12.383 1 93.12 76 HIS B O 1
ATOM 3446 N N . LEU B 1 77 ? -9.688 2.375 -12.922 1 93.38 77 LEU B N 1
ATOM 3447 C CA . LEU B 1 77 ? -10.039 2.482 -14.328 1 93.38 77 LEU B CA 1
ATOM 3448 C C . LEU B 1 77 ? -9.891 1.14 -15.031 1 93.38 77 LEU B C 1
ATOM 3450 O O . LEU B 1 77 ? -10.734 0.759 -15.852 1 93.38 77 LEU B O 1
ATOM 3454 N N . TYR B 1 78 ? -8.914 0.377 -14.641 1 94.25 78 TYR B N 1
ATOM 3455 C CA . TYR B 1 78 ? -8.562 -0.75 -15.5 1 94.25 78 TYR B CA 1
ATOM 3456 C C . TYR B 1 78 ? -8.891 -2.074 -14.82 1 94.25 78 TYR B C 1
ATOM 3458 O O . TYR B 1 78 ? -9.094 -3.09 -15.492 1 94.25 78 TYR B O 1
ATOM 3466 N N . TYR B 1 79 ? -9.047 -2.059 -13.492 1 95.25 79 TYR B N 1
ATOM 3467 C CA . TYR B 1 79 ? -9.062 -3.383 -12.883 1 95.25 79 TYR B CA 1
ATOM 3468 C C . TYR B 1 79 ? -10.148 -3.482 -11.82 1 95.25 79 TYR B C 1
ATOM 3470 O O . TYR B 1 79 ? -10.633 -4.578 -11.516 1 95.25 79 TYR B O 1
ATOM 3478 N N . GLU B 1 80 ? -10.57 -2.34 -11.297 1 93.56 80 GLU B N 1
ATOM 3479 C CA . GLU B 1 80 ? -11.5 -2.408 -10.172 1 93.56 80 GLU B CA 1
ATOM 3480 C C . GLU B 1 80 ? -12.953 -2.389 -10.656 1 93.56 80 GLU B C 1
ATOM 3482 O O . GLU B 1 80 ? -13.266 -1.778 -11.68 1 93.56 80 GLU B O 1
ATOM 3487 N N . LYS B 1 81 ? -13.773 -3.094 -9.875 1 90.69 81 LYS B N 1
ATOM 3488 C CA . LYS B 1 81 ? -15.219 -3 -10.062 1 90.69 81 LYS B CA 1
ATOM 3489 C C . LYS B 1 81 ? -15.828 -1.951 -9.141 1 90.69 81 LYS B C 1
ATOM 3491 O O . LYS B 1 81 ? -15.43 -1.826 -7.98 1 90.69 81 LYS B O 1
ATOM 3496 N N . LEU B 1 82 ? -16.703 -1.212 -9.688 1 91.25 82 LEU B N 1
ATOM 3497 C CA . LEU B 1 82 ? -17.422 -0.231 -8.867 1 91.25 82 LEU B CA 1
ATOM 3498 C C . LEU B 1 82 ? -18.438 -0.911 -7.973 1 91.25 82 LEU B C 1
ATOM 3500 O O . LEU B 1 82 ? -19.266 -1.698 -8.445 1 91.25 82 LEU B O 1
ATOM 3504 N N . SER B 1 83 ? -18.375 -0.608 -6.711 1 92.69 83 SER B N 1
ATOM 3505 C CA . SER B 1 83 ? -19.359 -1.16 -5.785 1 92.69 83 SER B CA 1
ATOM 3506 C C . SER B 1 83 ? -20.734 -0.526 -5.988 1 92.69 83 SER B C 1
ATOM 3508 O O . SER B 1 83 ? -20.828 0.689 -6.172 1 92.69 83 SER B O 1
ATOM 3510 N N . ASN B 1 84 ? -21.781 -1.353 -5.883 1 92.5 84 ASN B N 1
ATOM 3511 C CA . ASN B 1 84 ? -23.141 -0.839 -5.961 1 92.5 84 ASN B CA 1
ATOM 3512 C C . ASN B 1 84 ? -23.578 -0.201 -4.648 1 92.5 84 ASN B C 1
ATOM 3514 O O . ASN B 1 84 ? -24.672 0.35 -4.555 1 92.5 84 ASN B O 1
ATOM 3518 N N . HIS B 1 85 ? -22.672 -0.193 -3.703 1 94.12 85 HIS B N 1
ATOM 3519 C CA . HIS B 1 85 ? -23.031 0.306 -2.381 1 94.12 85 HIS B CA 1
ATOM 3520 C C . HIS B 1 85 ? -22.438 1.689 -2.135 1 94.12 85 HIS B C 1
ATOM 3522 O O . HIS B 1 85 ? -22.625 2.271 -1.064 1 94.12 85 HIS B O 1
ATOM 3528 N N . LEU B 1 86 ? -21.812 2.24 -3.152 1 94.94 86 LEU B N 1
ATOM 3529 C CA . LEU B 1 86 ? -21.188 3.555 -3.012 1 94.94 86 LEU B CA 1
ATOM 3530 C C . LEU B 1 86 ? -22.25 4.645 -2.883 1 94.94 86 LEU B C 1
ATOM 3532 O O . LEU B 1 86 ? -23.266 4.605 -3.568 1 94.94 86 LEU B O 1
ATOM 3536 N N . ASP B 1 87 ? -21.938 5.562 -2.004 1 96.56 87 ASP B N 1
ATOM 3537 C CA . ASP B 1 87 ? -22.844 6.691 -1.812 1 96.56 87 ASP B CA 1
ATOM 3538 C C . ASP B 1 87 ? -22.203 7.996 -2.289 1 96.56 87 ASP B C 1
ATOM 3540 O O . ASP B 1 87 ? -22.891 8.992 -2.504 1 96.56 87 ASP B O 1
ATOM 3544 N N . LEU B 1 88 ? -20.891 7.992 -2.438 1 97.62 88 LEU B N 1
ATOM 3545 C CA . LEU B 1 88 ? -20.156 9.203 -2.779 1 97.62 88 LEU B CA 1
ATOM 3546 C C . LEU B 1 88 ? -18.781 8.852 -3.359 1 97.62 88 LEU B C 1
ATOM 3548 O O . LEU B 1 88 ? -18.094 7.965 -2.852 1 97.62 88 LEU B O 1
ATOM 3552 N N . VAL B 1 89 ? -18.391 9.484 -4.426 1 98.06 89 VAL B N 1
ATOM 3553 C CA . VAL B 1 89 ? -17.062 9.359 -4.988 1 98.06 89 VAL B CA 1
ATOM 3554 C C . VAL B 1 89 ? -16.375 10.719 -5.008 1 98.06 89 VAL B C 1
ATOM 3556 O O . VAL B 1 89 ? -16.953 11.711 -5.445 1 98.06 89 VAL B O 1
ATOM 3559 N N . ILE B 1 90 ? -15.141 10.797 -4.488 1 98.69 90 ILE B N 1
ATOM 3560 C CA . ILE B 1 90 ? -14.336 12.016 -4.48 1 98.69 90 ILE B CA 1
ATOM 3561 C C . ILE B 1 90 ? -13.047 11.789 -5.27 1 98.69 90 ILE B C 1
ATOM 3563 O O . ILE B 1 90 ? -12.297 10.852 -4.988 1 98.69 90 ILE B O 1
ATOM 3567 N N . GLY B 1 91 ? -12.828 12.555 -6.305 1 98.69 91 GLY B N 1
ATOM 3568 C CA . GLY B 1 91 ? -11.547 12.586 -6.988 1 98.69 91 GLY B CA 1
ATOM 3569 C C . GLY B 1 91 ? -10.672 13.742 -6.555 1 98.69 91 GLY B C 1
ATOM 3570 O O . GLY B 1 91 ? -11.125 14.883 -6.496 1 98.69 91 GLY B O 1
ATOM 3571 N N . ILE B 1 92 ? -9.383 13.477 -6.199 1 98.69 92 ILE B N 1
ATOM 3572 C CA . ILE B 1 92 ? -8.484 14.531 -5.738 1 98.69 92 ILE B CA 1
ATOM 3573 C C . ILE B 1 92 ? -7.359 14.727 -6.75 1 98.69 92 ILE B C 1
ATOM 3575 O O . ILE B 1 92 ? -6.656 13.773 -7.094 1 98.69 92 ILE B O 1
ATOM 3579 N N . SER B 1 93 ? -7.156 15.852 -7.203 1 96.44 93 SER B N 1
ATOM 3580 C CA . SER B 1 93 ? -6.031 16.312 -8.008 1 96.44 93 SER B CA 1
ATOM 3581 C C . SER B 1 93 ? -5.684 17.766 -7.695 1 96.44 93 SER B C 1
ATOM 3583 O O . SER B 1 93 ? -6.445 18.672 -8.023 1 96.44 93 SER B O 1
ATOM 3585 N N . GLN B 1 94 ? -4.562 17.922 -7.082 1 94.94 94 GLN B N 1
ATOM 3586 C CA . GLN B 1 94 ? -4.211 19.297 -6.695 1 94.94 94 GLN B CA 1
ATOM 3587 C C . GLN B 1 94 ? -4.199 20.219 -7.906 1 94.94 94 GLN B C 1
ATOM 3589 O O . GLN B 1 94 ? -4.719 21.344 -7.844 1 94.94 94 GLN B O 1
ATOM 3594 N N . SER B 1 95 ? -3.623 19.766 -9 1 91.56 95 SER B N 1
ATOM 3595 C CA . SER B 1 95 ? -3.555 20.594 -10.203 1 91.56 95 SER B CA 1
ATOM 3596 C C . SER B 1 95 ? -4.906 20.656 -10.906 1 91.56 95 SER B C 1
ATOM 3598 O O . SER B 1 95 ? -5.148 21.547 -11.719 1 91.56 95 SER B O 1
ATOM 3600 N N . GLY B 1 96 ? -5.668 19.656 -10.711 1 94.38 96 GLY B N 1
ATOM 3601 C CA . GLY B 1 96 ? -6.941 19.516 -11.398 1 94.38 96 GLY B CA 1
ATOM 3602 C C . GLY B 1 96 ? -6.797 18.984 -12.812 1 94.38 96 GLY B C 1
ATOM 3603 O O . GLY B 1 96 ? -7.75 19.016 -13.594 1 94.38 96 GLY B O 1
ATOM 3604 N N . GLN B 1 97 ? -5.582 18.406 -13.07 1 91.62 97 GLN B N 1
ATOM 3605 C CA . GLN B 1 97 ? -5.312 18.016 -14.453 1 91.62 97 GLN B CA 1
ATOM 3606 C C . GLN B 1 97 ? -4.855 16.562 -14.539 1 91.62 97 GLN B C 1
ATOM 3608 O O . GLN B 1 97 ? -4.438 16.094 -15.602 1 91.62 97 GLN B O 1
ATOM 3613 N N . SER B 1 98 ? -4.887 15.852 -13.43 1 91 98 SER B N 1
ATOM 3614 C CA . SER B 1 98 ? -4.48 14.453 -13.445 1 91 98 SER B CA 1
ATOM 3615 C C . SER B 1 98 ? -5.352 13.633 -14.391 1 91 98 SER B C 1
ATOM 3617 O O . SER B 1 98 ? -6.527 13.398 -14.109 1 91 98 SER B O 1
ATOM 3619 N N . THR B 1 99 ? -4.77 13.141 -15.445 1 90.38 99 THR B N 1
ATOM 3620 C CA . THR B 1 99 ? -5.508 12.43 -16.484 1 90.38 99 THR B CA 1
ATOM 3621 C C . THR B 1 99 ? -6.148 11.164 -15.93 1 90.38 99 THR B C 1
ATOM 3623 O O . THR B 1 99 ? -7.297 10.844 -16.25 1 90.38 99 THR B O 1
ATOM 3626 N N . SER B 1 100 ? -5.402 10.477 -15.133 1 91.81 100 SER B N 1
ATOM 3627 C CA . SER B 1 100 ? -5.926 9.234 -14.57 1 91.81 100 SER B CA 1
ATOM 3628 C C . SER B 1 100 ? -7.129 9.5 -13.672 1 91.81 100 SER B C 1
ATOM 3630 O O . SER B 1 100 ? -8.109 8.758 -13.711 1 91.81 100 SER B O 1
ATOM 3632 N N . THR B 1 101 ? -7.047 10.539 -12.867 1 95.88 101 THR B N 1
ATOM 3633 C CA . THR B 1 101 ? -8.148 10.875 -11.969 1 95.88 101 THR B CA 1
ATOM 3634 C C . THR B 1 101 ? -9.375 11.328 -12.758 1 95.88 101 THR B C 1
ATOM 3636 O O . THR B 1 101 ? -10.492 10.891 -12.477 1 95.88 101 THR B O 1
ATOM 3639 N N . ILE B 1 102 ? -9.117 12.109 -13.742 1 96.62 102 ILE B N 1
ATOM 3640 C CA . ILE B 1 102 ? -10.203 12.625 -14.578 1 96.62 102 ILE B CA 1
ATOM 3641 C C . ILE B 1 102 ? -10.891 11.469 -15.305 1 96.62 102 ILE B C 1
ATOM 3643 O O . ILE B 1 102 ? -12.117 11.352 -15.281 1 96.62 102 ILE B O 1
ATOM 3647 N N . SER B 1 103 ? -10.125 10.602 -15.891 1 95.75 103 SER B N 1
ATOM 3648 C CA . SER B 1 103 ? -10.68 9.453 -16.609 1 95.75 103 SER B CA 1
ATOM 3649 C C . SER B 1 103 ? -11.484 8.562 -15.664 1 95.75 103 SER B C 1
ATOM 3651 O O . SER B 1 103 ? -12.523 8.031 -16.047 1 95.75 103 SER B O 1
ATOM 3653 N N . ALA B 1 104 ? -10.984 8.383 -14.469 1 96.62 104 ALA B N 1
ATOM 3654 C CA . ALA B 1 104 ? -11.68 7.555 -13.492 1 96.62 104 ALA B CA 1
ATOM 3655 C C . ALA B 1 104 ? -13.016 8.18 -13.094 1 96.62 104 ALA B C 1
ATOM 3657 O O . ALA B 1 104 ? -14.023 7.484 -12.977 1 96.62 104 ALA B O 1
ATOM 3658 N N . LEU B 1 105 ? -13.031 9.477 -12.875 1 97.38 105 LEU B N 1
ATOM 3659 C CA . LEU B 1 105 ? -14.281 10.156 -12.539 1 97.38 105 LEU B CA 1
ATOM 3660 C C . LEU B 1 105 ? -15.273 10.055 -13.695 1 97.38 105 LEU B C 1
ATOM 3662 O O . LEU B 1 105 ? -16.469 9.852 -13.469 1 97.38 105 LEU B O 1
ATOM 3666 N N . GLU B 1 106 ? -14.758 10.234 -14.867 1 96.75 106 GLU B N 1
ATOM 3667 C CA . GLU B 1 106 ? -15.609 10.086 -16.047 1 96.75 106 GLU B CA 1
ATOM 3668 C C . GLU B 1 106 ? -16.266 8.711 -16.094 1 96.75 106 GLU B C 1
ATOM 3670 O O . GLU B 1 106 ? -17.453 8.594 -16.375 1 96.75 106 GLU B O 1
ATOM 3675 N N . ARG B 1 107 ? -15.492 7.73 -15.812 1 96.12 107 ARG B N 1
ATOM 3676 C CA . ARG B 1 107 ? -16.016 6.367 -15.781 1 96.12 107 ARG B CA 1
ATOM 3677 C C . ARG B 1 107 ? -17.125 6.23 -14.734 1 96.12 107 ARG B C 1
ATOM 3679 O O . ARG B 1 107 ? -18.172 5.637 -15 1 96.12 107 ARG B O 1
ATOM 3686 N N . VAL B 1 108 ? -16.859 6.758 -13.562 1 96.38 108 VAL B N 1
ATOM 3687 C CA . VAL B 1 108 ? -17.844 6.668 -12.477 1 96.38 108 VAL B CA 1
ATOM 3688 C C . VAL B 1 108 ? -19.156 7.312 -12.914 1 96.38 108 VAL B C 1
ATOM 3690 O O . VAL B 1 108 ? -20.219 6.727 -12.742 1 96.38 108 VAL B O 1
ATOM 3693 N N . LYS B 1 109 ? -19.078 8.406 -13.508 1 94.94 109 LYS B N 1
ATOM 3694 C CA . LYS B 1 109 ? -20.266 9.133 -13.945 1 94.94 109 LYS B CA 1
ATOM 3695 C C . LYS B 1 109 ? -21.031 8.336 -14.992 1 94.94 109 LYS B C 1
ATOM 3697 O O . LYS B 1 109 ? -22.266 8.391 -15.031 1 94.94 109 LYS B O 1
ATOM 3702 N N . LYS B 1 110 ? -20.344 7.652 -15.766 1 93.94 110 LYS B N 1
ATOM 3703 C CA . LYS B 1 110 ? -20.969 6.875 -16.828 1 93.94 110 LYS B CA 1
ATOM 3704 C C . LYS B 1 110 ? -21.578 5.59 -16.297 1 93.94 110 LYS B C 1
ATOM 3706 O O . LYS B 1 110 ? -22.641 5.164 -16.75 1 93.94 110 LYS B O 1
ATOM 3711 N N . GLU B 1 111 ? -21 5.02 -15.305 1 93.12 111 GLU B N 1
ATOM 3712 C CA . GLU B 1 111 ? -21.344 3.652 -14.93 1 93.12 111 GLU B CA 1
ATOM 3713 C C . GLU B 1 111 ? -22.219 3.629 -13.688 1 93.12 111 GLU B C 1
ATOM 3715 O O . GLU B 1 111 ? -22.859 2.615 -13.391 1 93.12 111 GLU B O 1
ATOM 3720 N N . ALA B 1 112 ? -22.188 4.668 -12.945 1 91.38 112 ALA B N 1
ATOM 3721 C CA . ALA B 1 112 ? -22.906 4.648 -11.672 1 91.38 112 ALA B CA 1
ATOM 3722 C C . ALA B 1 112 ? -23.688 5.941 -11.461 1 91.38 112 ALA B C 1
ATOM 3724 O O . ALA B 1 112 ? -23.312 6.996 -11.969 1 91.38 112 ALA B O 1
ATOM 3725 N N . SER B 1 113 ? -24.828 5.793 -10.758 1 91.69 113 SER B N 1
ATOM 3726 C CA . SER B 1 113 ? -25.594 6.957 -10.328 1 91.69 113 SER B CA 1
ATOM 3727 C C . SER B 1 113 ? -25.25 7.348 -8.898 1 91.69 113 SER B C 1
ATOM 3729 O O . SER B 1 113 ? -26.062 7.148 -7.984 1 91.69 113 SER B O 1
ATOM 3731 N N . VAL B 1 114 ? -24.125 7.852 -8.672 1 95.31 114 VAL B N 1
ATOM 3732 C CA . VAL B 1 114 ? -23.625 8.273 -7.367 1 95.31 114 VAL B CA 1
ATOM 3733 C C . VAL B 1 114 ? -23.062 9.688 -7.457 1 95.31 114 VAL B C 1
ATOM 3735 O O . VAL B 1 114 ? -22.5 10.07 -8.484 1 95.31 114 VAL B O 1
ATOM 3738 N N . PRO B 1 115 ? -23.297 10.508 -6.434 1 96.94 115 PRO B N 1
ATOM 3739 C CA . PRO B 1 115 ? -22.672 11.836 -6.441 1 96.94 115 PRO B CA 1
ATOM 3740 C C . PRO B 1 115 ? -21.156 11.789 -6.598 1 96.94 115 PRO B C 1
ATOM 3742 O O . PRO B 1 115 ? -20.5 10.938 -5.992 1 96.94 115 PRO B O 1
ATOM 3745 N N . VAL B 1 116 ? -20.625 12.672 -7.43 1 97.88 116 VAL B N 1
ATOM 3746 C CA . VAL B 1 116 ? -19.203 12.742 -7.711 1 97.88 116 VAL B CA 1
ATOM 3747 C C . VAL B 1 116 ? -18.672 14.125 -7.352 1 97.88 116 VAL B C 1
ATOM 3749 O O . VAL B 1 116 ? -19.203 15.141 -7.793 1 97.88 116 VAL B O 1
ATOM 3752 N N . VAL B 1 117 ? -17.578 14.172 -6.562 1 98.44 117 VAL B N 1
ATOM 3753 C CA . VAL B 1 117 ? -16.969 15.414 -6.098 1 98.44 117 VAL B CA 1
ATOM 3754 C C . VAL B 1 117 ? -15.539 15.508 -6.598 1 98.44 117 VAL B C 1
ATOM 3756 O O . VAL B 1 117 ? -14.805 14.516 -6.582 1 98.44 117 VAL B O 1
ATOM 3759 N N . ALA B 1 118 ? -15.133 16.672 -7.098 1 98.62 118 ALA B N 1
ATOM 3760 C CA . ALA B 1 118 ? -13.727 16.969 -7.359 1 98.62 118 ALA B CA 1
ATOM 3761 C C . ALA B 1 118 ? -13.133 17.828 -6.258 1 98.62 118 ALA B C 1
ATOM 3763 O O . ALA B 1 118 ? -13.766 18.797 -5.812 1 98.62 118 ALA B O 1
ATOM 3764 N N . LEU B 1 119 ? -12.031 17.484 -5.746 1 98.69 119 LEU B N 1
ATOM 3765 C CA . LEU B 1 119 ? -11.242 18.281 -4.812 1 98.69 119 LEU B CA 1
ATOM 3766 C C . LEU B 1 119 ? -9.93 18.734 -5.457 1 98.69 119 LEU B C 1
ATOM 3768 O O . LEU B 1 119 ? -9.102 17.891 -5.824 1 98.69 119 LEU B O 1
ATOM 3772 N N . THR B 1 120 ? -9.711 20.047 -5.594 1 98.12 120 THR B N 1
ATOM 3773 C CA . THR B 1 120 ? -8.578 20.562 -6.344 1 98.12 120 THR B CA 1
ATOM 3774 C C . THR B 1 120 ? -8.195 21.953 -5.836 1 98.12 120 THR B C 1
ATOM 3776 O O . THR B 1 120 ? -8.969 22.609 -5.133 1 98.12 120 THR B O 1
ATOM 3779 N N . SER B 1 121 ? -6.902 22.344 -6.129 1 97 121 SER B N 1
ATOM 3780 C CA . SER B 1 121 ? -6.469 23.688 -5.77 1 97 121 SER B CA 1
ATOM 3781 C C . SER B 1 121 ? -6.926 24.719 -6.801 1 97 121 SER B C 1
ATOM 3783 O O . SER B 1 121 ? -6.914 25.922 -6.535 1 97 121 SER B O 1
ATOM 3785 N N . ASP B 1 122 ? -7.297 24.266 -7.961 1 95.81 122 ASP B N 1
ATOM 3786 C CA . ASP B 1 122 ? -7.824 25.094 -9.031 1 95.81 122 ASP B CA 1
ATOM 3787 C C . ASP B 1 122 ? -9.219 24.641 -9.453 1 95.81 122 ASP B C 1
ATOM 3789 O O . ASP B 1 122 ? -9.359 23.797 -10.344 1 95.81 122 ASP B O 1
ATOM 3793 N N . VAL B 1 123 ? -10.227 25.328 -8.977 1 96.12 123 VAL B N 1
ATOM 3794 C CA . VAL B 1 123 ? -11.609 24.875 -9.125 1 96.12 123 VAL B CA 1
ATOM 3795 C C . VAL B 1 123 ? -12.078 25.109 -10.555 1 96.12 123 VAL B C 1
ATOM 3797 O O . VAL B 1 123 ? -13.164 24.656 -10.938 1 96.12 123 VAL B O 1
ATOM 3800 N N . THR B 1 124 ? -11.266 25.734 -11.352 1 95.25 124 THR B N 1
ATOM 3801 C CA . THR B 1 124 ? -11.617 25.969 -12.75 1 95.25 124 THR B CA 1
ATOM 3802 C C . THR B 1 124 ? -10.914 24.969 -13.664 1 95.25 124 THR B C 1
ATOM 3804 O O . THR B 1 124 ? -11.086 25.016 -14.891 1 95.25 124 THR B O 1
ATOM 3807 N N . SER B 1 125 ? -10.141 24.156 -13.07 1 95 125 SER B N 1
ATOM 3808 C CA . SER B 1 125 ? -9.367 23.203 -13.852 1 95 125 SER B CA 1
ATOM 3809 C C . SER B 1 125 ? -10.258 22.125 -14.453 1 95 125 SER B C 1
ATOM 3811 O O . SER B 1 125 ? -11.453 22.062 -14.164 1 95 125 SER B O 1
ATOM 3813 N N . GLU B 1 126 ? -9.695 21.25 -15.289 1 95.25 126 GLU B N 1
ATOM 3814 C CA . GLU B 1 126 ? -10.391 20.266 -16.109 1 95.25 126 GLU B CA 1
ATOM 3815 C C . GLU B 1 126 ? -11.195 19.297 -15.234 1 95.25 126 GLU B C 1
ATOM 3817 O O . GLU B 1 126 ? -12.289 18.891 -15.617 1 95.25 126 GLU B O 1
ATOM 3822 N N . ILE B 1 127 ? -10.75 18.938 -14.07 1 97 127 ILE B N 1
ATOM 3823 C CA . ILE B 1 127 ? -11.375 17.922 -13.234 1 97 127 ILE B CA 1
ATOM 3824 C C . ILE B 1 127 ? -12.773 18.375 -12.828 1 97 127 ILE B C 1
ATOM 3826 O O . ILE B 1 127 ? -13.648 17.547 -12.57 1 97 127 ILE B O 1
ATOM 3830 N N . ALA B 1 128 ? -13.016 19.641 -12.789 1 96.94 128 ALA B N 1
ATOM 3831 C CA . ALA B 1 128 ? -14.297 20.203 -12.383 1 96.94 128 ALA B CA 1
ATOM 3832 C C . ALA B 1 128 ? -15.406 19.797 -13.352 1 96.94 128 ALA B C 1
ATOM 3834 O O . ALA B 1 128 ? -16.562 19.672 -12.961 1 96.94 128 ALA B O 1
ATOM 3835 N N . GLU B 1 129 ? -15.078 19.547 -14.578 1 96.69 129 GLU B N 1
ATOM 3836 C CA . GLU B 1 129 ? -16.047 19.188 -15.609 1 96.69 129 GLU B CA 1
ATOM 3837 C C . GLU B 1 129 ? -16.594 17.781 -15.398 1 96.69 129 GLU B C 1
ATOM 3839 O O . GLU B 1 129 ? -17.641 17.438 -15.945 1 96.69 129 GLU B O 1
ATOM 3844 N N . PHE B 1 130 ? -15.969 17.062 -14.617 1 96.56 130 PHE B N 1
ATOM 3845 C CA . PHE B 1 130 ? -16.344 15.656 -14.469 1 96.56 130 PHE B CA 1
ATOM 3846 C C . PHE B 1 130 ? -16.891 15.383 -13.07 1 96.56 130 PHE B C 1
ATOM 3848 O O . PHE B 1 130 ? -16.906 14.234 -12.617 1 96.56 130 PHE B O 1
ATOM 3855 N N . ALA B 1 131 ? -17.281 16.391 -12.352 1 97.69 131 ALA B N 1
ATOM 3856 C CA . ALA B 1 131 ? -17.828 16.266 -11 1 97.69 131 ALA B CA 1
ATOM 3857 C C . ALA B 1 131 ? -19.141 17.031 -10.867 1 97.69 131 ALA B C 1
ATOM 3859 O O . ALA B 1 131 ? -19.422 17.953 -11.648 1 97.69 131 ALA B O 1
ATOM 3860 N N . ASP B 1 132 ? -19.953 16.625 -9.945 1 97.75 132 ASP B N 1
ATOM 3861 C CA . ASP B 1 132 ? -21.203 17.344 -9.656 1 97.75 132 ASP B CA 1
ATOM 3862 C C . ASP B 1 132 ? -20.906 18.656 -8.922 1 97.75 132 ASP B C 1
ATOM 3864 O O . ASP B 1 132 ? -21.609 19.656 -9.133 1 97.75 132 ASP B O 1
ATOM 3868 N N . ILE B 1 133 ? -19.938 18.625 -8.062 1 97.88 133 ILE B N 1
ATOM 3869 C CA . ILE B 1 133 ? -19.438 19.828 -7.406 1 97.88 133 ILE B CA 1
ATOM 3870 C C . ILE B 1 133 ? -17.922 19.766 -7.316 1 97.88 133 ILE B C 1
ATOM 3872 O O . ILE B 1 133 ? -17.312 18.703 -7.441 1 97.88 133 ILE B O 1
ATOM 3876 N N . THR B 1 134 ? -17.359 20.922 -7.137 1 98.44 134 THR B N 1
ATOM 3877 C CA . THR B 1 134 ? -15.922 21.047 -6.953 1 98.44 134 THR B CA 1
ATOM 3878 C C . THR B 1 134 ? -15.602 21.766 -5.641 1 98.44 134 THR B C 1
ATOM 3880 O O . THR B 1 134 ? -16.172 22.812 -5.344 1 98.44 134 THR B O 1
ATOM 3883 N N . LEU B 1 135 ? -14.758 21.141 -4.859 1 98.62 135 LEU B N 1
ATOM 3884 C CA . LEU B 1 135 ? -14.297 21.719 -3.6 1 98.62 135 LEU B CA 1
ATOM 3885 C C . LEU B 1 135 ? -12.867 22.219 -3.729 1 98.62 135 LEU B C 1
ATOM 3887 O O . LEU B 1 135 ? -12.039 21.609 -4.41 1 98.62 135 LEU B O 1
ATOM 3891 N N . ASP B 1 136 ? -12.609 23.312 -3.033 1 98.56 136 ASP B N 1
ATOM 3892 C CA . ASP B 1 136 ? -11.289 23.938 -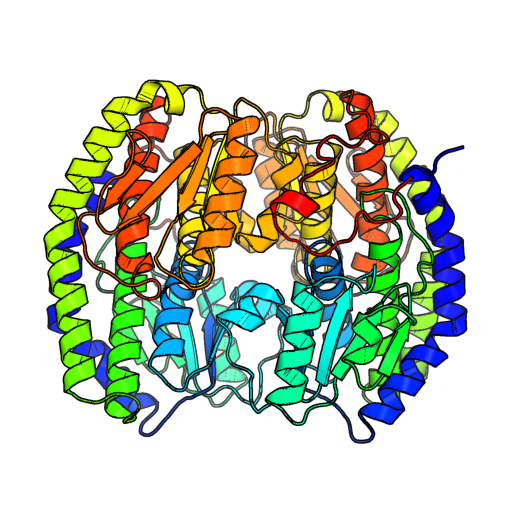3.055 1 98.56 136 ASP B CA 1
ATOM 3893 C C . ASP B 1 136 ? -10.406 23.391 -1.938 1 98.56 136 ASP B C 1
ATOM 3895 O O . ASP B 1 136 ? -10.766 23.469 -0.761 1 98.56 136 ASP B O 1
ATOM 3899 N N . ILE B 1 137 ? -9.281 22.891 -2.312 1 98 137 ILE B N 1
ATOM 3900 C CA . ILE B 1 137 ? -8.312 22.391 -1.337 1 98 137 ILE B CA 1
ATOM 3901 C C . ILE B 1 137 ? -7.891 23.531 -0.407 1 98 137 ILE B C 1
ATOM 3903 O O . ILE B 1 137 ? -7.652 23.312 0.782 1 98 137 ILE B O 1
ATOM 3907 N N . GLY B 1 138 ? -7.73 24.719 -0.991 1 97.5 138 GLY B N 1
ATOM 3908 C CA . GLY B 1 138 ? -7.402 25.891 -0.193 1 97.5 138 GLY B CA 1
ATOM 3909 C C . GLY B 1 138 ? -5.918 26.188 -0.15 1 97.5 138 GLY B C 1
ATOM 3910 O O . GLY B 1 138 ? -5.484 27.109 0.537 1 97.5 138 GLY B O 1
ATOM 3911 N N . SER B 1 139 ? -5.105 25.453 -0.886 1 96.81 139 SER B N 1
ATOM 3912 C CA . SER B 1 139 ? -3.66 25.625 -0.81 1 96.81 139 SER B CA 1
ATOM 3913 C C . SER B 1 139 ? -3.189 26.781 -1.681 1 96.81 139 SER B C 1
ATOM 3915 O O . SER B 1 139 ? -2.057 27.25 -1.546 1 96.81 139 SER B O 1
ATOM 3917 N N . GLY B 1 140 ? -4.012 27.219 -2.584 1 93.06 140 GLY B N 1
ATOM 3918 C CA . GLY B 1 140 ? -3.51 28.125 -3.605 1 93.06 140 GLY B CA 1
ATOM 3919 C C . GLY B 1 140 ? -2.506 27.469 -4.539 1 93.06 140 GLY B C 1
ATOM 3920 O O . GLY B 1 140 ? -2.514 26.25 -4.715 1 93.06 140 GLY B O 1
ATOM 3921 N N . LYS B 1 141 ? -1.734 28.359 -5.172 1 89.94 14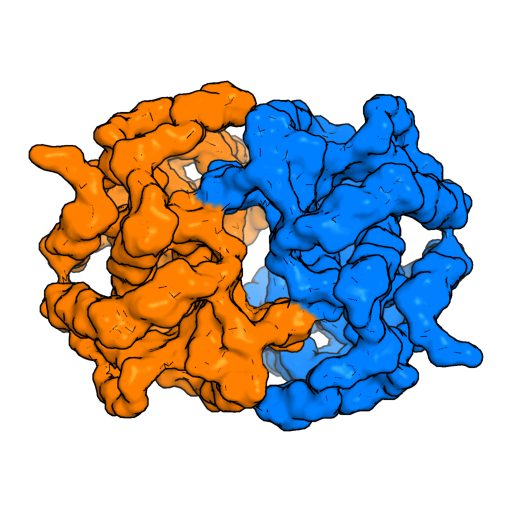1 LYS B N 1
ATOM 3922 C CA . LYS B 1 141 ? -0.784 27.859 -6.16 1 89.94 141 LYS B CA 1
ATOM 3923 C C . LYS B 1 141 ? 0.494 27.359 -5.492 1 89.94 141 LYS B C 1
ATOM 3925 O O . LYS B 1 141 ? 1 27.984 -4.562 1 89.94 141 LYS B O 1
ATOM 3930 N N . GLU B 1 142 ? 0.883 26.219 -5.816 1 91.56 142 GLU B N 1
ATOM 3931 C CA . GLU B 1 142 ? 2.166 25.625 -5.453 1 91.56 142 GLU B CA 1
ATOM 3932 C C . GLU B 1 142 ? 2.977 25.266 -6.695 1 91.56 142 GLU B C 1
ATOM 3934 O O . GLU B 1 142 ? 2.574 24.406 -7.477 1 91.56 142 GLU B O 1
ATOM 3939 N N . ARG B 1 143 ? 4.148 25.875 -6.828 1 87.69 143 ARG B N 1
ATOM 3940 C CA . ARG B 1 143 ? 4.852 25.797 -8.102 1 87.69 143 ARG B CA 1
ATOM 3941 C C . ARG B 1 143 ? 6.145 24.984 -7.973 1 87.69 143 ARG B C 1
ATOM 3943 O O . ARG B 1 143 ? 6.918 24.891 -8.93 1 87.69 143 ARG B O 1
ATOM 3950 N N . VAL B 1 144 ? 6.445 24.594 -6.781 1 86.38 144 VAL B N 1
ATOM 3951 C CA . VAL B 1 144 ? 7.562 23.672 -6.594 1 86.38 144 VAL B CA 1
ATOM 3952 C C . VAL B 1 144 ? 7.113 22.25 -6.914 1 86.38 144 VAL B C 1
ATOM 3954 O O . VAL B 1 144 ? 5.992 21.859 -6.586 1 86.38 144 VAL B O 1
ATOM 3957 N N . GLY B 1 145 ? 7.879 21.469 -7.582 1 82.12 145 GLY B N 1
ATOM 3958 C CA . GLY B 1 145 ? 7.543 20.156 -8.117 1 82.12 145 GLY B CA 1
ATOM 3959 C C . GLY B 1 145 ? 7.336 19.109 -7.039 1 82.12 145 GLY B C 1
ATOM 3960 O O . GLY B 1 145 ? 6.918 17.984 -7.328 1 82.12 145 GLY B O 1
ATOM 3961 N N . TYR B 1 146 ? 7.621 19.453 -5.812 1 90.75 146 TYR B N 1
ATOM 3962 C CA . TYR B 1 146 ? 7.426 18.562 -4.672 1 90.75 146 TYR B CA 1
ATOM 3963 C C . TYR B 1 146 ? 6.273 19.047 -3.797 1 90.75 146 TYR B C 1
ATOM 3965 O O . TYR B 1 146 ? 6.418 20.016 -3.047 1 90.75 146 TYR B O 1
ATOM 3973 N N . VAL B 1 147 ? 5.152 18.359 -3.883 1 94.19 147 VAL B N 1
ATOM 3974 C CA . VAL B 1 147 ? 3.975 18.766 -3.123 1 94.19 147 VAL B CA 1
ATOM 3975 C C . VAL B 1 147 ? 4.359 19 -1.663 1 94.19 147 VAL B C 1
ATOM 3977 O O . VAL B 1 147 ? 4.996 18.156 -1.036 1 94.19 147 VAL B O 1
ATOM 3980 N N . THR B 1 148 ? 4.066 20.172 -1.134 1 97 148 THR B N 1
ATOM 3981 C CA . THR B 1 148 ? 4.414 20.562 0.229 1 97 148 THR B CA 1
ATOM 3982 C C . THR B 1 148 ? 3.178 21.047 0.98 1 97 148 THR B 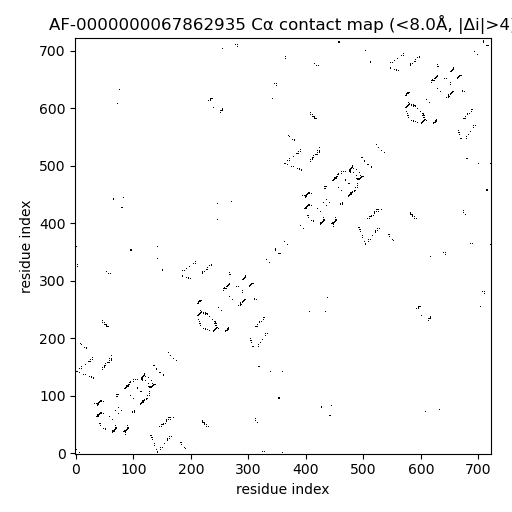C 1
ATOM 3984 O O . THR B 1 148 ? 2.49 20.266 1.634 1 97 148 THR B O 1
ATOM 3987 N N . LYS B 1 149 ? 2.84 22.344 0.793 1 98.12 149 LYS B N 1
ATOM 3988 C CA . LYS B 1 149 ? 1.686 22.875 1.517 1 98.12 149 LYS B CA 1
ATOM 3989 C C . LYS B 1 149 ? 0.387 22.281 0.987 1 98.12 149 LYS B C 1
ATOM 3991 O O . LYS B 1 149 ? -0.601 22.172 1.718 1 98.12 149 LYS B O 1
ATOM 3996 N N . GLY B 1 150 ? 0.373 21.812 -0.265 1 98 150 GLY B N 1
ATOM 3997 C CA . GLY B 1 150 ? -0.794 21.172 -0.843 1 98 150 GLY B CA 1
ATOM 3998 C C . GLY B 1 150 ? -1.222 19.922 -0.087 1 98 150 GLY B C 1
ATOM 3999 O O . GLY B 1 150 ? -2.414 19.625 0.008 1 98 150 GLY B O 1
ATOM 4000 N N . PHE B 1 151 ? -0.234 19.172 0.418 1 98.5 151 PHE B N 1
ATOM 4001 C CA . PHE B 1 151 ? -0.545 17.984 1.22 1 98.5 151 PHE B CA 1
ATOM 4002 C C . PHE B 1 151 ? -1.3 18.375 2.484 1 98.5 151 PHE B C 1
ATOM 4004 O O . PHE B 1 151 ? -2.371 17.844 2.766 1 98.5 151 PHE B O 1
ATOM 4011 N N . THR B 1 152 ? -0.754 19.297 3.232 1 98.88 152 THR B N 1
ATOM 4012 C CA . THR B 1 152 ? -1.343 19.75 4.492 1 98.88 152 THR B CA 1
ATOM 4013 C C . THR B 1 152 ? -2.736 20.328 4.262 1 98.88 152 THR B C 1
ATOM 4015 O O . THR B 1 152 ? -3.664 20.031 5.023 1 98.88 152 THR B O 1
ATOM 4018 N N . ALA B 1 153 ? -2.836 21.078 3.242 1 98.81 153 ALA B N 1
ATOM 4019 C CA . ALA B 1 153 ? -4.125 21.672 2.908 1 98.81 153 ALA B CA 1
ATOM 4020 C C . ALA B 1 153 ? -5.168 20.609 2.613 1 98.81 153 ALA B C 1
ATOM 4022 O O . ALA B 1 153 ? -6.312 20.703 3.068 1 98.81 153 ALA B O 1
ATOM 4023 N N . THR B 1 154 ? -4.793 19.641 1.802 1 98.88 154 THR B N 1
ATOM 4024 C CA . THR B 1 154 ? -5.715 18.562 1.443 1 98.88 154 THR B CA 1
ATOM 4025 C C . THR B 1 154 ? -6.172 17.797 2.688 1 98.88 154 THR B C 1
ATOM 4027 O O . THR B 1 154 ? -7.363 17.516 2.848 1 98.88 154 THR B O 1
ATOM 4030 N N . VAL B 1 155 ? -5.234 17.469 3.605 1 98.94 155 VAL B N 1
ATOM 4031 C CA . VAL B 1 155 ? -5.551 16.75 4.836 1 98.94 155 VAL B CA 1
ATOM 4032 C C . VAL B 1 155 ? -6.547 17.562 5.66 1 98.94 155 VAL B C 1
ATOM 4034 O O . VAL B 1 155 ? -7.602 17.047 6.047 1 98.94 155 VAL B O 1
ATOM 4037 N N . LEU B 1 156 ? -6.227 18.797 5.879 1 98.94 156 LEU B N 1
ATOM 4038 C CA . LEU B 1 156 ? -7.055 19.641 6.73 1 98.94 156 LEU B CA 1
ATOM 4039 C C . LEU B 1 156 ? -8.438 19.844 6.121 1 98.94 156 LEU B C 1
ATOM 4041 O O . LEU B 1 156 ? -9.453 19.734 6.816 1 98.94 156 LEU B O 1
ATOM 4045 N N . THR B 1 157 ? -8.484 20.125 4.855 1 98.88 157 THR B N 1
ATOM 4046 C CA . THR B 1 157 ? -9.75 20.359 4.172 1 98.88 157 THR B CA 1
ATOM 4047 C C . THR B 1 157 ? -10.641 19.109 4.25 1 98.88 157 THR B C 1
ATOM 4049 O O . THR B 1 157 ? -11.836 19.219 4.531 1 98.88 157 THR B O 1
ATOM 4052 N N . LEU B 1 158 ? -10.062 17.953 4.016 1 98.88 158 LEU B N 1
ATOM 4053 C CA . LEU B 1 158 ? -10.828 16.719 4.129 1 98.88 158 LEU B CA 1
ATOM 4054 C C . LEU B 1 158 ? -11.336 16.516 5.555 1 98.88 158 LEU B C 1
ATOM 4056 O O . LEU B 1 158 ? -12.5 16.172 5.758 1 98.88 158 LEU B O 1
ATOM 4060 N N . MET B 1 159 ? -10.477 16.719 6.551 1 98.88 159 MET B N 1
ATOM 4061 C CA . MET B 1 159 ? -10.852 16.531 7.949 1 98.88 159 MET B CA 1
ATOM 4062 C C . MET B 1 159 ? -11.984 17.469 8.352 1 98.88 159 MET B C 1
ATOM 4064 O O . MET B 1 159 ? -12.961 17.047 8.961 1 98.88 159 MET B O 1
ATOM 4068 N N . LEU B 1 160 ? -11.875 18.734 7.941 1 98.88 160 LEU B N 1
ATOM 4069 C CA . LEU B 1 160 ? -12.883 19.734 8.305 1 98.88 160 LEU B CA 1
ATOM 4070 C C . LEU B 1 160 ? -14.203 19.453 7.586 1 98.88 160 LEU B C 1
ATOM 4072 O O . LEU B 1 160 ? -15.273 19.656 8.156 1 98.88 160 LEU B O 1
ATOM 4076 N N . THR B 1 161 ? -14.109 19.062 6.328 1 97.81 161 THR B N 1
ATOM 4077 C CA . THR B 1 161 ? -15.312 18.688 5.594 1 97.81 161 THR B CA 1
ATOM 4078 C C . THR B 1 161 ? -16 17.5 6.254 1 97.81 161 THR B C 1
ATOM 4080 O O . THR B 1 161 ? -17.219 17.5 6.418 1 97.81 161 THR B O 1
ATOM 4083 N N . GLY B 1 162 ? -15.219 16.484 6.66 1 97.62 162 GLY B N 1
ATOM 4084 C CA . GLY B 1 162 ? -15.758 15.344 7.391 1 97.62 162 GLY B CA 1
ATOM 4085 C C . GLY B 1 162 ? -16.359 15.727 8.727 1 97.62 162 GLY B C 1
ATOM 4086 O O . GLY B 1 162 ? -17.391 15.188 9.125 1 97.62 162 GLY B O 1
ATOM 4087 N N . LEU B 1 163 ? -15.719 16.656 9.43 1 98.5 163 LEU B N 1
ATOM 4088 C CA . LEU B 1 163 ? -16.203 17.141 10.719 1 98.5 163 LEU B CA 1
ATOM 4089 C C . LEU B 1 163 ? -17.578 17.781 10.578 1 98.5 163 LEU B C 1
ATOM 4091 O O . LEU B 1 163 ? -18.484 17.5 11.352 1 98.5 163 LEU B O 1
ATOM 4095 N N . HIS B 1 164 ? -17.688 18.656 9.602 1 97.44 164 HIS B N 1
ATOM 4096 C CA . HIS B 1 164 ? -18.969 19.297 9.336 1 97.44 164 HIS B CA 1
ATOM 4097 C C . HIS B 1 164 ? -20.031 18.266 8.961 1 97.44 164 HIS B C 1
ATOM 4099 O O . HIS B 1 164 ? -21.172 18.359 9.414 1 97.44 164 HIS B O 1
ATOM 4105 N N . PHE B 1 165 ? -19.672 17.344 8.141 1 96.81 165 PHE B N 1
ATOM 4106 C CA . PHE B 1 165 ? -20.578 16.266 7.746 1 96.81 165 PHE B CA 1
ATOM 4107 C C . PHE B 1 165 ? -21.078 15.5 8.969 1 96.81 165 PHE B C 1
ATOM 4109 O O . PHE B 1 165 ? -22.281 15.227 9.086 1 96.81 165 PHE B O 1
ATOM 4116 N N . ALA B 1 166 ? -20.188 15.148 9.891 1 97.25 166 ALA B N 1
ATOM 4117 C CA . ALA B 1 166 ? -20.531 14.43 11.109 1 97.25 166 ALA B CA 1
ATOM 4118 C C . ALA B 1 166 ? -21.516 15.234 11.953 1 97.25 166 ALA B C 1
ATOM 4120 O O . ALA B 1 166 ? -22.469 14.68 12.516 1 97.25 166 ALA B O 1
ATOM 4121 N N . TYR B 1 167 ? -21.281 16.484 12.047 1 97.12 167 TYR B N 1
ATOM 4122 C CA . TYR B 1 167 ? -22.156 17.375 12.812 1 97.12 167 TYR B CA 1
ATOM 4123 C C . TYR B 1 167 ? -23.531 17.453 12.188 1 97.12 167 TYR B C 1
ATOM 4125 O O . TYR B 1 167 ? -24.547 17.297 12.883 1 97.12 167 TYR B O 1
ATOM 4133 N N . LYS B 1 168 ? -23.609 17.609 10.891 1 95.19 168 LYS B N 1
ATOM 4134 C CA . LYS B 1 168 ? -24.875 17.828 10.195 1 95.19 168 LYS B CA 1
ATOM 4135 C C . LYS B 1 168 ? -25.688 16.531 10.133 1 95.19 168 LYS B C 1
ATOM 4137 O O . LYS B 1 168 ? -26.922 16.578 10.016 1 95.19 168 LYS B O 1
ATOM 4142 N N . THR B 1 169 ? -25 15.438 10.219 1 94.88 169 THR B N 1
ATOM 4143 C CA . THR B 1 169 ? -25.703 14.164 10.234 1 94.88 169 THR B CA 1
ATOM 4144 C C . THR B 1 169 ? -25.938 13.688 11.664 1 94.88 169 THR B C 1
ATOM 4146 O O . THR B 1 169 ? -26.234 12.508 11.891 1 94.88 169 THR B O 1
ATOM 4149 N N . ALA B 1 170 ? -25.625 14.508 12.664 1 95.62 170 ALA B N 1
ATOM 4150 C CA . ALA B 1 170 ? -25.969 14.344 14.078 1 95.62 170 ALA B CA 1
ATOM 4151 C C . ALA B 1 170 ? -25.141 13.219 14.711 1 95.62 170 ALA B C 1
ATOM 4153 O O . ALA B 1 170 ? -25.609 12.547 15.633 1 95.62 170 ALA B O 1
ATOM 4154 N N . GLN B 1 171 ? -24 12.969 14.117 1 96.38 171 GLN B N 1
ATOM 4155 C CA . GLN B 1 171 ? -23.094 11.992 14.727 1 96.38 171 GLN B CA 1
ATOM 4156 C C . GLN B 1 171 ? -22.359 12.594 15.914 1 96.38 171 GLN B C 1
ATOM 4158 O O . GLN B 1 171 ? -21.891 11.875 16.797 1 96.38 171 GLN B O 1
ATOM 4163 N N . ILE B 1 172 ? -22.172 13.883 15.883 1 97.94 172 ILE B N 1
ATOM 4164 C CA . ILE B 1 172 ? -21.547 14.602 16.984 1 97.94 172 ILE B CA 1
ATOM 4165 C C . ILE B 1 172 ? -22.375 15.844 17.328 1 97.94 172 ILE B C 1
ATOM 4167 O O . ILE B 1 172 ? -23.125 16.344 16.484 1 97.94 172 ILE B O 1
ATOM 4171 N N . ASP B 1 173 ? -22.219 16.312 18.531 1 98.38 173 ASP B N 1
ATOM 4172 C CA . ASP B 1 173 ? -22.969 17.5 18.938 1 98.38 173 ASP B CA 1
ATOM 4173 C C . ASP B 1 173 ? -22.141 18.766 18.75 1 98.38 173 ASP B C 1
ATOM 4175 O O . ASP B 1 173 ? -21 18.703 18.297 1 98.38 173 ASP B O 1
ATOM 4179 N N . GLU B 1 174 ? -22.75 19.844 19.031 1 98.19 174 GLU B N 1
ATOM 4180 C CA . GLU B 1 174 ? -22.125 21.156 18.828 1 98.19 174 GLU B CA 1
ATOM 4181 C C . GLU B 1 174 ? -20.891 21.312 19.688 1 98.19 174 GLU B C 1
ATOM 4183 O O . GLU B 1 174 ? -19.906 21.938 19.281 1 98.19 174 GLU B O 1
ATOM 4188 N N . THR B 1 175 ? -20.938 20.781 20.891 1 98.5 175 THR B N 1
ATOM 4189 C CA . THR B 1 175 ? -19.797 20.859 21.797 1 98.5 175 THR B CA 1
ATOM 4190 C C . THR B 1 175 ? -18.578 20.156 21.219 1 98.5 175 THR B C 1
ATOM 4192 O O . THR B 1 175 ? -17.484 20.734 21.156 1 98.5 175 THR B O 1
ATOM 4195 N N . LYS B 1 176 ? -18.828 18.891 20.797 1 98.5 176 LYS B N 1
ATOM 4196 C CA . LYS B 1 176 ? -17.734 18.156 20.156 1 98.5 176 LYS B CA 1
ATOM 4197 C C . LYS B 1 176 ? -17.234 18.859 18.906 1 98.5 176 LYS B C 1
ATOM 4199 O O . LYS B 1 176 ? -16.031 18.938 18.672 1 98.5 176 LYS B O 1
ATOM 4204 N N . PHE B 1 177 ? -18.141 19.375 18.109 1 98.56 177 PHE B N 1
ATOM 4205 C CA . PHE B 1 177 ? -17.797 20.109 16.906 1 98.56 177 PHE B CA 1
ATOM 4206 C C . PHE B 1 177 ? -16.875 21.281 17.219 1 98.56 177 PHE B C 1
ATOM 4208 O O . PHE B 1 177 ? -15.805 21.422 16.641 1 98.56 177 PHE B O 1
ATOM 4215 N N . ASN B 1 178 ? -17.234 22.078 18.156 1 98.5 178 ASN B N 1
ATOM 4216 C CA . ASN B 1 178 ? -16.469 23.281 18.516 1 98.5 178 ASN B CA 1
ATOM 4217 C C . ASN B 1 178 ? -15.125 22.906 19.141 1 98.5 178 ASN B C 1
ATOM 4219 O O . ASN B 1 178 ? -14.133 23.609 18.922 1 98.5 178 ASN B O 1
ATOM 4223 N N . ASN B 1 179 ? -15.109 21.859 19.922 1 98.5 179 ASN B N 1
ATOM 4224 C CA . ASN B 1 179 ? -13.852 21.391 20.5 1 98.5 179 ASN B CA 1
ATOM 4225 C C . ASN B 1 179 ? -12.852 21.016 19.422 1 98.5 179 ASN B C 1
ATOM 4227 O O . ASN B 1 179 ? -11.656 21.312 19.531 1 98.5 179 ASN B O 1
ATOM 4231 N N . GLU B 1 180 ? -13.359 20.328 18.406 1 98.69 180 GLU B N 1
ATOM 4232 C CA . GLU B 1 180 ? -12.492 19.953 17.297 1 98.69 180 GLU B CA 1
ATOM 4233 C C . GLU B 1 180 ? -11.961 21.172 16.562 1 98.69 180 GLU B C 1
ATOM 4235 O O . GLU B 1 180 ? -10.766 21.266 16.266 1 98.69 180 GLU B O 1
ATOM 4240 N N . ILE B 1 181 ? -12.828 22.109 16.234 1 98.56 181 ILE B N 1
ATOM 4241 C CA . ILE B 1 181 ? -12.43 23.344 15.555 1 98.56 181 ILE B CA 1
ATOM 4242 C C . ILE B 1 181 ? -11.359 24.062 16.375 1 98.56 181 ILE B C 1
ATOM 4244 O O . ILE B 1 181 ? -10.359 24.531 15.82 1 98.56 181 ILE B O 1
ATOM 4248 N N . ASN B 1 182 ? -11.57 24.141 17.625 1 98.44 182 ASN B N 1
ATOM 4249 C CA . ASN B 1 182 ? -10.625 24.812 18.5 1 98.44 182 ASN B CA 1
ATOM 4250 C C . ASN B 1 182 ? -9.273 24.094 18.516 1 98.44 182 ASN B C 1
ATOM 4252 O O . ASN B 1 182 ? -8.227 24.734 18.562 1 98.44 182 ASN B O 1
ATOM 4256 N N . ALA B 1 183 ? -9.305 22.766 18.547 1 98.44 183 ALA B N 1
ATOM 4257 C CA . ALA B 1 183 ? -8.062 22 18.531 1 98.44 183 ALA B CA 1
ATOM 4258 C C . ALA B 1 183 ? -7.27 22.266 17.25 1 98.44 183 ALA B C 1
ATOM 4260 O O . ALA B 1 183 ? -6.055 22.484 17.312 1 98.44 183 ALA B O 1
ATOM 4261 N N . PHE B 1 184 ? -7.949 22.281 16.094 1 98.81 184 PHE B N 1
ATOM 4262 C CA . PHE B 1 184 ? -7.277 22.562 14.836 1 98.81 184 PHE B CA 1
ATOM 4263 C C . PHE B 1 184 ? -6.75 23.984 14.812 1 98.81 184 PHE B C 1
ATOM 4265 O O . PHE B 1 184 ? -5.676 24.25 14.266 1 98.81 184 PHE B O 1
ATOM 4272 N N . SER B 1 185 ? -7.539 24.906 15.367 1 98.69 185 SER B N 1
ATOM 4273 C CA . SER B 1 185 ? -7.109 26.297 15.43 1 98.69 185 SER B CA 1
ATOM 4274 C C . SER B 1 185 ? -5.844 26.453 16.266 1 98.69 185 SER B C 1
ATOM 4276 O O . SER B 1 185 ? -4.887 27.109 15.852 1 98.69 185 SER B O 1
ATOM 4278 N N . ARG B 1 186 ? -5.836 25.875 17.438 1 98.44 186 ARG B N 1
ATOM 4279 C CA . ARG B 1 186 ? -4.664 25.922 18.297 1 98.44 186 ARG B CA 1
ATOM 4280 C C . ARG B 1 186 ? -3.453 25.281 17.625 1 98.44 186 ARG B C 1
ATOM 4282 O O . ARG B 1 186 ? -2.34 25.812 17.719 1 98.44 186 ARG B O 1
ATOM 4289 N N . ALA B 1 187 ? -3.695 24.141 17.031 1 98.38 187 ALA B N 1
ATOM 4290 C CA . ALA B 1 187 ? -2.613 23.453 16.328 1 98.38 187 ALA B CA 1
ATOM 4291 C C . ALA B 1 187 ? -2.053 24.328 15.211 1 98.38 187 ALA B C 1
ATOM 4293 O O . ALA B 1 187 ? -0.844 24.328 14.969 1 98.38 187 ALA B O 1
ATOM 4294 N N . THR B 1 188 ? -2.963 25 14.461 1 98.81 188 THR B N 1
ATOM 4295 C CA . THR B 1 188 ? -2.545 25.906 13.398 1 98.81 188 THR B CA 1
ATOM 4296 C C . THR B 1 188 ? -1.628 27 13.945 1 98.81 188 THR B C 1
ATOM 4298 O O . THR B 1 188 ? -0.604 27.328 13.336 1 98.81 188 THR B O 1
ATOM 4301 N N . ASN B 1 189 ? -1.946 27.5 15.094 1 98.38 189 ASN B N 1
ATOM 4302 C CA . ASN B 1 189 ? -1.15 28.547 15.734 1 98.38 189 ASN B CA 1
ATOM 4303 C C . ASN B 1 189 ? 0.214 28.016 16.172 1 98.38 189 ASN B C 1
ATOM 4305 O O . ASN B 1 189 ? 1.134 28.797 16.422 1 98.38 189 ASN B O 1
ATOM 4309 N N . ALA B 1 190 ? 0.374 26.703 16.281 1 97.94 190 ALA B N 1
ATOM 4310 C CA . ALA B 1 190 ? 1.612 26.094 16.75 1 97.94 190 ALA B CA 1
ATOM 4311 C C . ALA B 1 190 ? 2.576 25.844 15.602 1 97.94 190 ALA B C 1
ATOM 4313 O O . ALA B 1 190 ? 3.715 25.422 15.812 1 97.94 190 ALA B O 1
ATOM 4314 N N . ILE B 1 191 ? 2.209 26.062 14.328 1 98.69 191 ILE B N 1
ATOM 4315 C CA . ILE B 1 191 ? 2.984 25.719 13.141 1 98.69 191 ILE B CA 1
ATOM 4316 C C . ILE B 1 191 ? 4.336 26.438 13.188 1 98.69 191 ILE B C 1
ATOM 4318 O O . ILE B 1 191 ? 5.379 25.812 12.984 1 98.69 191 ILE B O 1
ATOM 4322 N N . PRO B 1 192 ? 4.379 27.797 13.516 1 98.5 192 PRO B N 1
ATOM 4323 C CA . PRO B 1 192 ? 5.695 28.438 13.57 1 98.5 192 PRO B CA 1
ATOM 4324 C C . PRO B 1 192 ? 6.621 27.797 14.609 1 98.5 192 PRO B C 1
ATOM 4326 O O . PRO B 1 192 ? 7.809 27.609 14.344 1 98.5 192 PRO B O 1
ATOM 4329 N N . ALA B 1 193 ? 6.094 27.484 15.766 1 97.75 193 ALA B N 1
ATOM 4330 C CA . ALA B 1 193 ? 6.895 26.828 16.797 1 97.75 193 ALA B CA 1
ATOM 4331 C C . ALA B 1 193 ? 7.348 25.438 16.344 1 97.75 193 ALA B C 1
ATOM 4333 O O . ALA B 1 193 ? 8.445 25 16.672 1 97.75 193 ALA B O 1
ATOM 4334 N N . THR B 1 194 ? 6.512 24.703 15.641 1 98.12 194 THR B N 1
ATOM 4335 C CA . THR B 1 194 ? 6.859 23.391 15.094 1 98.12 194 THR B CA 1
ATOM 4336 C C . THR B 1 194 ? 8.016 23.516 14.102 1 98.12 194 THR B C 1
ATOM 4338 O O . THR B 1 194 ? 8.93 22.688 14.109 1 98.12 194 THR B O 1
ATOM 4341 N N . ILE B 1 195 ? 7.91 24.531 13.219 1 98.69 195 ILE B N 1
ATOM 4342 C CA . ILE B 1 195 ? 8.984 24.781 12.266 1 98.69 195 ILE B CA 1
ATOM 4343 C C . ILE B 1 195 ? 10.297 25.031 13.008 1 98.69 195 ILE B C 1
ATOM 4345 O O . ILE B 1 195 ? 11.32 24.422 12.695 1 98.69 195 ILE B O 1
ATOM 4349 N N . ALA B 1 196 ? 10.242 25.875 14.039 1 98.12 196 ALA B N 1
ATOM 4350 C CA . ALA B 1 196 ? 11.43 26.219 14.812 1 98.12 196 ALA B CA 1
ATOM 4351 C C . ALA B 1 196 ? 12.016 24.984 15.5 1 98.12 196 ALA B C 1
ATOM 4353 O O . ALA B 1 196 ? 13.227 24.781 15.5 1 98.12 196 ALA B O 1
ATOM 4354 N N . GLU B 1 197 ? 11.188 24.172 16.125 1 96.88 197 GLU B N 1
ATOM 4355 C CA . GLU B 1 197 ? 11.625 22.953 16.797 1 96.88 197 GLU B CA 1
ATOM 4356 C C . GLU B 1 197 ? 12.281 21.984 15.82 1 96.88 197 GLU B C 1
ATOM 4358 O O . GLU B 1 197 ? 13.273 21.328 16.156 1 96.88 197 GLU B O 1
ATOM 4363 N N . THR B 1 198 ? 11.75 21.891 14.648 1 98.38 198 THR B N 1
ATOM 4364 C CA . THR B 1 198 ? 12.273 20.984 13.641 1 98.38 198 THR B CA 1
ATOM 4365 C C . THR B 1 198 ? 13.625 21.469 13.117 1 98.38 198 THR B C 1
ATOM 4367 O O . THR B 1 198 ? 14.531 20.672 12.883 1 98.38 198 THR B O 1
ATOM 4370 N N . GLU B 1 199 ? 13.695 22.828 12.914 1 98.31 199 GLU B N 1
ATOM 4371 C CA . GLU B 1 199 ? 14.977 23.406 12.516 1 98.31 199 GLU B CA 1
ATOM 4372 C C . GLU B 1 199 ? 16.062 23.094 13.539 1 98.31 199 GLU B C 1
ATOM 4374 O O . GLU B 1 199 ? 17.172 22.703 13.172 1 98.31 199 GLU B O 1
ATOM 4379 N N . ALA B 1 200 ? 15.734 23.234 14.766 1 97.75 200 ALA B N 1
ATOM 4380 C CA . ALA B 1 200 ? 16.688 22.953 15.836 1 97.75 200 ALA B CA 1
ATOM 4381 C C . ALA B 1 200 ? 17.078 21.469 15.844 1 97.75 200 ALA B C 1
ATOM 4383 O O . ALA B 1 200 ? 18.234 21.125 16.062 1 97.75 200 ALA B O 1
ATOM 4384 N N . PHE B 1 201 ? 16.141 20.625 15.672 1 97.88 201 PHE B N 1
ATOM 4385 C CA . PHE B 1 201 ? 16.375 19.188 15.617 1 97.88 201 PHE B CA 1
ATOM 4386 C C . PHE B 1 201 ? 17.312 18.828 14.469 1 97.88 201 PHE B C 1
ATOM 4388 O O . PHE B 1 201 ? 18.234 18.047 14.641 1 97.88 201 PHE B O 1
ATOM 4395 N N . TYR B 1 202 ? 17.031 19.453 13.344 1 98.12 202 TYR B N 1
ATOM 4396 C CA . TYR B 1 202 ? 17.891 19.234 12.18 1 98.12 202 TYR B CA 1
ATOM 4397 C C . TYR B 1 202 ? 19.328 19.672 12.469 1 98.12 202 TYR B C 1
ATOM 4399 O O . TYR B 1 202 ? 20.266 18.969 12.141 1 98.12 202 TYR B O 1
ATOM 4407 N N . GLU B 1 203 ? 19.422 20.828 13 1 97.94 203 GLU B N 1
ATOM 4408 C CA . GLU B 1 203 ? 20.75 21.344 13.305 1 97.94 203 GLU B CA 1
ATOM 4409 C C . GLU B 1 203 ? 21.516 20.406 14.234 1 97.94 203 GLU B C 1
ATOM 4411 O O . GLU B 1 203 ? 22.719 20.188 14.07 1 97.94 203 GLU B O 1
ATOM 4416 N N . ARG B 1 204 ? 20.859 19.828 15.133 1 97.56 204 ARG B N 1
ATOM 4417 C CA . ARG B 1 204 ? 21.484 18.953 16.125 1 97.56 204 ARG B CA 1
ATOM 4418 C C . ARG B 1 204 ? 21.969 17.656 15.469 1 97.56 204 ARG B C 1
ATOM 4420 O O . ARG B 1 204 ? 23.031 17.125 15.828 1 97.56 204 ARG B O 1
ATOM 4427 N N . TRP B 1 205 ? 21.188 17.125 14.5 1 97.88 205 TRP B N 1
ATOM 4428 C CA . TRP B 1 205 ? 21.453 15.773 14.031 1 97.88 205 TRP B CA 1
ATOM 4429 C C . TRP B 1 205 ? 21.859 15.773 12.562 1 97.88 205 TRP B C 1
ATOM 4431 O O . TRP B 1 205 ? 21.891 14.727 11.914 1 97.88 205 TRP B O 1
ATOM 4441 N N . GLN B 1 206 ? 22.125 16.938 11.93 1 97.75 206 GLN B N 1
ATOM 4442 C CA . GLN B 1 206 ? 22.359 17.062 10.492 1 97.75 206 GLN B CA 1
ATOM 4443 C C . GLN B 1 206 ? 23.516 16.172 10.039 1 97.75 206 GLN B C 1
ATOM 4445 O O . GLN B 1 206 ? 23.5 15.648 8.93 1 97.75 206 GLN B O 1
ATOM 4450 N N . GLU B 1 207 ? 24.516 15.953 10.883 1 97.44 207 GLU B N 1
ATOM 4451 C CA . GLU B 1 207 ? 25.641 15.094 10.508 1 97.44 207 GLU B CA 1
ATOM 4452 C C . GLU B 1 207 ? 25.188 13.648 10.328 1 97.44 207 GLU B C 1
ATOM 4454 O O . GLU B 1 207 ? 25.641 12.961 9.414 1 97.44 207 GLU B O 1
ATOM 4459 N N . GLU B 1 208 ? 24.281 13.203 11.219 1 97.38 208 GLU B N 1
ATOM 4460 C CA . GLU B 1 208 ? 23.719 11.859 11.094 1 97.38 208 GLU B CA 1
ATOM 4461 C C . GLU B 1 208 ? 22.875 11.727 9.828 1 97.38 208 GLU B C 1
ATOM 4463 O O . GLU B 1 208 ? 22.891 10.68 9.172 1 97.38 208 GLU B O 1
ATOM 4468 N N . PHE B 1 209 ? 22.188 12.766 9.484 1 98.25 209 PHE B N 1
ATOM 4469 C CA . PHE B 1 209 ? 21.328 12.742 8.312 1 98.25 209 PHE B CA 1
ATOM 4470 C C . PHE B 1 209 ? 22.141 12.789 7.027 1 98.25 209 PHE B C 1
ATOM 4472 O O . PHE B 1 209 ? 21.797 12.148 6.031 1 98.25 209 PHE B O 1
ATOM 4479 N N . ALA B 1 210 ? 23.281 13.492 7.062 1 96.19 210 ALA B N 1
ATOM 4480 C CA . ALA B 1 210 ? 24.141 13.672 5.895 1 96.19 210 ALA B CA 1
ATOM 4481 C C . ALA B 1 210 ? 24.656 12.328 5.391 1 96.19 210 ALA B C 1
ATOM 4483 O O . ALA B 1 210 ? 24.797 12.117 4.184 1 96.19 210 ALA B O 1
ATOM 4484 N N . THR B 1 211 ? 24.922 11.43 6.262 1 95.81 211 THR B N 1
ATOM 4485 C CA . THR B 1 211 ? 25.578 10.18 5.906 1 95.81 211 THR B CA 1
ATOM 4486 C C . THR B 1 211 ? 24.578 9.047 5.773 1 95.81 211 THR B C 1
ATOM 4488 O O . THR B 1 211 ? 24.953 7.906 5.5 1 95.81 211 THR B O 1
ATOM 4491 N N . ALA B 1 212 ? 23.312 9.32 5.988 1 96.31 212 ALA B N 1
ATOM 4492 C CA . ALA B 1 212 ? 22.297 8.273 6.016 1 96.31 212 ALA B CA 1
ATOM 4493 C C . ALA B 1 212 ? 22.141 7.621 4.645 1 96.31 212 ALA B C 1
ATOM 4495 O O . ALA B 1 212 ? 21.859 8.297 3.654 1 96.31 212 ALA B O 1
ATOM 4496 N N . PRO B 1 213 ? 22.281 6.34 4.559 1 94.88 213 PRO B N 1
ATOM 4497 C CA . PRO B 1 213 ? 22.078 5.648 3.287 1 94.88 213 PRO B CA 1
ATOM 4498 C C . PRO B 1 213 ? 20.609 5.262 3.062 1 94.88 213 PRO B C 1
ATOM 4500 O O . PRO B 1 213 ? 20.234 4.883 1.95 1 94.88 213 PRO B O 1
ATOM 4503 N N . LYS B 1 214 ? 19.812 5.297 4.094 1 95.75 214 LYS B N 1
ATOM 4504 C CA . LYS B 1 214 ? 18.406 4.879 4.047 1 95.75 214 LYS B CA 1
ATOM 4505 C C . LYS B 1 214 ? 17.609 5.492 5.191 1 95.75 214 LYS B C 1
ATOM 4507 O O . LYS B 1 214 ? 18.125 5.613 6.312 1 95.75 214 LYS B O 1
ATOM 4512 N N . PHE B 1 215 ? 16.438 5.895 4.891 1 97.81 215 PHE B N 1
ATOM 4513 C CA . PHE B 1 215 ? 15.508 6.406 5.895 1 97.81 215 PHE B CA 1
ATOM 4514 C C . PHE B 1 215 ? 14.242 5.559 5.949 1 97.81 215 PHE B C 1
ATOM 4516 O O . PHE B 1 215 ? 13.758 5.086 4.918 1 97.81 215 PHE B O 1
ATOM 4523 N N . THR B 1 216 ? 13.711 5.355 7.125 1 98.19 216 THR B N 1
ATOM 4524 C CA . THR B 1 216 ? 12.43 4.68 7.328 1 98.19 216 THR B CA 1
ATOM 4525 C C . THR B 1 216 ? 11.57 5.445 8.328 1 98.19 216 THR B C 1
ATOM 4527 O O . THR B 1 216 ? 12.07 5.949 9.328 1 98.19 216 THR B O 1
ATOM 4530 N N . ALA B 1 217 ? 10.336 5.637 8.031 1 98.75 217 ALA B N 1
ATOM 4531 C CA . ALA B 1 217 ? 9.352 6.137 8.984 1 98.75 217 ALA B CA 1
ATOM 4532 C C . ALA B 1 217 ? 8.305 5.07 9.289 1 98.75 217 ALA B C 1
ATOM 4534 O O . ALA B 1 217 ? 7.773 4.426 8.383 1 98.75 217 ALA B O 1
ATOM 4535 N N . ILE B 1 218 ? 8.031 4.852 10.555 1 98.5 218 ILE B N 1
ATOM 4536 C CA . ILE B 1 218 ? 7.086 3.832 10.992 1 98.5 218 ILE B CA 1
ATOM 4537 C C . ILE B 1 218 ? 5.988 4.473 11.836 1 98.5 218 ILE B C 1
ATOM 4539 O O . ILE B 1 218 ? 6.273 5.25 12.75 1 98.5 218 ILE B O 1
ATOM 4543 N N . GLY B 1 219 ? 4.812 4.223 11.531 1 98.19 219 GLY B N 1
ATOM 4544 C CA . GLY B 1 219 ? 3.643 4.641 12.289 1 98.19 219 GLY B CA 1
ATOM 4545 C C . GLY B 1 219 ? 2.514 3.629 12.25 1 98.19 219 GLY B C 1
ATOM 4546 O O . GLY B 1 219 ? 2.73 2.461 11.914 1 98.19 219 GLY B O 1
ATOM 4547 N N . TYR B 1 220 ? 1.341 4.004 12.727 1 97.31 220 TYR B N 1
ATOM 4548 C CA . TYR B 1 220 ? 0.162 3.146 12.766 1 97.31 220 TYR B CA 1
ATOM 4549 C C . TYR B 1 220 ? -1.115 3.971 12.664 1 97.31 220 TYR B C 1
ATOM 4551 O O . TYR B 1 220 ? -1.103 5.18 12.898 1 97.31 220 TYR B O 1
ATOM 4559 N N . GLY B 1 221 ? -2.146 3.285 12.18 1 96.94 221 GLY B N 1
ATOM 4560 C CA . GLY B 1 221 ? -3.451 3.926 12.109 1 96.94 221 GLY B CA 1
ATOM 4561 C C . GLY B 1 221 ? -3.438 5.227 11.328 1 96.94 221 GLY B C 1
ATOM 4562 O O . GLY B 1 221 ? -3.014 5.262 10.172 1 96.94 221 GLY B O 1
ATOM 4563 N N . PRO B 1 222 ? -3.83 6.305 12 1 98.19 222 PRO B N 1
ATOM 4564 C CA . PRO B 1 222 ? -3.996 7.59 11.32 1 98.19 222 PRO B CA 1
ATOM 4565 C C . PRO B 1 222 ? -2.68 8.148 10.781 1 98.19 222 PRO B C 1
ATOM 4567 O O . PRO B 1 222 ? -2.682 8.953 9.844 1 98.19 222 PRO B O 1
ATOM 4570 N N . THR B 1 223 ? -1.561 7.625 11.281 1 98.5 223 THR B N 1
ATOM 4571 C CA . THR B 1 223 ? -0.294 8.242 10.906 1 98.5 223 THR B CA 1
ATOM 4572 C C . THR B 1 223 ? 0.327 7.527 9.719 1 98.5 223 THR B C 1
ATOM 4574 O O . THR B 1 223 ? 1.358 7.953 9.195 1 98.5 223 THR B O 1
ATOM 4577 N N . VAL B 1 224 ? -0.275 6.465 9.227 1 98.31 224 VAL B N 1
ATOM 4578 C CA . VAL B 1 224 ? 0.312 5.691 8.141 1 98.31 224 VAL B CA 1
ATOM 4579 C C . VAL B 1 224 ? 0.351 6.535 6.867 1 98.31 224 VAL B C 1
ATOM 4581 O O . VAL B 1 224 ? 1.313 6.469 6.098 1 98.31 224 VAL B O 1
ATOM 4584 N N . GLY B 1 225 ? -0.74 7.297 6.652 1 98.69 225 GLY B N 1
ATOM 4585 C CA . GLY B 1 225 ? -0.705 8.219 5.523 1 98.69 225 GLY B CA 1
ATOM 4586 C C . GLY B 1 225 ? 0.455 9.195 5.586 1 98.69 225 GLY B C 1
ATOM 4587 O O . GLY B 1 225 ? 1.057 9.516 4.562 1 98.69 225 GLY B O 1
ATOM 4588 N N . THR B 1 226 ? 0.785 9.641 6.75 1 98.88 226 THR B N 1
ATOM 4589 C CA . THR B 1 226 ? 1.921 10.523 6.961 1 98.88 226 THR B CA 1
ATOM 4590 C C . THR B 1 226 ? 3.234 9.812 6.66 1 98.88 226 THR B C 1
ATOM 4592 O O . THR B 1 226 ? 4.133 10.383 6.039 1 98.88 226 THR B O 1
ATOM 4595 N N . CYS B 1 227 ? 3.354 8.562 7.066 1 98.75 227 CYS B N 1
ATOM 4596 C CA . CYS B 1 227 ? 4.539 7.766 6.77 1 98.75 227 CYS B CA 1
ATOM 4597 C C . CYS B 1 227 ? 4.727 7.605 5.266 1 98.75 227 CYS B C 1
ATOM 4599 O O . CYS B 1 227 ? 5.848 7.695 4.762 1 98.75 227 CYS B O 1
ATOM 4601 N N . LYS B 1 228 ? 3.617 7.387 4.609 1 98.31 228 LYS B N 1
ATOM 4602 C CA . LYS B 1 228 ? 3.691 7.242 3.158 1 98.31 228 LYS B CA 1
ATOM 4603 C C . LYS B 1 228 ? 4.102 8.555 2.494 1 98.31 228 LYS B C 1
ATOM 4605 O O . LYS B 1 228 ? 4.824 8.555 1.496 1 98.31 228 LYS B O 1
ATOM 4610 N N . GLU B 1 229 ? 3.625 9.641 3.004 1 98.62 229 GLU B N 1
ATOM 4611 C CA . GLU B 1 229 ? 4.031 10.938 2.463 1 98.62 229 GLU B CA 1
ATOM 4612 C C . GLU B 1 229 ? 5.504 11.219 2.754 1 98.62 229 GLU B C 1
ATOM 4614 O O . GLU B 1 229 ? 6.211 11.789 1.919 1 98.62 229 GLU B O 1
ATOM 4619 N N . PHE B 1 230 ? 5.957 10.875 3.957 1 98.5 230 PHE B N 1
ATOM 4620 C CA . PHE B 1 230 ? 7.387 10.906 4.25 1 98.5 230 PHE B CA 1
ATOM 4621 C C . PHE B 1 230 ? 8.172 10.164 3.172 1 98.5 230 PHE B C 1
ATOM 4623 O O . PHE B 1 230 ? 9.156 10.688 2.643 1 98.5 230 PHE B O 1
ATOM 4630 N N . GLU B 1 231 ? 7.758 8.938 2.879 1 97.5 231 GLU B N 1
ATOM 4631 C CA . GLU B 1 231 ? 8.406 8.133 1.849 1 97.5 231 GLU B CA 1
ATOM 4632 C C . GLU B 1 231 ? 8.477 8.883 0.522 1 97.5 231 GLU B C 1
ATOM 4634 O O . GLU B 1 231 ? 9.531 8.938 -0.114 1 97.5 231 GLU B O 1
ATOM 4639 N N . THR B 1 232 ? 7.359 9.484 0.162 1 96.56 232 THR B N 1
ATOM 4640 C CA . THR B 1 232 ? 7.281 10.211 -1.099 1 96.56 232 THR B CA 1
ATOM 4641 C C . THR B 1 232 ? 8.234 11.398 -1.097 1 96.56 232 THR B C 1
ATOM 4643 O O . THR B 1 232 ? 9.023 11.57 -2.025 1 96.56 232 THR B O 1
ATOM 4646 N N . LYS B 1 233 ? 8.258 12.156 -0.06 1 96.75 233 LYS B N 1
ATOM 4647 C CA . LYS B 1 233 ? 9.062 13.375 0.024 1 96.75 233 LYS B CA 1
ATOM 4648 C C . LYS B 1 233 ? 10.555 13.047 0.01 1 96.75 233 LYS B C 1
ATOM 4650 O O . LYS B 1 233 ? 11.32 13.664 -0.729 1 96.75 233 LYS B O 1
ATOM 4655 N N . PHE B 1 234 ? 10.914 12.102 0.825 1 97.38 234 PHE B N 1
ATOM 4656 C CA . PHE B 1 234 ? 12.328 11.766 0.924 1 97.38 234 PHE B CA 1
ATOM 4657 C C . PHE B 1 234 ? 12.828 11.125 -0.368 1 97.38 234 PHE B C 1
ATOM 4659 O O . PHE B 1 234 ? 13.938 11.406 -0.816 1 97.38 234 PHE B O 1
ATOM 4666 N N . SER B 1 235 ? 12.008 10.297 -0.958 1 93.94 235 SER B N 1
ATOM 4667 C CA . SER B 1 235 ? 12.398 9.68 -2.219 1 93.94 235 SER B CA 1
ATOM 4668 C C . SER B 1 235 ? 12.609 10.719 -3.309 1 93.94 235 SER B C 1
ATOM 4670 O O . SER B 1 235 ? 13.578 10.641 -4.07 1 93.94 235 SER B O 1
ATOM 4672 N N . GLU B 1 236 ? 11.805 11.742 -3.332 1 92.88 236 GLU B N 1
ATOM 4673 C CA . GLU B 1 236 ? 11.828 12.719 -4.414 1 92.88 236 GLU B CA 1
ATOM 4674 C C . GLU B 1 236 ? 12.93 13.75 -4.195 1 92.88 236 GLU B C 1
ATOM 4676 O O . GLU B 1 236 ? 13.484 14.281 -5.156 1 92.88 236 GLU B O 1
ATOM 4681 N N . THR B 1 237 ? 13.25 13.984 -2.977 1 95.62 237 THR B N 1
ATOM 4682 C CA . THR B 1 237 ? 14.125 15.109 -2.691 1 95.62 237 THR B CA 1
ATOM 4683 C C . THR B 1 237 ? 15.492 14.625 -2.203 1 95.62 237 THR B C 1
ATOM 4685 O O . THR B 1 237 ? 16.516 14.953 -2.795 1 95.62 237 THR B O 1
ATOM 4688 N N . VAL B 1 238 ? 15.43 13.734 -1.213 1 96.06 238 VAL B N 1
ATOM 4689 C CA . VAL B 1 238 ? 16.672 13.25 -0.627 1 96.06 238 VAL B CA 1
ATOM 4690 C C . VAL B 1 238 ? 17.312 12.219 -1.554 1 96.06 238 VAL B C 1
ATOM 4692 O O . VAL B 1 238 ? 18.547 12.164 -1.674 1 96.06 238 VAL B O 1
ATOM 4695 N N . ARG B 1 239 ? 16.5 11.422 -2.182 1 93.5 239 ARG B N 1
ATOM 4696 C CA . ARG B 1 239 ? 16.859 10.508 -3.262 1 93.5 239 ARG B CA 1
ATOM 4697 C C . ARG B 1 239 ? 17.797 9.406 -2.766 1 93.5 239 ARG B C 1
ATOM 4699 O O . ARG B 1 239 ? 18.766 9.055 -3.441 1 93.5 239 ARG B O 1
ATOM 4706 N N . VAL B 1 240 ? 17.656 8.945 -1.547 1 93.81 240 VAL B N 1
ATOM 4707 C CA . VAL B 1 240 ? 18.141 7.668 -1.023 1 93.81 240 VAL B CA 1
ATOM 4708 C C . VAL B 1 240 ? 16.938 6.781 -0.676 1 93.81 240 VAL B C 1
ATOM 4710 O O . VAL B 1 240 ? 15.82 7.273 -0.508 1 93.81 240 VAL B O 1
ATOM 4713 N N . PRO B 1 241 ? 17.172 5.465 -0.645 1 94.5 241 PRO B N 1
ATOM 4714 C CA . PRO B 1 241 ? 16.062 4.582 -0.319 1 94.5 241 PRO B CA 1
ATOM 4715 C C . PRO B 1 241 ? 15.305 5.02 0.938 1 94.5 241 PRO B C 1
ATOM 4717 O O . PRO B 1 241 ? 15.914 5.148 2.006 1 94.5 241 PRO B O 1
ATOM 4720 N N . SER B 1 242 ? 14.047 5.328 0.805 1 96 242 SER B N 1
ATOM 4721 C CA . SER B 1 242 ? 13.18 5.789 1.889 1 96 242 SER B CA 1
ATOM 4722 C C . SER B 1 242 ? 11.867 5.023 1.909 1 96 242 SER B C 1
ATOM 4724 O O . SER B 1 242 ? 11.242 4.816 0.864 1 96 242 SER B O 1
ATOM 4726 N N . GLN B 1 243 ? 11.461 4.555 3.098 1 96.12 243 GLN B N 1
ATOM 4727 C CA . GLN B 1 243 ? 10.227 3.781 3.215 1 96.12 243 GLN B CA 1
ATOM 4728 C C . GLN B 1 243 ? 9.359 4.301 4.355 1 96.12 243 GLN B C 1
ATOM 4730 O O . GLN B 1 243 ? 9.867 4.656 5.422 1 96.12 243 GLN B O 1
ATOM 4735 N N . GLY B 1 244 ? 8.133 4.547 4.109 1 97.56 244 GLY B N 1
ATOM 4736 C CA . GLY B 1 244 ? 7.102 4.777 5.105 1 97.56 244 GLY B CA 1
ATOM 4737 C C . GLY B 1 244 ? 6.18 3.59 5.293 1 97.56 244 GLY B C 1
ATOM 4738 O O . GLY B 1 244 ? 5.492 3.176 4.355 1 97.56 244 GLY B O 1
ATOM 4739 N N . LEU B 1 245 ? 6.137 3.07 6.531 1 97.12 245 LEU B N 1
ATOM 4740 C CA . LEU B 1 245 ? 5.473 1.782 6.695 1 97.12 245 LEU B CA 1
ATOM 4741 C C . LEU B 1 245 ? 4.547 1.799 7.906 1 97.12 245 LEU B C 1
ATOM 4743 O O . LEU B 1 245 ? 4.82 2.488 8.891 1 97.12 245 LEU B O 1
ATOM 4747 N N . ASP B 1 246 ? 3.484 1.005 7.715 1 96.88 246 ASP B N 1
ATOM 4748 C CA . ASP B 1 246 ? 2.684 0.601 8.867 1 96.88 246 ASP B CA 1
ATOM 4749 C C . ASP B 1 246 ? 3.494 -0.273 9.82 1 96.88 246 ASP B C 1
ATOM 4751 O O . ASP B 1 246 ? 4.266 -1.13 9.383 1 96.88 246 ASP B O 1
ATOM 4755 N N . LEU B 1 247 ? 3.238 -0.045 11.109 1 96.12 247 LEU B N 1
ATOM 4756 C CA . LEU B 1 247 ? 3.945 -0.76 12.172 1 96.12 247 LEU B CA 1
ATOM 4757 C C . LEU B 1 247 ? 3.895 -2.266 11.938 1 96.12 247 LEU B C 1
ATOM 4759 O O . LEU B 1 247 ? 4.922 -2.943 11.992 1 96.12 247 LEU B O 1
ATOM 4763 N N . GLU B 1 248 ? 2.732 -2.773 11.625 1 92.38 248 GLU B N 1
ATOM 4764 C CA . GLU B 1 248 ? 2.566 -4.211 11.43 1 92.38 248 GLU B CA 1
ATOM 4765 C C . GLU B 1 248 ? 3.266 -4.68 10.156 1 92.38 248 GLU B C 1
ATOM 4767 O O . GLU B 1 248 ? 3.889 -5.742 10.133 1 92.38 248 GLU B O 1
ATOM 4772 N N . ALA B 1 249 ? 3.094 -3.926 9.117 1 92.25 249 ALA B N 1
ATOM 4773 C CA . ALA B 1 249 ? 3.758 -4.258 7.859 1 92.25 249 ALA B CA 1
ATOM 4774 C C . ALA B 1 249 ? 5.273 -4.312 8.039 1 92.25 249 ALA B C 1
ATOM 4776 O O . ALA B 1 249 ? 5.938 -5.195 7.488 1 92.25 249 ALA B O 1
ATOM 4777 N N . PHE B 1 250 ? 5.816 -3.41 8.836 1 94.12 250 PHE B N 1
ATOM 4778 C CA . PHE B 1 250 ? 7.254 -3.357 9.078 1 94.12 250 PHE B CA 1
ATOM 4779 C C . PHE B 1 250 ? 7.734 -4.633 9.758 1 94.12 250 PHE B C 1
ATOM 4781 O O . PHE B 1 250 ? 8.805 -5.152 9.43 1 94.12 250 PHE B O 1
ATOM 4788 N N . MET B 1 251 ? 6.941 -5.109 10.617 1 91.25 251 MET B N 1
ATOM 4789 C CA . MET B 1 251 ? 7.332 -6.246 11.445 1 91.25 251 MET B CA 1
ATOM 4790 C C . MET B 1 251 ? 7.219 -7.551 10.664 1 91.25 251 MET B C 1
ATOM 4792 O O . MET B 1 251 ? 7.648 -8.602 11.141 1 91.25 251 MET B O 1
ATOM 4796 N N . HIS B 1 252 ? 6.715 -7.504 9.445 1 87.75 252 HIS B N 1
ATOM 4797 C CA . HIS B 1 252 ? 6.508 -8.703 8.641 1 87.75 252 HIS B CA 1
ATOM 4798 C C . HIS B 1 252 ? 7.422 -8.711 7.422 1 87.75 252 HIS B C 1
ATOM 4800 O O . HIS B 1 252 ? 6.973 -8.984 6.305 1 87.75 252 HIS B O 1
ATOM 4806 N N . GLY B 1 253 ? 8.734 -8.461 7.727 1 86.31 253 GLY B N 1
ATOM 4807 C CA . GLY B 1 253 ? 9.703 -8.57 6.648 1 86.31 253 GLY B CA 1
ATOM 4808 C C . GLY B 1 253 ? 10.727 -7.445 6.652 1 86.31 253 GLY B C 1
ATOM 4809 O O . GLY B 1 253 ? 11.922 -7.688 6.84 1 86.31 253 GLY B O 1
ATOM 4810 N N . PRO B 1 254 ? 10.281 -6.223 6.508 1 89.44 254 PRO B N 1
ATOM 4811 C CA . PRO B 1 254 ? 11.188 -5.086 6.375 1 89.44 254 PRO B CA 1
ATOM 4812 C C . PRO B 1 254 ? 12.141 -4.945 7.566 1 89.44 254 PRO B C 1
ATOM 4814 O O . PRO B 1 254 ? 13.25 -4.441 7.414 1 89.44 254 PRO B O 1
ATOM 4817 N N . TYR B 1 255 ? 11.711 -5.406 8.734 1 90.69 255 TYR B N 1
ATOM 4818 C CA . TYR B 1 255 ? 12.57 -5.277 9.906 1 90.69 255 TYR B CA 1
ATOM 4819 C C . TYR B 1 255 ? 13.859 -6.059 9.727 1 90.69 255 TYR B C 1
ATOM 4821 O O . TYR B 1 255 ? 14.875 -5.746 10.352 1 90.69 255 TYR B O 1
ATOM 4829 N N . LEU B 1 256 ? 13.93 -7.031 8.859 1 89.69 256 LEU B N 1
ATOM 4830 C CA . LEU B 1 256 ? 15.102 -7.871 8.617 1 89.69 256 LEU B CA 1
ATOM 4831 C C . LEU B 1 256 ? 16.156 -7.117 7.824 1 89.69 256 LEU B C 1
ATOM 4833 O O . LEU B 1 256 ? 17.312 -7.547 7.762 1 89.69 256 LEU B O 1
ATOM 4837 N N . GLU B 1 257 ? 15.75 -6.004 7.25 1 91.12 257 GLU B N 1
ATOM 4838 C CA . GLU B 1 257 ? 16.688 -5.195 6.473 1 91.12 257 GLU B CA 1
ATOM 4839 C C . GLU B 1 257 ? 17.422 -4.199 7.363 1 91.12 257 GLU B C 1
ATOM 4841 O O . GLU B 1 257 ? 18.391 -3.576 6.934 1 91.12 257 GLU B O 1
ATOM 4846 N N . VAL B 1 258 ? 16.969 -3.992 8.594 1 92.12 258 VAL B N 1
ATOM 4847 C CA . VAL B 1 258 ? 17.547 -2.977 9.469 1 92.12 258 VAL B CA 1
ATOM 4848 C C . VAL B 1 258 ? 19.016 -3.295 9.734 1 92.12 258 VAL B C 1
ATOM 4850 O O . VAL B 1 258 ? 19.375 -4.449 9.969 1 92.12 258 VAL B O 1
ATOM 4853 N N . ASN B 1 259 ? 19.844 -2.352 9.648 1 92.31 259 ASN B N 1
ATOM 4854 C CA . ASN B 1 259 ? 21.266 -2.459 9.945 1 92.31 259 ASN B CA 1
ATOM 4855 C C . ASN B 1 259 ? 21.781 -1.212 10.656 1 92.31 259 ASN B C 1
ATOM 4857 O O . ASN B 1 259 ? 21.047 -0.24 10.828 1 92.31 259 ASN B O 1
ATOM 4861 N N . PRO B 1 260 ? 23 -1.146 11.039 1 95.5 260 PRO B N 1
ATOM 4862 C CA . PRO B 1 260 ? 23.5 -0.088 11.914 1 95.5 260 PRO B CA 1
ATOM 4863 C C . PRO B 1 260 ? 23.547 1.274 11.227 1 95.5 260 PRO B C 1
ATOM 4865 O O . PRO B 1 260 ? 23.781 2.293 11.883 1 95.5 260 PRO B O 1
ATOM 4868 N N . GLN B 1 261 ? 23.281 1.337 9.938 1 95.19 261 GLN B N 1
ATOM 4869 C CA . GLN B 1 261 ? 23.375 2.602 9.211 1 95.19 261 GLN B CA 1
ATOM 4870 C C . GLN B 1 261 ? 22 3.178 8.922 1 95.19 261 GLN B C 1
ATOM 4872 O O . GLN B 1 261 ? 21.875 4.297 8.422 1 95.19 261 GLN B O 1
ATOM 4877 N N . HIS B 1 262 ? 20.953 2.451 9.281 1 95.88 262 HIS B N 1
ATOM 4878 C CA . HIS B 1 262 ? 19.594 2.84 8.953 1 95.88 262 HIS B CA 1
ATOM 4879 C C . HIS B 1 262 ? 19.094 3.943 9.875 1 95.88 262 HIS B C 1
ATOM 4881 O O . HIS B 1 262 ? 19.297 3.879 11.094 1 95.88 262 HIS B O 1
ATOM 4887 N N . ARG B 1 263 ? 18.578 5.023 9.359 1 98.31 263 ARG B N 1
ATOM 4888 C CA . ARG B 1 263 ? 17.891 6.039 10.141 1 98.31 263 ARG B CA 1
ATOM 4889 C C . ARG B 1 263 ? 16.391 5.754 10.195 1 98.31 263 ARG B C 1
ATOM 4891 O O . ARG B 1 263 ? 15.727 5.656 9.156 1 98.31 263 ARG B O 1
ATOM 4898 N N . ILE B 1 264 ? 15.836 5.648 11.359 1 98.56 264 ILE B N 1
ATOM 4899 C CA . ILE B 1 264 ? 14.438 5.242 11.492 1 98.56 264 ILE B CA 1
ATOM 4900 C C . ILE B 1 264 ? 13.688 6.258 12.352 1 98.56 264 ILE B C 1
ATOM 4902 O O . ILE B 1 264 ? 14.078 6.535 13.484 1 98.56 264 ILE B O 1
ATOM 4906 N N . PHE B 1 265 ? 12.602 6.816 11.805 1 98.81 265 PHE B N 1
ATOM 4907 C CA . PHE B 1 265 ? 11.688 7.699 12.523 1 98.81 265 PHE B CA 1
ATOM 4908 C C . PHE B 1 265 ? 10.461 6.93 13.016 1 98.81 265 PHE B C 1
ATOM 4910 O O . PHE B 1 265 ? 9.805 6.238 12.234 1 98.81 265 PHE B O 1
ATOM 4917 N N . PHE B 1 266 ? 10.148 7.023 14.273 1 98.5 266 PHE B N 1
ATOM 4918 C CA . PHE B 1 266 ? 8.938 6.445 14.852 1 98.5 266 PHE B CA 1
ATOM 4919 C C . PHE B 1 266 ? 7.914 7.531 15.156 1 98.5 266 PHE B C 1
ATOM 4921 O O . PHE B 1 266 ? 8.164 8.43 15.961 1 98.5 266 PHE B O 1
ATOM 4928 N N . LEU B 1 267 ? 6.777 7.523 14.484 1 98.56 267 LEU B N 1
ATOM 4929 C CA . LEU B 1 267 ? 5.684 8.453 14.742 1 98.56 267 LEU B CA 1
ATOM 4930 C C . LEU B 1 267 ? 4.824 7.98 15.906 1 98.56 267 LEU B C 1
ATOM 4932 O O . LEU B 1 267 ? 4.031 7.051 15.758 1 98.56 267 LEU B O 1
ATOM 4936 N N . GLU B 1 268 ? 4.973 8.602 17.031 1 97.44 268 GLU B N 1
ATOM 4937 C CA . GLU B 1 268 ? 4.355 8.148 18.281 1 97.44 268 GLU B CA 1
ATOM 4938 C C . GLU B 1 268 ? 3.182 9.047 18.672 1 97.44 268 GLU B C 1
ATOM 4940 O O . GLU B 1 268 ? 3.342 10.258 18.828 1 97.44 268 GLU B O 1
ATOM 4945 N N . THR B 1 269 ? 2.027 8.531 18.688 1 96.88 269 THR B N 1
ATOM 4946 C CA . THR B 1 269 ? 0.834 9.172 19.219 1 96.88 269 THR B CA 1
ATOM 4947 C C . THR B 1 269 ? 0.289 8.391 20.422 1 96.88 269 THR B C 1
ATOM 4949 O O . THR B 1 269 ? 0.581 7.203 20.562 1 96.88 269 THR B O 1
ATOM 4952 N N . GLU B 1 270 ? -0.434 9.039 21.297 1 94.81 270 GLU B N 1
ATOM 4953 C CA . GLU B 1 270 ? -1.124 8.32 22.359 1 94.81 270 GLU B CA 1
ATOM 4954 C C . GLU B 1 270 ? -2.277 7.484 21.812 1 94.81 270 GLU B C 1
ATOM 4956 O O . GLU B 1 270 ? -3.201 8.023 21.203 1 94.81 270 GLU B O 1
ATOM 4961 N N . SER B 1 271 ? -2.131 6.199 21.922 1 94.81 271 SER B N 1
ATOM 4962 C CA . SER B 1 271 ? -3.094 5.277 21.328 1 94.81 271 SER B CA 1
ATOM 4963 C C . SER B 1 271 ? -3.023 3.904 21.984 1 94.81 271 SER B C 1
ATOM 4965 O O . SER B 1 271 ? -2.137 3.645 22.797 1 94.81 271 SER B O 1
ATOM 4967 N N . ALA B 1 272 ? -3.969 3.053 21.672 1 91.62 272 ALA B N 1
ATOM 4968 C CA . ALA B 1 272 ? -3.982 1.672 22.156 1 91.62 272 ALA B CA 1
ATOM 4969 C C . ALA B 1 272 ? -2.785 0.894 21.609 1 91.62 272 ALA B C 1
ATOM 4971 O O . ALA B 1 272 ? -2.406 -0.137 22.172 1 91.62 272 ALA B O 1
ATOM 4972 N N . VAL B 1 273 ? -2.102 1.434 20.641 1 93.12 273 VAL B N 1
ATOM 4973 C CA . VAL B 1 273 ? -1.057 0.69 19.938 1 93.12 273 VAL B CA 1
ATOM 4974 C C . VAL B 1 273 ? 0.311 1.277 20.281 1 93.1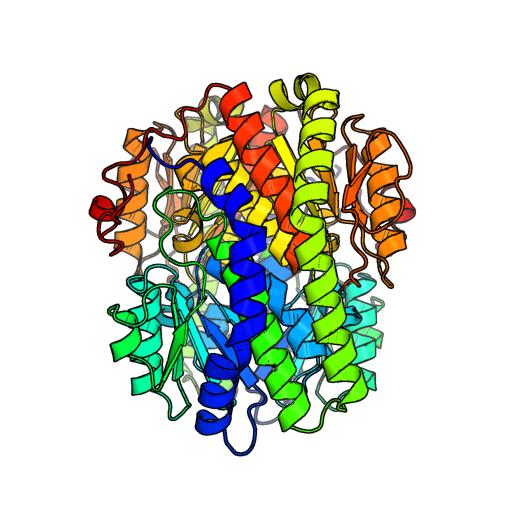2 273 VAL B C 1
ATOM 4976 O O . VAL B 1 273 ? 1.344 0.741 19.875 1 93.12 273 VAL B O 1
ATOM 4979 N N . THR B 1 274 ? 0.379 2.254 21.078 1 95.44 274 THR B N 1
ATOM 4980 C CA . THR B 1 274 ? 1.604 2.986 21.375 1 95.44 274 THR B CA 1
ATOM 4981 C C . THR B 1 274 ? 2.658 2.055 21.969 1 95.44 274 THR B C 1
ATOM 4983 O O . THR B 1 274 ? 3.838 2.145 21.625 1 95.44 274 THR B O 1
ATOM 4986 N N . GLU B 1 275 ? 2.238 1.215 22.812 1 94.94 275 GLU B N 1
ATOM 4987 C CA . GLU B 1 275 ? 3.174 0.323 23.484 1 94.94 275 GLU B CA 1
ATOM 4988 C C . GLU B 1 275 ? 3.912 -0.567 22.5 1 94.94 275 GLU B C 1
ATOM 4990 O O . GLU B 1 275 ? 5.094 -0.869 22.672 1 94.94 275 GLU B O 1
ATOM 4995 N N . ARG B 1 276 ? 3.162 -0.995 21.516 1 94 276 ARG B N 1
ATOM 4996 C CA . ARG B 1 276 ? 3.766 -1.839 20.5 1 94 276 ARG B CA 1
ATOM 4997 C C . ARG B 1 276 ? 4.828 -1.074 19.703 1 94 276 ARG B C 1
ATOM 4999 O O . ARG B 1 276 ? 5.879 -1.625 19.375 1 94 276 ARG B O 1
ATOM 5006 N N . LEU B 1 277 ? 4.562 0.137 19.391 1 96.5 277 LEU B N 1
ATOM 5007 C CA . LEU B 1 277 ? 5.527 0.979 18.703 1 96.5 277 LEU B CA 1
ATOM 5008 C C . LEU B 1 277 ? 6.773 1.195 19.547 1 96.5 277 LEU B C 1
ATOM 5010 O O . LEU B 1 277 ? 7.895 1.136 19.031 1 96.5 277 LEU B O 1
ATOM 5014 N N . VAL B 1 278 ? 6.57 1.469 20.797 1 95.56 278 VAL B N 1
ATOM 5015 C CA . VAL B 1 278 ? 7.68 1.712 21.703 1 95.56 278 VAL B CA 1
ATOM 5016 C C . VAL B 1 278 ? 8.531 0.451 21.828 1 95.56 278 VAL B C 1
ATOM 5018 O O . VAL B 1 278 ? 9.766 0.524 21.828 1 95.56 278 VAL B O 1
ATOM 5021 N N . ALA B 1 279 ? 7.871 -0.667 21.906 1 95.5 279 ALA B N 1
ATOM 5022 C CA . ALA B 1 279 ? 8.586 -1.938 21.969 1 95.5 279 ALA B CA 1
ATOM 5023 C C . ALA B 1 279 ? 9.453 -2.141 20.719 1 95.5 279 ALA B C 1
ATOM 5025 O O . ALA B 1 279 ? 10.602 -2.576 20.828 1 95.5 279 ALA B O 1
ATOM 5026 N N . LEU B 1 280 ? 8.906 -1.819 19.578 1 96.25 280 LEU B N 1
ATOM 5027 C CA . LEU B 1 280 ? 9.656 -1.961 18.344 1 96.25 280 LEU B CA 1
ATOM 5028 C C . LEU B 1 280 ? 10.852 -1.008 18.312 1 96.25 280 LEU B C 1
ATOM 5030 O O . LEU B 1 280 ? 11.953 -1.395 17.906 1 96.25 280 LEU B O 1
ATOM 5034 N N . ARG B 1 281 ? 10.57 0.225 18.656 1 96.56 281 ARG B N 1
ATOM 5035 C CA . ARG B 1 281 ? 11.656 1.198 18.703 1 96.56 281 ARG B CA 1
ATOM 5036 C C . ARG B 1 281 ? 12.789 0.714 19.609 1 96.56 281 ARG B C 1
ATOM 5038 O O . ARG B 1 281 ? 13.961 0.783 19.234 1 96.56 281 ARG B O 1
ATOM 5045 N N . ASN B 1 282 ? 12.43 0.224 20.797 1 95.44 282 ASN B N 1
ATOM 5046 C CA . ASN B 1 282 ? 13.43 -0.297 21.734 1 95.44 282 ASN B CA 1
ATOM 5047 C C . ASN B 1 282 ? 14.195 -1.474 21.125 1 95.44 282 ASN B C 1
ATOM 5049 O O . ASN B 1 282 ? 15.406 -1.579 21.297 1 95.44 282 ASN B O 1
ATOM 5053 N N . TYR B 1 283 ? 13.508 -2.293 20.469 1 94.88 283 TYR B N 1
ATOM 5054 C CA . TYR B 1 283 ? 14.141 -3.447 19.844 1 94.88 283 TYR B CA 1
ATOM 5055 C C . TYR B 1 283 ? 15.109 -3.012 18.75 1 94.88 283 TYR B C 1
ATOM 5057 O O . TYR B 1 283 ? 16.25 -3.471 18.703 1 94.88 283 TYR B O 1
ATOM 5065 N N . GLU B 1 284 ? 14.664 -2.133 17.859 1 94.5 284 GLU B N 1
ATOM 5066 C CA . GLU B 1 284 ? 15.477 -1.694 16.719 1 94.5 284 GLU B CA 1
ATOM 5067 C C . GLU B 1 284 ? 16.688 -0.894 17.188 1 94.5 284 GLU B C 1
ATOM 5069 O O . GLU B 1 284 ? 17.719 -0.871 16.516 1 94.5 284 GLU B O 1
ATOM 5074 N N . SER B 1 285 ? 16.547 -0.254 18.312 1 95 285 SER B N 1
ATOM 5075 C CA . SER B 1 285 ? 17.641 0.542 18.859 1 95 285 SER B CA 1
ATOM 5076 C C . SER B 1 285 ? 18.828 -0.336 19.25 1 95 285 SER B C 1
ATOM 5078 O O . SER B 1 285 ? 19.938 0.161 19.422 1 95 285 SER B O 1
ATOM 5080 N N . LYS B 1 286 ? 18.609 -1.631 19.359 1 93.75 286 LYS B N 1
ATOM 5081 C CA . LYS B 1 286 ? 19.703 -2.568 19.609 1 93.75 286 LYS B CA 1
ATOM 5082 C C . LYS B 1 286 ? 20.547 -2.775 18.359 1 93.75 286 LYS B C 1
ATOM 5084 O O . LYS B 1 286 ? 21.703 -3.197 18.438 1 93.75 286 LYS B O 1
ATOM 5089 N N . TYR B 1 287 ? 19.984 -2.451 17.25 1 92.94 287 TYR B N 1
ATOM 5090 C CA . TYR B 1 287 ? 20.641 -2.783 15.992 1 92.94 287 TYR B CA 1
ATOM 5091 C C . TYR B 1 287 ? 21.141 -1.526 15.289 1 92.94 287 TYR B C 1
ATOM 5093 O O . TYR B 1 287 ? 22.078 -1.579 14.5 1 92.94 287 TYR B O 1
ATOM 5101 N N . THR B 1 288 ? 20.469 -0.393 15.523 1 96.12 288 THR B N 1
ATOM 5102 C CA . THR B 1 288 ? 20.922 0.881 14.977 1 96.12 288 THR B CA 1
ATOM 5103 C C . THR B 1 288 ? 20.859 1.975 16.047 1 96.12 288 THR B C 1
ATOM 5105 O O . THR B 1 288 ? 19.891 2.074 16.781 1 96.12 288 THR B O 1
ATOM 5108 N N . PRO B 1 289 ? 21.906 2.771 16.109 1 96.62 289 PRO B N 1
ATOM 5109 C CA . PRO B 1 289 ? 21.859 3.891 17.062 1 96.62 289 PRO B CA 1
ATOM 5110 C C . PRO B 1 289 ? 21.078 5.09 16.516 1 96.62 289 PRO B C 1
ATOM 5112 O O . PRO B 1 289 ? 21.016 6.137 17.172 1 96.62 289 PRO B O 1
ATOM 5115 N N . PHE B 1 290 ? 20.469 4.984 15.32 1 97.88 290 PHE B N 1
ATOM 5116 C CA . PHE B 1 290 ? 19.859 6.121 14.641 1 97.88 290 PHE B CA 1
ATOM 5117 C C . PHE B 1 290 ? 18.344 6.012 14.641 1 97.88 290 PHE B C 1
ATOM 5119 O O . PHE B 1 290 ? 17.703 6.109 13.586 1 97.88 290 PHE B O 1
ATOM 5126 N N . THR B 1 291 ? 17.797 5.863 15.82 1 97.88 291 THR B N 1
ATOM 5127 C CA . THR B 1 291 ? 16.344 5.898 15.969 1 97.88 291 THR B CA 1
ATOM 5128 C C . THR B 1 291 ? 15.883 7.262 16.484 1 97.88 291 THR B C 1
ATOM 5130 O O . THR B 1 291 ? 16.531 7.863 17.328 1 97.88 291 THR B O 1
ATOM 5133 N N . TYR B 1 292 ? 14.805 7.785 15.922 1 98.31 292 TYR B N 1
ATOM 5134 C CA . TYR B 1 292 ? 14.219 9.07 16.281 1 98.31 292 TYR B CA 1
ATOM 5135 C C . TYR B 1 292 ? 12.727 8.922 16.562 1 98.31 292 TYR B C 1
ATOM 5137 O O . TYR B 1 292 ? 12.062 8.062 15.977 1 98.31 292 TYR B O 1
ATOM 5145 N N . THR B 1 293 ? 12.203 9.75 17.422 1 97.75 293 THR B N 1
ATOM 5146 C CA . THR B 1 293 ? 10.773 9.773 17.719 1 97.75 293 THR B CA 1
ATOM 5147 C C . THR B 1 293 ? 10.172 11.125 17.359 1 97.75 293 THR B C 1
ATOM 5149 O O . THR B 1 293 ? 10.766 12.172 17.625 1 97.75 293 THR B O 1
ATOM 5152 N N . VAL B 1 294 ? 9.078 11.148 16.656 1 98.12 294 VAL B N 1
ATOM 5153 C CA . VAL B 1 294 ? 8.266 12.336 16.422 1 98.12 294 VAL B CA 1
ATOM 5154 C C . VAL B 1 294 ? 6.957 12.234 17.203 1 98.12 294 VAL B C 1
ATOM 5156 O O . VAL B 1 294 ? 6.191 11.281 17.016 1 98.12 294 VAL B O 1
ATOM 5159 N N . LYS B 1 295 ? 6.668 13.125 18.031 1 96.69 295 LYS B N 1
ATOM 5160 C CA . LYS B 1 295 ? 5.453 13.023 18.828 1 96.69 295 LYS B CA 1
ATOM 5161 C C . LYS B 1 295 ? 4.973 14.406 19.266 1 96.69 295 LYS B C 1
ATOM 5163 O O . LYS B 1 295 ? 5.676 15.398 19.094 1 96.69 295 LYS B O 1
ATOM 5168 N N . PHE B 1 296 ? 3.734 14.438 19.75 1 95.31 296 PHE B N 1
ATOM 5169 C CA . PHE B 1 296 ? 3.154 15.625 20.359 1 95.31 296 PHE B CA 1
ATOM 5170 C C . PHE B 1 296 ? 3.443 15.664 21.859 1 95.31 296 PHE B C 1
ATOM 5172 O O . PHE B 1 296 ? 3.742 14.633 22.469 1 95.31 296 PHE B O 1
ATOM 5179 N N . GLY B 1 297 ? 3.387 16.844 22.469 1 81.56 297 GLY B N 1
ATOM 5180 C CA . GLY B 1 297 ? 3.402 16.984 23.922 1 81.56 297 GLY B CA 1
ATOM 5181 C C . GLY B 1 297 ? 4.789 17.234 24.484 1 81.56 297 GLY B C 1
ATOM 5182 O O . GLY B 1 297 ? 5.484 18.156 24.047 1 81.56 297 GLY B O 1
ATOM 5183 N N . THR B 1 298 ? 5.246 16.375 25.328 1 71.62 298 THR B N 1
ATOM 5184 C CA . THR B 1 298 ? 6.48 16.703 26.047 1 71.62 298 THR B CA 1
ATOM 5185 C C . THR B 1 298 ? 7.617 15.789 25.609 1 71.62 298 THR B C 1
ATOM 5187 O O . THR B 1 298 ? 7.414 14.594 25.391 1 71.62 298 THR B O 1
ATOM 5190 N N . ALA B 1 299 ? 8.734 16.625 25.328 1 65.31 299 ALA B N 1
ATOM 5191 C CA . ALA B 1 299 ? 9.922 15.93 24.844 1 65.31 299 ALA B CA 1
ATOM 5192 C C . ALA B 1 299 ? 10.5 15.008 25.906 1 65.31 299 ALA B C 1
ATOM 5194 O O . ALA B 1 299 ? 10.445 15.32 27.109 1 65.31 299 ALA B O 1
ATOM 5195 N N . GLY B 1 300 ? 10.758 13.867 25.453 1 72.31 300 GLY B N 1
ATOM 5196 C CA . GLY B 1 300 ? 11.492 12.93 26.297 1 72.31 300 GLY B CA 1
ATOM 5197 C C . GLY B 1 300 ? 12.992 13.117 26.234 1 72.31 300 GLY B C 1
ATOM 5198 O O . GLY B 1 300 ? 13.508 14.18 26.594 1 72.31 300 GLY B O 1
ATOM 5199 N N . ASN B 1 301 ? 13.742 12.523 25.266 1 86.56 301 ASN B N 1
ATOM 5200 C CA . ASN B 1 301 ? 15.188 12.555 25.078 1 86.56 301 ASN B CA 1
ATOM 5201 C C . ASN B 1 301 ? 15.586 13.359 23.844 1 86.56 301 ASN B C 1
ATOM 5203 O O . ASN B 1 301 ? 14.719 13.883 23.141 1 86.56 301 ASN B O 1
ATOM 5207 N N . ASP B 1 302 ? 16.891 13.562 23.562 1 91.75 302 ASP B N 1
ATOM 5208 C CA . ASP B 1 302 ? 17.422 14.422 22.516 1 91.75 302 ASP B CA 1
ATOM 5209 C C . ASP B 1 302 ? 17.031 13.898 21.125 1 91.75 302 ASP B C 1
ATOM 5211 O O . ASP B 1 302 ? 17.094 14.641 20.141 1 91.75 302 ASP B O 1
ATOM 5215 N N . ARG B 1 303 ? 16.594 12.68 21.047 1 96.12 303 ARG B N 1
ATOM 5216 C CA . ARG B 1 303 ? 16.266 12.102 19.75 1 96.12 303 ARG B CA 1
ATOM 5217 C C . ARG B 1 303 ? 14.766 12.148 19.484 1 96.12 303 ARG B C 1
ATOM 5219 O O . ARG B 1 303 ? 14.281 11.57 18.516 1 96.12 303 ARG B O 1
ATOM 5226 N N . THR B 1 304 ? 14.133 12.883 20.344 1 96.88 304 THR B N 1
ATOM 5227 C CA . THR B 1 304 ? 12.703 13.109 20.172 1 96.88 304 THR B CA 1
ATOM 5228 C C . THR B 1 304 ? 12.453 14.484 19.562 1 96.88 304 THR B C 1
ATOM 5230 O O . THR B 1 304 ? 12.867 15.508 20.109 1 96.88 304 THR B O 1
ATOM 5233 N N . LEU B 1 305 ? 11.844 14.523 18.406 1 97.19 305 LEU B N 1
ATOM 5234 C CA . LEU B 1 305 ? 11.32 15.758 17.828 1 97.19 305 LEU B CA 1
ATOM 5235 C C . LEU B 1 305 ? 9.906 16.047 18.312 1 97.19 305 LEU B C 1
ATOM 5237 O O . LEU B 1 305 ? 8.961 15.352 17.938 1 97.19 305 LEU B O 1
ATOM 5241 N N . LEU B 1 306 ? 9.812 17.078 19.062 1 95.19 306 LEU B N 1
ATOM 5242 C CA . LEU B 1 306 ? 8.539 17.438 19.672 1 95.19 306 LEU B CA 1
ATOM 5243 C C . LEU B 1 306 ? 7.766 18.406 18.781 1 95.19 306 LEU B C 1
ATOM 5245 O O . LEU B 1 306 ? 8.336 19.375 18.281 1 95.19 306 LEU B O 1
ATOM 5249 N N . ILE B 1 307 ? 6.543 18.109 18.547 1 97.25 307 ILE B N 1
ATOM 5250 C CA . ILE B 1 307 ? 5.602 19.062 17.953 1 97.25 307 ILE B CA 1
ATOM 5251 C C . ILE B 1 307 ? 4.781 19.734 19.062 1 97.25 307 ILE B C 1
ATOM 5253 O O . ILE B 1 307 ? 4.012 19.062 19.766 1 97.25 307 ILE B O 1
ATOM 5257 N N . PRO B 1 308 ? 4.949 21 19.25 1 96 308 PRO B N 1
ATOM 5258 C CA . PRO B 1 308 ? 4.301 21.688 20.359 1 96 308 PRO B CA 1
ATOM 5259 C C . PRO B 1 308 ? 2.82 21.969 20.109 1 96 308 PRO B C 1
ATOM 5261 O O . PRO B 1 308 ? 2.4 23.125 20.094 1 96 308 PRO B O 1
ATOM 5264 N N . ALA B 1 309 ? 2.062 21 19.969 1 96.12 309 ALA B N 1
ATOM 5265 C CA . ALA B 1 309 ? 0.614 21.016 19.781 1 96.12 309 ALA B CA 1
ATOM 5266 C C . ALA B 1 309 ? -0.052 19.875 20.531 1 96.12 309 ALA B C 1
ATOM 5268 O O . ALA B 1 309 ? 0.619 18.922 20.953 1 96.12 309 ALA B O 1
ATOM 5269 N N . ASP B 1 310 ? -1.286 20.078 20.797 1 94.69 310 ASP B N 1
ATOM 5270 C CA . ASP B 1 310 ? -2.08 19.047 21.484 1 94.69 310 ASP B CA 1
ATOM 5271 C C . ASP B 1 310 ? -3.123 18.453 20.547 1 94.69 310 ASP B C 1
ATOM 5273 O O . ASP B 1 310 ? -4.273 18.891 20.516 1 94.69 310 ASP B O 1
ATOM 5277 N N . LEU B 1 311 ? -2.723 17.469 19.812 1 97.62 311 LEU B N 1
ATOM 5278 C CA . LEU B 1 311 ? -3.598 16.75 18.906 1 97.62 311 LEU B CA 1
ATOM 5279 C C . LEU B 1 311 ? -3.68 15.266 19.266 1 97.62 311 LEU B C 1
ATOM 5281 O O . LEU B 1 311 ? -2.688 14.672 19.703 1 97.62 311 LEU B O 1
ATOM 5285 N N . ASP B 1 312 ? -4.84 14.695 19.172 1 97.25 312 ASP B N 1
ATOM 5286 C CA . ASP B 1 312 ? -4.973 13.258 19.422 1 97.25 312 ASP B CA 1
ATOM 5287 C C . ASP B 1 312 ? -4.504 12.438 18.219 1 97.25 312 ASP B C 1
ATOM 5289 O O . ASP B 1 312 ? -4.027 13 17.234 1 97.25 312 ASP B O 1
ATOM 5293 N N . GLU B 1 313 ? -4.594 11.133 18.312 1 97.75 313 GLU B N 1
ATOM 5294 C CA . GLU B 1 313 ? -4.027 10.25 17.297 1 97.75 313 GLU B CA 1
ATOM 5295 C C . GLU B 1 313 ? -4.723 10.43 15.961 1 97.75 313 GLU B C 1
ATOM 5297 O O . GLU B 1 313 ? -4.098 10.273 14.906 1 97.75 313 GLU B O 1
ATOM 5302 N N . TYR B 1 314 ? -6.016 10.773 15.977 1 98.56 314 TYR B N 1
ATOM 5303 C CA . TYR B 1 314 ? -6.773 10.906 14.734 1 98.56 314 TYR B CA 1
ATOM 5304 C C . TYR B 1 314 ? -6.492 12.25 14.062 1 98.56 314 TYR B C 1
ATOM 5306 O O . TYR B 1 314 ? -6.543 12.359 12.836 1 98.56 314 TYR B O 1
ATOM 5314 N N . GLN B 1 315 ? -6.125 13.266 14.812 1 98.81 315 GLN B N 1
ATOM 5315 C CA . GLN B 1 315 ? -5.824 14.602 14.312 1 98.81 315 GLN B CA 1
ATOM 5316 C C . GLN B 1 315 ? -4.363 14.719 13.898 1 98.81 315 GLN B C 1
ATOM 5318 O O . GLN B 1 315 ? -3.998 15.617 13.133 1 98.81 315 GLN B O 1
ATOM 5323 N N . ALA B 1 316 ? -3.533 13.82 14.297 1 98.62 316 ALA B N 1
ATOM 5324 C CA . ALA B 1 316 ? -2.074 13.898 14.273 1 98.62 316 ALA B CA 1
ATOM 5325 C C . ALA B 1 316 ? -1.557 14.172 12.867 1 98.62 316 ALA B C 1
ATOM 5327 O O . ALA B 1 316 ? -0.65 14.984 12.68 1 98.62 316 ALA B O 1
ATOM 5328 N N . PRO B 1 317 ? -2.164 13.508 11.82 1 98.75 317 PRO B N 1
ATOM 5329 C CA . PRO B 1 317 ? -1.613 13.68 10.477 1 98.75 317 PRO B CA 1
ATOM 5330 C C . PRO B 1 317 ? -1.626 15.133 10.016 1 98.75 317 PRO B C 1
ATOM 5332 O O . PRO B 1 317 ? -0.838 15.516 9.148 1 98.75 317 PRO B O 1
ATOM 5335 N N . PHE B 1 318 ? -2.455 15.953 10.648 1 98.75 318 PHE B N 1
ATOM 5336 C CA . PHE B 1 318 ? -2.58 17.359 10.273 1 98.75 318 PHE B CA 1
ATOM 5337 C C . PHE B 1 318 ? -1.24 18.078 10.406 1 98.75 318 PHE B C 1
ATOM 5339 O O . PHE B 1 318 ? -0.834 18.812 9.5 1 98.75 318 PHE B O 1
ATOM 5346 N N . LEU B 1 319 ? -0.526 17.781 11.422 1 98.5 319 LEU B N 1
ATOM 5347 C CA . LEU B 1 319 ? 0.69 18.547 11.656 1 98.5 319 LEU B CA 1
ATOM 5348 C C . LEU B 1 319 ? 1.922 17.656 11.594 1 98.5 319 LEU B C 1
ATOM 5350 O O . LEU B 1 319 ? 3.045 18.141 11.453 1 98.5 319 LEU B O 1
ATOM 5354 N N . MET B 1 320 ? 1.758 16.406 11.703 1 98.44 320 MET B N 1
ATOM 5355 C CA . MET B 1 320 ? 2.895 15.5 11.891 1 98.44 320 MET B CA 1
ATOM 5356 C C . MET B 1 320 ? 3.723 15.406 10.609 1 98.44 320 MET B C 1
ATOM 5358 O O . MET B 1 320 ? 4.848 14.898 10.633 1 98.44 320 MET B O 1
ATOM 5362 N N . ILE B 1 321 ? 3.203 15.867 9.484 1 98.75 321 ILE B N 1
ATOM 5363 C CA . ILE B 1 321 ? 3.934 15.844 8.219 1 98.75 321 ILE B CA 1
ATOM 5364 C C . ILE B 1 321 ? 4.953 16.984 8.188 1 98.75 321 ILE B C 1
ATOM 5366 O O . ILE B 1 321 ? 5.953 16.906 7.473 1 98.75 321 ILE B O 1
ATOM 5370 N N . LEU B 1 322 ? 4.75 18.047 8.961 1 98.75 322 LEU B N 1
ATOM 5371 C CA . LEU B 1 322 ? 5.52 19.281 8.859 1 98.75 322 LEU B CA 1
ATOM 5372 C C . LEU B 1 322 ? 7 19.031 9.109 1 98.75 322 LEU B C 1
ATOM 5374 O O . LEU B 1 322 ? 7.852 19.469 8.336 1 98.75 322 LEU B O 1
ATOM 5378 N N . PRO B 1 323 ? 7.395 18.281 10.164 1 98.75 323 PRO B N 1
ATOM 5379 C CA . PRO B 1 323 ? 8.812 17.984 10.367 1 98.75 323 PRO B CA 1
ATOM 5380 C C . PRO B 1 323 ? 9.445 17.312 9.148 1 98.75 323 PRO B C 1
ATOM 5382 O O . PRO B 1 323 ? 10.578 17.625 8.781 1 98.75 323 PRO B O 1
ATOM 5385 N N . PHE B 1 324 ? 8.734 16.422 8.523 1 98.81 324 PHE B N 1
ATOM 5386 C CA . PHE B 1 324 ? 9.297 15.648 7.422 1 98.81 324 PHE B CA 1
ATOM 5387 C C . PHE B 1 324 ? 9.453 16.516 6.176 1 98.81 324 PHE B C 1
ATOM 5389 O O . PHE B 1 324 ? 10.375 16.312 5.391 1 98.81 324 PHE B O 1
ATOM 5396 N N . GLN B 1 325 ? 8.492 17.5 5.969 1 98.62 325 GLN B N 1
ATOM 5397 C CA . GLN B 1 325 ? 8.68 18.453 4.883 1 98.62 325 GLN B CA 1
ATOM 5398 C C . GLN B 1 325 ? 9.977 19.234 5.066 1 98.62 325 GLN B C 1
ATOM 5400 O O . GLN B 1 325 ? 10.766 19.375 4.129 1 98.62 325 GLN B O 1
ATOM 5405 N N . ILE B 1 326 ? 10.219 19.703 6.254 1 98.75 326 ILE B N 1
ATOM 5406 C CA . ILE B 1 326 ? 11.383 20.516 6.578 1 98.75 326 ILE B CA 1
ATOM 5407 C C . ILE B 1 326 ? 12.656 19.688 6.461 1 98.75 326 ILE B C 1
ATOM 5409 O O . ILE B 1 326 ? 13.617 20.094 5.805 1 98.75 326 ILE B O 1
ATOM 5413 N N . LEU B 1 327 ? 12.656 18.516 7.066 1 98.75 327 LEU B N 1
ATOM 5414 C CA . LEU B 1 327 ? 13.82 17.641 7.027 1 98.75 327 LEU B CA 1
ATOM 5415 C C . LEU B 1 327 ? 14.141 17.219 5.598 1 98.75 327 LEU B C 1
ATOM 5417 O O . LEU B 1 327 ? 15.312 17.156 5.215 1 98.75 327 LEU B O 1
ATOM 5421 N N . ALA B 1 328 ? 13.102 16.891 4.832 1 98.12 328 ALA B N 1
ATOM 5422 C CA . ALA B 1 328 ? 13.32 16.516 3.439 1 98.12 328 ALA B CA 1
ATOM 5423 C C . ALA B 1 328 ? 14.062 17.609 2.684 1 98.12 328 ALA B C 1
ATOM 5425 O O . ALA B 1 328 ? 15.016 17.344 1.953 1 98.12 328 ALA B O 1
ATOM 5426 N N . HIS B 1 329 ? 13.609 18.875 2.863 1 97.38 329 HIS B N 1
ATOM 5427 C CA . HIS B 1 329 ? 14.242 20 2.205 1 97.38 329 HIS B CA 1
ATOM 5428 C C . HIS B 1 329 ? 15.703 20.141 2.629 1 97.38 329 HIS B C 1
ATOM 5430 O O . HIS B 1 329 ? 16.594 20.203 1.782 1 97.38 329 HIS B O 1
ATOM 5436 N N . HIS B 1 330 ? 15.969 20.141 3.883 1 98.12 330 HIS B N 1
ATOM 5437 C CA . HIS B 1 330 ? 17.297 20.406 4.414 1 98.12 330 HIS B CA 1
ATOM 5438 C C . HIS B 1 330 ? 18.25 19.266 4.125 1 98.12 330 HIS B C 1
ATOM 5440 O O . HIS B 1 330 ? 19.406 19.484 3.75 1 98.12 330 HIS B O 1
ATOM 5446 N N . ILE B 1 331 ? 17.797 18.031 4.293 1 98.25 331 ILE B N 1
ATOM 5447 C CA . ILE B 1 331 ? 18.656 16.875 4.078 1 98.25 331 ILE B CA 1
ATOM 5448 C C . ILE B 1 331 ? 19.016 16.75 2.598 1 98.25 331 ILE B C 1
ATOM 5450 O O . ILE B 1 331 ? 20.141 16.391 2.246 1 98.25 331 ILE B O 1
ATOM 5454 N N . ALA B 1 332 ? 17.969 17 1.759 1 96.69 332 ALA B N 1
ATOM 5455 C CA . ALA B 1 332 ? 18.25 17 0.323 1 96.69 332 ALA B CA 1
ATOM 5456 C C . ALA B 1 332 ? 19.375 17.953 -0.031 1 96.69 332 ALA B C 1
ATOM 5458 O O . ALA B 1 332 ? 20.312 17.594 -0.745 1 96.69 332 ALA B O 1
ATOM 5459 N N . GLU B 1 333 ? 19.281 19.156 0.487 1 94.94 333 GLU B N 1
ATOM 5460 C CA . GLU B 1 333 ? 20.312 20.156 0.229 1 94.94 333 GLU B CA 1
ATOM 5461 C C . GLU B 1 333 ? 21.656 19.75 0.832 1 94.94 333 GLU B C 1
ATOM 5463 O O . GLU B 1 333 ? 22.703 19.969 0.221 1 94.94 333 GLU B O 1
ATOM 5468 N N . LEU B 1 334 ? 21.547 19.297 2.004 1 95.94 334 LEU B N 1
ATOM 5469 C CA . LEU B 1 334 ? 22.734 18.828 2.699 1 95.94 334 LEU B CA 1
ATOM 5470 C C . LEU B 1 334 ? 23.469 17.766 1.872 1 95.94 334 LEU B C 1
ATOM 5472 O O . LEU B 1 334 ? 24.703 17.719 1.881 1 95.94 334 LEU B O 1
ATOM 5476 N N . LYS B 1 335 ? 22.766 16.953 1.156 1 94.75 335 LYS B N 1
ATOM 5477 C CA . LYS B 1 335 ? 23.344 15.859 0.364 1 94.75 335 LYS B CA 1
ATOM 5478 C C . LYS B 1 335 ? 23.688 16.328 -1.047 1 94.75 335 LYS B C 1
ATOM 5480 O O . LYS B 1 335 ? 24.078 15.531 -1.895 1 94.75 335 LYS B O 1
ATOM 5485 N N . GLY B 1 336 ? 23.406 17.625 -1.366 1 93.38 336 GLY B N 1
ATOM 5486 C CA . GLY B 1 336 ? 23.859 18.234 -2.602 1 93.38 336 GLY B CA 1
ATOM 5487 C C . GLY B 1 336 ? 22.828 18.203 -3.705 1 93.38 336 GLY B C 1
ATOM 5488 O O . GLY B 1 336 ? 23.125 18.516 -4.859 1 93.38 336 GLY B O 1
ATOM 5489 N N . ASN B 1 337 ? 21.641 17.766 -3.381 1 91.88 337 ASN B N 1
ATOM 5490 C CA . ASN B 1 337 ? 20.578 17.766 -4.379 1 91.88 337 ASN B CA 1
ATOM 5491 C C . ASN B 1 337 ? 20.031 19.172 -4.617 1 91.88 337 ASN B C 1
ATOM 5493 O O . ASN B 1 337 ? 19.625 19.844 -3.674 1 91.88 337 ASN B O 1
ATOM 5497 N N . LYS B 1 338 ? 20.031 19.609 -5.824 1 87.5 338 LYS B N 1
ATOM 5498 C CA . LYS B 1 338 ? 19.516 20.938 -6.176 1 87.5 338 LYS B CA 1
ATOM 5499 C C . LYS B 1 338 ? 18.016 20.859 -6.484 1 87.5 338 LYS B C 1
ATOM 5501 O O . LYS B 1 338 ? 17.625 20.672 -7.637 1 87.5 338 LYS B O 1
ATOM 5506 N N . LEU B 1 339 ? 17.219 21.141 -5.551 1 88.88 339 LEU B N 1
ATOM 5507 C CA . LEU B 1 339 ? 15.781 20.938 -5.645 1 88.88 339 LEU B CA 1
ATOM 5508 C C . LEU B 1 339 ? 15.148 21.969 -6.582 1 88.88 339 LEU B C 1
ATOM 5510 O O . LEU B 1 339 ? 14.016 21.781 -7.035 1 88.88 339 LEU B O 1
ATOM 5514 N N . THR B 1 340 ? 15.812 22.938 -6.863 1 81.38 340 THR B N 1
ATOM 5515 C CA . THR B 1 340 ? 15.281 23.953 -7.762 1 81.38 340 THR B CA 1
ATOM 5516 C C . THR B 1 340 ? 15.508 23.562 -9.219 1 81.38 340 THR B C 1
ATOM 5518 O O . THR B 1 340 ? 14.945 24.188 -10.125 1 81.38 340 THR B O 1
ATOM 5521 N N . GLU B 1 341 ? 16.266 22.562 -9.406 1 78 341 GLU B N 1
ATOM 5522 C CA . GLU B 1 341 ? 16.516 22.047 -10.758 1 78 341 GLU B CA 1
ATOM 5523 C C . GLU B 1 341 ? 15.75 20.75 -11.008 1 78 341 GLU B C 1
ATOM 5525 O O . GLU B 1 341 ? 15.93 19.766 -10.281 1 78 341 GLU B O 1
ATOM 5530 N N . ARG B 1 342 ? 15.062 20.812 -12.047 1 72.69 342 ARG B N 1
ATOM 5531 C CA . ARG B 1 342 ? 14.312 19.609 -12.391 1 72.69 342 ARG B CA 1
ATOM 5532 C C . ARG B 1 342 ? 15.211 18.578 -13.07 1 72.69 342 ARG B C 1
ATOM 5534 O O . ARG B 1 342 ? 15.977 18.922 -13.977 1 72.69 342 ARG B O 1
ATOM 5541 N N . ILE B 1 343 ? 15.195 17.422 -12.625 1 70.81 343 ILE B N 1
ATOM 5542 C CA . ILE B 1 343 ? 16.062 16.406 -13.203 1 70.81 343 ILE B CA 1
ATOM 5543 C C . ILE B 1 343 ? 15.328 15.688 -14.336 1 70.81 343 ILE B C 1
ATOM 5545 O O . ILE B 1 343 ? 15.945 15.211 -15.289 1 70.81 343 ILE B O 1
ATOM 5549 N N . TYR B 1 344 ? 14.047 15.477 -14.305 1 71.56 344 TYR B N 1
ATOM 5550 C CA . TYR B 1 344 ? 13.25 14.867 -15.352 1 71.56 344 TYR B CA 1
ATOM 5551 C C . TYR B 1 344 ? 12.32 15.883 -16 1 71.56 344 TYR B C 1
ATOM 5553 O O . TYR B 1 344 ? 11.242 16.188 -15.469 1 71.56 344 TYR B O 1
ATOM 5561 N N . THR B 1 345 ? 12.711 16.406 -17.125 1 70.5 345 THR B N 1
ATOM 5562 C CA . THR B 1 345 ? 11.977 17.516 -17.734 1 70.5 345 THR B CA 1
ATOM 5563 C C . THR B 1 345 ? 11 17 -18.781 1 70.5 345 THR B C 1
ATOM 5565 O O . THR B 1 345 ? 10.047 17.688 -19.141 1 70.5 345 THR B O 1
ATOM 5568 N N . ASP B 1 346 ? 11.227 15.711 -19.094 1 73.31 346 ASP B N 1
ATOM 5569 C CA . ASP B 1 346 ? 10.406 15.211 -20.188 1 73.31 346 ASP B CA 1
ATOM 5570 C C . ASP B 1 346 ? 9.648 13.953 -19.766 1 73.31 346 ASP B C 1
ATOM 5572 O O . ASP B 1 346 ? 9.148 13.211 -20.625 1 73.31 346 ASP B O 1
ATOM 5576 N N . PHE B 1 347 ? 9.609 13.727 -18.562 1 77.44 347 PHE B N 1
ATOM 5577 C CA . PHE B 1 347 ? 8.992 12.5 -18.078 1 77.44 347 PHE B CA 1
ATOM 5578 C C . PHE B 1 347 ? 7.504 12.484 -18.391 1 77.44 347 PHE B C 1
ATOM 5580 O O . PHE B 1 347 ? 6.98 11.492 -18.906 1 77.44 347 PHE B O 1
ATOM 5587 N N . GLY B 1 348 ? 6.805 13.578 -18.109 1 74.56 348 GLY B N 1
ATOM 5588 C CA . GLY B 1 348 ? 5.375 13.664 -18.359 1 74.56 348 GLY B CA 1
ATOM 5589 C C . GLY B 1 348 ? 5.012 13.438 -19.812 1 74.56 348 GLY B C 1
ATOM 5590 O O . GLY B 1 348 ? 4.027 12.758 -20.109 1 74.56 348 GLY B O 1
ATOM 5591 N N . VAL B 1 349 ? 5.828 13.945 -20.609 1 71.31 349 VAL B N 1
ATOM 5592 C CA . VAL B 1 349 ? 5.605 13.812 -22.047 1 71.31 349 VAL B CA 1
ATOM 5593 C C . VAL B 1 349 ? 5.859 12.367 -22.469 1 71.31 349 VAL B C 1
ATOM 5595 O O . VAL B 1 349 ? 5.059 11.773 -23.203 1 71.31 349 VAL B O 1
ATOM 5598 N N . ALA B 1 350 ? 6.883 11.812 -21.906 1 75.62 350 ALA B N 1
ATOM 5599 C CA . ALA B 1 350 ? 7.273 10.453 -22.266 1 75.62 350 ALA B CA 1
ATOM 5600 C C . ALA B 1 350 ? 6.227 9.438 -21.812 1 75.62 350 ALA B C 1
ATOM 5602 O O . ALA B 1 350 ? 5.996 8.43 -22.484 1 75.62 350 ALA B O 1
ATOM 5603 N N . MET B 1 351 ? 5.59 9.711 -20.75 1 76.38 351 MET B N 1
ATOM 5604 C CA . MET B 1 351 ? 4.633 8.773 -20.156 1 76.38 351 MET B CA 1
ATOM 5605 C C . MET B 1 351 ? 3.209 9.125 -20.578 1 76.38 351 MET B C 1
ATOM 5607 O O . MET B 1 351 ? 2.254 8.484 -20.125 1 76.38 351 MET B O 1
ATOM 5611 N N . LYS B 1 352 ? 3.154 10.016 -21.516 1 65.75 352 LYS B N 1
ATOM 5612 C CA . LYS B 1 352 ? 1.849 10.484 -21.969 1 65.75 352 LYS B CA 1
ATOM 5613 C C . LYS B 1 352 ? 0.946 10.828 -20.781 1 65.75 352 LYS B C 1
ATOM 5615 O O . LYS B 1 352 ? -0.23 10.461 -20.766 1 65.75 352 LYS B O 1
ATOM 5620 N N . SER B 1 353 ? 1.655 11.094 -19.781 1 60.5 353 SER B N 1
ATOM 5621 C CA . SER B 1 353 ? 0.915 11.492 -18.594 1 60.5 353 SER B CA 1
ATOM 5622 C C . SER B 1 353 ? 0.661 13 -18.578 1 60.5 353 SER B C 1
ATOM 5624 O O . SER B 1 353 ? 1.442 13.773 -19.141 1 60.5 353 SER B O 1
ATOM 5626 N N . LYS B 1 354 ? -0.627 13.25 -18.531 1 51.22 354 LYS B N 1
ATOM 5627 C CA . LYS B 1 354 ? -1.218 14.57 -18.75 1 51.22 354 LYS B CA 1
ATOM 5628 C C . LYS B 1 354 ? -0.581 15.609 -17.828 1 51.22 354 LYS B C 1
ATOM 5630 O O . LYS B 1 354 ? -1.06 16.734 -17.734 1 51.22 354 LYS B O 1
ATOM 5635 N N . THR B 1 355 ? 0.113 15.352 -16.719 1 49.94 355 THR B N 1
ATOM 5636 C CA . THR B 1 355 ? 0.217 16.688 -16.156 1 49.94 355 THR B CA 1
ATOM 5637 C C . THR B 1 355 ? 0.907 17.641 -17.141 1 49.94 355 THR B C 1
ATOM 5639 O O . THR B 1 355 ? 2.062 17.422 -17.516 1 49.94 355 THR B O 1
ATOM 5642 N N . LYS B 1 356 ? 0.079 18.281 -17.875 1 50.31 356 LYS B N 1
ATOM 5643 C CA . LYS B 1 356 ? 0.705 19.391 -18.594 1 50.31 356 LYS B CA 1
ATOM 5644 C C . LYS B 1 356 ? 1.88 19.953 -17.797 1 50.31 356 LYS B C 1
ATOM 5646 O O . LYS B 1 356 ? 1.864 19.953 -16.562 1 50.31 356 LYS B O 1
ATOM 5651 N N . PRO B 1 357 ? 3.025 19.953 -18.422 1 50.16 357 PRO B N 1
ATOM 5652 C CA . PRO B 1 357 ? 4.098 20.594 -17.656 1 50.16 357 PRO B CA 1
ATOM 5653 C C . PRO B 1 357 ? 3.578 21.672 -16.703 1 50.16 357 PRO B C 1
ATOM 5655 O O . PRO B 1 357 ? 2.926 22.625 -17.141 1 50.16 357 PRO B O 1
ATOM 5658 N N . GLY B 1 358 ? 3.141 21.188 -15.633 1 50.62 358 GLY B N 1
ATOM 5659 C CA . GLY B 1 358 ? 2.666 22.172 -14.672 1 50.62 358 GLY B CA 1
ATOM 5660 C C . GLY B 1 358 ? 3.512 23.438 -14.641 1 50.62 358 GLY B C 1
ATOM 5661 O O . GLY B 1 358 ? 4.613 23.469 -15.188 1 50.62 358 GLY B O 1
ATOM 5662 N N . ASP B 1 359 ? 2.85 24.438 -14.375 1 58.03 359 ASP B N 1
ATOM 5663 C CA . ASP B 1 359 ? 3.498 25.734 -14.18 1 58.03 359 ASP B CA 1
ATOM 5664 C C . ASP B 1 359 ? 4.512 25.672 -13.039 1 58.03 359 ASP B C 1
ATOM 5666 O O . ASP B 1 359 ? 4.281 26.219 -11.961 1 58.03 359 ASP B O 1
ATOM 5670 N N . TYR B 1 360 ? 5.391 24.75 -13.117 1 60.97 360 TYR B N 1
ATOM 5671 C CA . TYR B 1 360 ? 6.426 24.703 -12.086 1 60.97 360 TYR B CA 1
ATOM 5672 C C . TYR B 1 360 ? 7.508 25.75 -12.367 1 60.97 360 TYR B C 1
ATOM 5674 O O . TYR B 1 360 ? 7.777 26.078 -13.523 1 60.97 360 TYR B O 1
ATOM 5682 N N . ALA B 1 361 ? 7.891 26.469 -11.375 1 58.28 361 ALA B N 1
ATOM 5683 C CA . ALA B 1 361 ? 8.914 27.5 -11.516 1 58.28 361 ALA B CA 1
ATOM 5684 C C . ALA B 1 361 ? 10.281 26.891 -11.789 1 58.28 361 ALA B C 1
ATOM 5686 O O . ALA B 1 361 ? 10.562 25.766 -11.352 1 58.28 361 ALA B O 1
#

pLDDT: mean 93.92, std 8.8, range [49.16, 98.94]

Secondary structure (DSSP, 8-state):
----HHHHHHTHHHHHHHHHHHHHHHHHHHHHHHTT---EEEEE--HHHHHHHHHHHHHHHHHSS-EEEEE-HHHHHHTPPPPTT--EEEEE-SSS--HHHHHHHHHHHHH--S-EEEEES-TTSGGGGGSSEEEE-S-----SSS--HHHHHHHHHHHHHHHHHHHHTTSS-HHHHHHHHHHHHHHHHTHHHHHHHHHHHHHHHHHHHHT-S-EEEEE-GGGHHHHHHHHHHIIIII-S-EEEEEHHHHHTTGGGG--TT-EEEEEE-SSTTHHHHHHHHHHHTTT-S-EEEEEESS--STTEEEE-S---TTTTHHHHTHHHHHHHHHHHHHTT--TTS-S-SSHHHHTT---------/----HHHHHHTHHHHHHHHHHHHHHHHHHHHHHHTT---EEEEE--HHHHHHHHHHHHHHHHHSS-EEEEE-HHHHHHTPPPPTT--EEEEE-SSS--HHHHHHHHHHHHH--S-EEEEES-TTSGGGGGSSEEEE-S-----SSS--HHHHHHHHHHHHHHHHHHHHTTSS-HHHHHHHHHHHHHHHHTHHHHHHHHHHHHHHHHHHHHT-S-EEEEE-GGGHHHHHHHHHHIIIII-S-EEEEEHHHHTTTGGGG--TT-EEEEEE-SSTTHHHHHHHHHHHTTT-S-EEEEEESS--STTEEEE-S---TTTTHHHHTHHHHHHHHHHHHHTT--TTS-S-SSHHHHTT---------

InterPro domains:
  IPR001347 SIS domain [PF01380] (38-160)
  IPR001347 SIS domain [PS51464] (30-175)
  IPR035466 GlmS/AgaS, SIS domain 1 [cd05008] (42-166)
  IPR035490 GlmS/FrlB, SIS domain 2 [cd05009] (203-349)
  IPR046348 SIS domain superfamily [SSF53697] (6-346)

Organism: Listeria monocytogenes serovar 1/2a (strain ATCC BAA-679 / EGD-e) (NCBI:txid169963)